Protein AF-0000000084698357 (afdb_homodimer)

Sequence (416 aa):
MSISRFILVRHGETAGNKDGLFYGSTDLPLTEHGHRQAASVAAYLQDIQIDTILISELQRAKQTAEYIRAPETHHYHCDPRLNEMHFGEWEMQHYSEIAARYPADWETWMNDWLHAAPTGGEPFPQFAARVQAVADELRREASETPATRLIVAHKGVLGLIITRWFGLPAEAMWQFPCEQDSYSVAECRDGFMTLAVFNGRSCFTPVVMSISRFILVRHGETAGNKDGLFYGSTDLPLTEHGHRQAASVAAYLQDIQIDTILISELQRAKQTAEYIRAPETHHYHCDPRLNEMHFGEWEMQHYSEIAARYPADWETWMNDWLHAAPTGGEPFPQFAARVQAVADELRREASETPATRLIVAHKGVLGLIITRWFGLPAEAMWQFPCEQDSYSVAECRDGFMTLAVFNGRSCFTPVV

Radius of gyration: 22.43 Å; Cα contacts (8 Å, |Δi|>4): 932; chains: 2; bounding box: 47×62×53 Å

Solvent-accessible surface area (backbone atoms only — not comparable to full-atom values): 20551 Å² total; per-residue (Å²): 135,71,66,9,34,37,37,41,29,33,29,29,43,26,64,48,62,78,68,56,32,39,62,31,63,71,72,51,54,54,33,73,68,10,49,51,25,18,44,52,37,18,59,24,45,65,79,50,81,70,75,41,37,38,27,18,69,40,50,23,17,48,59,24,42,42,52,56,49,47,65,90,84,39,72,73,45,69,36,70,54,40,40,43,60,36,31,40,75,39,45,74,30,37,64,70,54,40,42,69,76,36,47,69,56,41,52,47,31,76,74,36,48,71,75,30,43,43,59,86,28,49,35,39,56,60,49,50,49,45,31,36,50,51,39,51,51,51,48,54,46,32,53,75,48,59,42,32,34,36,37,26,29,32,47,72,42,53,13,33,29,51,21,50,67,70,72,45,62,71,80,51,20,71,29,39,64,55,39,58,54,19,35,24,30,38,33,32,51,88,68,44,55,29,47,62,26,30,48,25,69,37,73,50,69,87,82,126,136,70,64,9,36,38,38,41,29,32,30,28,42,26,64,47,60,76,68,57,31,40,64,30,62,71,72,52,53,54,34,74,67,9,49,52,24,19,44,51,37,19,59,22,44,65,80,50,79,71,74,41,36,39,27,17,68,40,49,24,18,46,58,24,43,42,52,55,50,46,65,91,82,40,72,72,45,69,37,70,54,39,40,44,58,37,32,38,74,38,45,75,30,38,65,70,53,40,41,69,78,36,45,69,55,40,51,47,30,75,73,36,47,72,75,28,43,43,57,85,29,50,35,38,57,59,49,50,49,44,30,37,51,50,38,52,51,51,49,53,45,33,54,75,48,60,43,31,33,36,38,26,27,32,45,71,41,52,13,33,31,51,22,50,65,70,73,43,59,69,80,52,19,72,29,38,63,53,39,59,56,19,36,25,31,38,32,31,51,89,66,44,53,30,47,62,27,31,46,26,69,38,72,48,68,86,84,129

Organism: NCBI:txid1124991

Structure (mmCIF, N/CA/C/O backbone):
data_AF-0000000084698357-model_v1
#
loop_
_entity.id
_entity.type
_entity.pdbx_description
1 polymer 'Alpha-ribazole phosphatase'
#
loop_
_atom_site.group_PDB
_atom_site.id
_atom_site.type_symbol
_atom_site.label_atom_id
_atom_site.label_alt_id
_atom_site.label_comp_id
_atom_site.label_asym_id
_atom_site.label_entity_id
_atom_site.label_seq_id
_atom_site.pdbx_PDB_ins_code
_atom_site.Cartn_x
_atom_site.Cartn_y
_atom_site.Cartn_z
_atom_site.occupancy
_atom_site.B_iso_or_equiv
_atom_site.auth_seq_id
_atom_site.auth_comp_id
_atom_site.auth_asym_id
_atom_site.auth_atom_id
_atom_site.pdbx_PDB_model_num
ATOM 1 N N . MET A 1 1 ? -22.359 -7.953 -2.998 1 57.12 1 MET A N 1
ATOM 2 C CA . MET A 1 1 ? -22.406 -6.809 -2.094 1 57.12 1 MET A CA 1
ATOM 3 C C . MET A 1 1 ? -21.391 -5.75 -2.506 1 57.12 1 MET A C 1
ATOM 5 O O . MET A 1 1 ? -20.312 -6.078 -3.012 1 57.12 1 MET A O 1
ATOM 9 N N . SER A 1 2 ? -21.781 -4.406 -2.604 1 80.44 2 SER A N 1
ATOM 10 C CA . SER A 1 2 ? -21.109 -3.326 -3.318 1 80.44 2 SER A CA 1
ATOM 11 C C . SER A 1 2 ? -19.875 -2.855 -2.566 1 80.44 2 SER A C 1
ATOM 13 O O . SER A 1 2 ? -19.797 -2.982 -1.343 1 80.44 2 SER A O 1
ATOM 15 N N . ILE A 1 3 ? -18.781 -2.676 -3.133 1 90.69 3 ILE A N 1
ATOM 16 C CA . ILE A 1 3 ? -17.469 -2.293 -2.625 1 90.69 3 ILE A CA 1
ATOM 17 C C . ILE A 1 3 ? -17.469 -0.807 -2.275 1 90.69 3 ILE A C 1
ATOM 19 O O . ILE A 1 3 ? -18.016 0.015 -3.02 1 90.69 3 ILE A O 1
ATOM 23 N N . SER A 1 4 ? -17.188 -0.539 -0.958 1 96.06 4 SER A N 1
ATOM 24 C CA . SER A 1 4 ? -16.891 0.845 -0.598 1 96.06 4 SER A CA 1
ATOM 25 C C . SER A 1 4 ? -15.414 1.177 -0.829 1 96.06 4 SER A C 1
ATOM 27 O O . SER A 1 4 ? -14.547 0.316 -0.673 1 96.06 4 SER A O 1
ATOM 29 N N . ARG A 1 5 ? -15.164 2.436 -1.18 1 97.19 5 ARG A N 1
ATOM 30 C CA . ARG A 1 5 ? -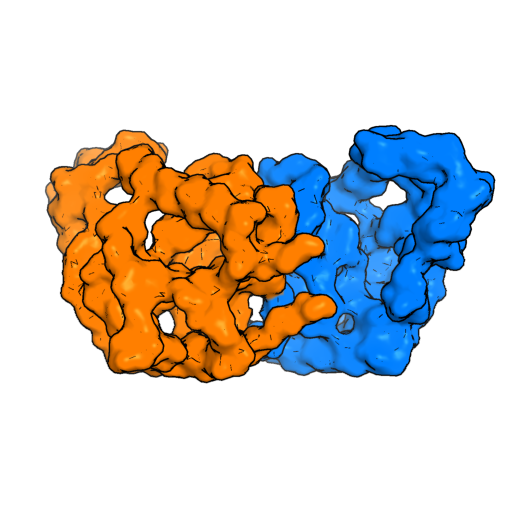13.797 2.867 -1.436 1 97.19 5 ARG A CA 1
ATOM 31 C C . ARG A 1 5 ? -13.453 4.121 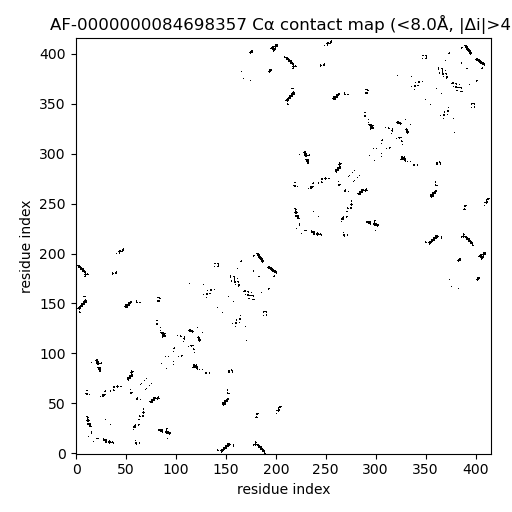-0.635 1 97.19 5 ARG A C 1
ATOM 33 O O . ARG A 1 5 ? -14.281 5.031 -0.519 1 97.19 5 ARG A O 1
ATOM 40 N N . PHE A 1 6 ? -12.289 4.121 -0.157 1 98.44 6 PHE A N 1
ATOM 41 C CA . PHE A 1 6 ? -11.711 5.312 0.449 1 98.44 6 PHE A CA 1
ATOM 42 C C . PHE A 1 6 ? -10.492 5.785 -0.339 1 98.44 6 PHE A C 1
ATOM 44 O O . PHE A 1 6 ? -9.5 5.062 -0.449 1 98.44 6 PHE A O 1
ATOM 51 N N . ILE A 1 7 ? -10.594 6.93 -0.906 1 98.75 7 ILE A N 1
ATOM 52 C CA . ILE A 1 7 ? -9.453 7.57 -1.553 1 98.75 7 ILE A CA 1
ATOM 53 C C . ILE A 1 7 ? -8.766 8.508 -0.568 1 98.75 7 ILE A C 1
ATOM 55 O O . ILE A 1 7 ? -9.391 9.414 -0.019 1 98.75 7 ILE A O 1
ATOM 59 N N . LEU A 1 8 ? -7.523 8.273 -0.321 1 98.94 8 LEU A N 1
ATOM 60 C CA . LEU A 1 8 ? -6.734 9.008 0.66 1 98.94 8 LEU A CA 1
ATOM 61 C C . LEU A 1 8 ? -5.715 9.906 -0.03 1 98.94 8 LEU A C 1
ATOM 63 O O . LEU A 1 8 ? -4.891 9.43 -0.813 1 98.94 8 LEU A O 1
ATOM 67 N N . VAL A 1 9 ? -5.754 11.172 0.277 1 98.94 9 VAL A N 1
ATOM 68 C CA . VAL A 1 9 ? -4.863 12.141 -0.362 1 98.94 9 VAL A CA 1
ATOM 69 C C . VAL A 1 9 ? -4.238 13.047 0.696 1 98.94 9 VAL A C 1
ATOM 71 O O . VAL A 1 9 ? -4.949 13.672 1.485 1 98.94 9 VAL A O 1
ATOM 74 N N . ARG A 1 10 ? -2.973 13.07 0.738 1 98.88 10 ARG A N 1
ATOM 75 C CA . ARG A 1 10 ? -2.27 14.07 1.535 1 98.88 10 ARG A CA 1
ATOM 76 C C . ARG A 1 10 ? -2.338 15.445 0.875 1 98.88 10 ARG A C 1
ATOM 78 O O . ARG A 1 10 ? -2.211 15.562 -0.347 1 98.88 10 ARG A O 1
ATOM 85 N N . HIS A 1 11 ? -2.445 16.422 1.629 1 98.88 11 HIS A N 1
ATOM 86 C CA . HIS A 1 11 ? -2.432 17.766 1.069 1 98.88 11 HIS A CA 1
ATOM 87 C C . HIS A 1 11 ? -1.135 18.047 0.316 1 98.88 11 HIS A C 1
ATOM 89 O O . HIS A 1 11 ? -0.118 17.391 0.567 1 98.88 11 HIS A O 1
ATOM 95 N N . GLY A 1 12 ? -1.174 19.031 -0.567 1 98.81 12 GLY A N 1
ATOM 96 C CA . GLY A 1 12 ? 0.02 19.453 -1.288 1 98.81 12 GLY A CA 1
ATOM 97 C C . GLY A 1 12 ? 1.046 20.125 -0.404 1 98.81 12 GLY A C 1
ATOM 98 O O . GLY A 1 12 ? 0.78 20.406 0.769 1 98.81 12 GLY A O 1
ATOM 99 N N . GLU A 1 13 ? 2.096 20.453 -0.99 1 98.69 13 GLU A N 1
ATOM 100 C CA . GLU A 1 13 ? 3.238 21.031 -0.288 1 98.69 13 GLU A CA 1
ATOM 101 C C . GLU A 1 13 ? 2.896 22.406 0.288 1 98.69 13 GLU A C 1
ATOM 103 O O . GLU A 1 13 ? 2.236 23.203 -0.369 1 98.69 13 GLU A O 1
ATOM 108 N N . THR A 1 14 ? 3.326 22.641 1.451 1 98.38 14 THR A N 1
ATOM 109 C CA . THR A 1 14 ? 3.289 23.953 2.098 1 98.38 14 THR A CA 1
ATOM 110 C C . THR A 1 14 ? 4.703 24.484 2.328 1 98.38 14 THR A C 1
ATOM 112 O O . THR A 1 14 ? 5.68 23.75 2.152 1 98.38 14 THR A O 1
ATOM 115 N N . ALA A 1 15 ? 4.766 25.734 2.709 1 97.25 15 ALA A N 1
ATOM 116 C CA . ALA A 1 15 ? 6.074 26.297 3.035 1 97.25 15 ALA A CA 1
ATOM 117 C C . ALA A 1 15 ? 6.719 25.547 4.199 1 97.25 15 ALA A C 1
ATOM 119 O O . ALA A 1 15 ? 7.941 25.391 4.246 1 97.25 15 ALA A O 1
ATOM 120 N N . GLY A 1 16 ? 5.922 25.109 5.129 1 96 16 GLY A N 1
ATOM 121 C CA . GLY A 1 16 ? 6.426 24.328 6.242 1 96 16 GLY A CA 1
ATOM 122 C C . GLY A 1 16 ? 7.043 23.016 5.812 1 96 16 GLY A C 1
ATOM 123 O O . GLY A 1 16 ? 8.078 22.609 6.348 1 96 16 GLY A O 1
ATOM 124 N N . ASN A 1 17 ? 6.363 22.297 4.922 1 94.44 17 ASN A N 1
ATOM 125 C CA . ASN A 1 17 ? 6.949 21.094 4.355 1 94.44 17 ASN A CA 1
ATOM 126 C C . ASN A 1 17 ? 8.312 21.359 3.73 1 94.44 17 ASN A C 1
ATOM 128 O O . ASN A 1 17 ? 9.281 20.656 4.008 1 94.44 17 ASN A O 1
ATOM 132 N N . LYS A 1 18 ? 8.352 22.312 2.871 1 93.44 18 LYS A N 1
ATOM 133 C CA . LYS A 1 18 ? 9.539 22.688 2.1 1 93.44 18 LYS A CA 1
ATOM 134 C C . LYS A 1 18 ? 10.719 22.984 3.016 1 93.44 18 LYS A C 1
ATOM 136 O O . LYS A 1 18 ? 11.852 22.609 2.729 1 93.44 18 LYS A O 1
ATOM 141 N N . ASP A 1 19 ? 10.406 23.594 4.086 1 94.06 19 ASP A N 1
ATOM 142 C CA . ASP A 1 19 ? 11.461 24.094 4.969 1 94.06 19 ASP A CA 1
ATOM 143 C C . ASP A 1 19 ? 11.758 23.094 6.082 1 94.06 19 ASP A C 1
ATOM 145 O O . ASP A 1 19 ? 12.625 23.328 6.926 1 94.06 19 ASP A O 1
ATOM 149 N N . GLY A 1 20 ? 11.047 22 6.105 1 93.94 20 GLY A N 1
ATOM 150 C CA . GLY A 1 20 ? 11.289 20.938 7.078 1 93.94 20 GLY A CA 1
ATOM 151 C C . GLY A 1 20 ? 10.914 21.344 8.492 1 93.94 20 GLY A C 1
ATOM 152 O O . GLY A 1 20 ? 11.625 21.031 9.445 1 93.94 20 GLY A O 1
ATOM 153 N N . LEU A 1 21 ? 9.875 22.109 8.617 1 95.5 21 LEU A N 1
ATOM 154 C CA . LEU A 1 21 ? 9.453 22.609 9.922 1 95.5 21 LEU A CA 1
ATOM 155 C C . LEU A 1 21 ? 8.422 21.672 10.547 1 95.5 21 LEU A C 1
ATOM 157 O O . LEU A 1 21 ? 7.68 21 9.836 1 95.5 21 LEU A O 1
ATOM 161 N N . PHE A 1 22 ? 8.406 21.672 11.828 1 94.06 22 PHE A N 1
ATOM 162 C CA . PHE A 1 22 ? 7.328 21.016 12.562 1 94.06 22 PHE A CA 1
ATOM 163 C C . PHE A 1 22 ? 6.074 21.891 12.562 1 94.06 22 PHE A C 1
ATOM 165 O O . PHE A 1 22 ? 6.121 23.047 12.953 1 94.06 22 PHE A O 1
ATOM 172 N N . TYR A 1 23 ? 5.031 21.297 12.102 1 93.5 23 TYR A N 1
ATOM 173 C CA . TYR A 1 23 ? 3.766 22.016 12.211 1 93.5 23 TYR A CA 1
ATOM 174 C C . TYR A 1 23 ? 2.586 21.078 11.961 1 93.5 23 TYR A C 1
ATOM 176 O O . TYR A 1 23 ? 2.701 20.109 11.203 1 93.5 23 TYR A O 1
ATOM 184 N N . GLY A 1 24 ? 1.533 21.297 12.617 1 94.44 24 GLY A N 1
ATOM 185 C CA . GLY A 1 24 ? 0.282 20.578 12.453 1 94.44 24 GLY A CA 1
ATOM 186 C C . GLY A 1 24 ? -0.935 21.484 12.461 1 94.44 24 GLY A C 1
ATOM 187 O O . GLY A 1 24 ? -1.739 21.469 11.531 1 94.44 24 GLY A O 1
ATOM 188 N N . SER A 1 25 ? -0.913 22.391 13.383 1 94.06 25 SER A N 1
ATOM 189 C CA . SER A 1 25 ? -2.082 23.234 13.578 1 94.06 25 SER A CA 1
ATOM 190 C C . SER A 1 25 ? -1.929 24.562 12.844 1 94.06 25 SER A C 1
ATOM 192 O O . SER A 1 25 ? -2.918 25.25 12.562 1 94.06 25 SER A O 1
ATOM 194 N N . THR A 1 26 ? -0.688 24.984 12.633 1 96.62 26 THR A N 1
ATOM 195 C CA . THR A 1 26 ? -0.503 26.203 11.859 1 96.62 26 THR A CA 1
ATOM 196 C C . THR A 1 26 ? -1.145 26.062 10.477 1 96.62 26 THR A C 1
ATOM 198 O O . THR A 1 26 ? -0.871 25.109 9.75 1 96.62 26 THR A O 1
ATOM 201 N N . ASP A 1 27 ? -1.945 26.984 10.133 1 97.69 27 ASP A N 1
ATOM 202 C CA . ASP A 1 27 ? -2.795 26.875 8.953 1 97.69 27 ASP A CA 1
ATOM 203 C C . ASP A 1 27 ? -2.127 27.5 7.73 1 97.69 27 ASP A C 1
ATOM 205 O O . ASP A 1 27 ? -2.533 28.578 7.277 1 97.69 27 ASP A O 1
ATOM 209 N N . LEU A 1 28 ? -1.225 26.859 7.145 1 97.81 28 LEU A N 1
ATOM 210 C CA . LEU A 1 28 ? -0.463 27.328 5.992 1 97.81 28 LEU A CA 1
ATOM 211 C C . LEU A 1 28 ? -1.188 27 4.691 1 97.81 28 LEU A C 1
ATOM 213 O O . LEU A 1 28 ? -1.791 25.938 4.562 1 97.81 28 LEU A O 1
ATOM 217 N N . PRO A 1 29 ? -1.065 27.859 3.725 1 98.25 29 PRO A N 1
ATOM 218 C CA . PRO A 1 29 ? -1.56 27.547 2.385 1 98.25 29 PRO A CA 1
ATOM 219 C C . PRO A 1 29 ? -0.591 26.656 1.592 1 98.25 29 PRO A C 1
ATOM 221 O O . PRO A 1 29 ? 0.54 26.438 2.029 1 98.25 29 PRO A O 1
ATOM 224 N N . LEU A 1 30 ? -1.027 26.172 0.484 1 98.69 30 LEU A N 1
ATOM 225 C CA . LEU A 1 30 ? -0.162 25.453 -0.438 1 98.69 30 LEU A CA 1
ATOM 226 C C . LEU A 1 30 ? 0.844 26.391 -1.094 1 98.69 30 LEU A C 1
ATOM 228 O O . LEU A 1 30 ? 0.535 27.547 -1.353 1 98.69 30 LEU A O 1
ATOM 232 N N . THR A 1 31 ? 2.033 25.906 -1.354 1 98.62 31 THR A N 1
ATOM 233 C CA . THR A 1 31 ? 2.963 26.578 -2.25 1 98.62 31 THR A CA 1
ATOM 234 C C . THR A 1 31 ? 2.533 26.406 -3.703 1 98.62 31 THR A C 1
ATOM 236 O O . THR A 1 31 ? 1.567 25.703 -3.994 1 98.62 31 THR A O 1
ATOM 239 N N . GLU A 1 32 ? 3.238 27.078 -4.551 1 98.56 32 GLU A N 1
ATOM 240 C CA . GLU A 1 32 ? 2.98 26.875 -5.973 1 98.56 32 GLU A CA 1
ATOM 241 C C . GLU A 1 32 ? 3.166 25.406 -6.359 1 98.56 32 GLU A C 1
ATOM 243 O O . GLU A 1 32 ? 2.354 24.844 -7.094 1 98.56 32 GLU A O 1
ATOM 248 N N . HIS A 1 33 ? 4.207 24.859 -5.848 1 98.5 33 HIS A N 1
ATOM 249 C CA . HIS A 1 33 ? 4.441 23.438 -6.082 1 98.5 33 HIS A CA 1
ATOM 250 C C . HIS A 1 33 ? 3.305 22.594 -5.52 1 98.5 33 HIS A C 1
ATOM 252 O O . HIS A 1 33 ? 2.896 21.594 -6.133 1 98.5 33 HIS A O 1
ATOM 258 N N . GLY A 1 34 ? 2.82 22.938 -4.367 1 98.75 34 GLY A N 1
ATOM 259 C CA . GLY A 1 34 ? 1.693 22.25 -3.754 1 98.75 34 GLY A CA 1
ATOM 260 C C . GLY A 1 34 ? 0.437 22.297 -4.605 1 98.75 34 GLY A C 1
ATOM 261 O O . GLY A 1 34 ? -0.299 21.312 -4.684 1 98.75 34 GLY A O 1
ATOM 262 N N . HIS A 1 35 ? 0.259 23.453 -5.18 1 98.75 35 HIS A N 1
ATOM 263 C CA . HIS A 1 35 ? -0.879 23.578 -6.086 1 98.75 35 HIS A CA 1
ATOM 264 C C . HIS A 1 35 ? -0.729 22.641 -7.289 1 98.75 35 HIS A C 1
ATOM 266 O O . HIS A 1 35 ? -1.699 22.016 -7.719 1 98.75 35 HIS A O 1
ATOM 272 N N . ARG A 1 36 ? 0.438 22.547 -7.812 1 98.75 36 ARG A N 1
ATOM 273 C CA . ARG A 1 36 ? 0.691 21.656 -8.938 1 98.75 36 ARG A CA 1
ATOM 274 C C . ARG A 1 36 ? 0.49 20.203 -8.547 1 98.75 36 ARG A C 1
ATOM 276 O O . ARG A 1 36 ? -0.054 19.406 -9.32 1 98.75 36 ARG A O 1
ATOM 283 N N . GLN A 1 37 ? 0.904 19.859 -7.391 1 98.69 37 GLN A N 1
ATOM 284 C CA . GLN A 1 37 ? 0.701 18.516 -6.875 1 98.69 37 GLN A CA 1
ATOM 285 C C . GLN A 1 37 ? -0.786 18.188 -6.773 1 98.69 37 GLN A C 1
ATOM 287 O O . GLN A 1 37 ? -1.213 17.094 -7.184 1 98.69 37 GLN A O 1
ATOM 292 N N . ALA A 1 38 ? -1.536 19.141 -6.219 1 98.75 38 ALA A N 1
ATOM 293 C CA . ALA A 1 38 ? -2.977 18.938 -6.078 1 98.75 38 ALA A CA 1
ATOM 294 C C . ALA A 1 38 ? -3.641 18.766 -7.441 1 98.75 38 ALA A C 1
ATOM 296 O O . ALA A 1 38 ? -4.527 17.922 -7.602 1 98.75 38 ALA A O 1
ATOM 297 N N . ALA A 1 39 ? -3.182 19.547 -8.383 1 98.75 39 ALA A N 1
ATOM 298 C CA . ALA A 1 39 ? -3.711 19.453 -9.742 1 98.75 39 ALA A CA 1
ATOM 299 C C . ALA A 1 39 ? -3.395 18.094 -10.352 1 98.75 39 ALA A C 1
ATOM 301 O O . ALA A 1 39 ? -4.223 17.516 -11.062 1 98.75 39 ALA A O 1
ATOM 302 N N . SER A 1 40 ? -2.191 17.594 -10.164 1 98.56 40 SER A N 1
ATOM 303 C CA . SER A 1 40 ? -1.818 16.266 -10.648 1 98.56 40 SER A CA 1
ATOM 304 C C . SER A 1 40 ? -2.74 15.188 -10.078 1 98.56 40 SER A C 1
ATOM 306 O O . SER A 1 40 ? -3.207 14.312 -10.805 1 98.56 40 SER A O 1
ATOM 308 N N . VAL A 1 41 ? -3.008 15.266 -8.797 1 98.69 41 VAL A N 1
ATOM 309 C CA . VAL A 1 41 ? -3.865 14.281 -8.148 1 98.69 41 VAL A CA 1
ATOM 310 C C . VAL A 1 41 ? -5.277 14.359 -8.719 1 98.69 41 VAL A C 1
ATOM 312 O O . VAL A 1 41 ? -5.926 13.328 -8.93 1 98.69 41 VAL A O 1
ATOM 315 N N . ALA A 1 42 ? -5.738 15.586 -8.914 1 98.69 42 ALA A N 1
ATOM 316 C CA . ALA A 1 42 ? -7.039 15.773 -9.555 1 98.69 42 ALA A CA 1
ATOM 317 C C . ALA A 1 42 ? -7.105 15.031 -10.883 1 98.69 42 ALA A C 1
ATOM 319 O O . ALA A 1 42 ? -8.109 14.383 -11.195 1 98.69 42 ALA A O 1
ATOM 320 N N . ALA A 1 43 ? -6.07 15.172 -11.617 1 98.5 43 ALA A N 1
ATOM 321 C CA . ALA A 1 43 ? -6.004 14.508 -12.922 1 98.5 43 ALA A CA 1
ATOM 322 C C . ALA A 1 43 ? -6.035 12.992 -12.766 1 98.5 43 ALA A C 1
ATOM 324 O O . ALA A 1 43 ? -6.691 12.297 -13.539 1 98.5 43 ALA A O 1
ATOM 325 N N . TYR A 1 44 ? -5.285 12.43 -11.766 1 98.31 44 TYR A N 1
ATOM 326 C CA . TYR A 1 44 ? -5.273 10.992 -11.523 1 98.31 44 TYR A CA 1
ATOM 327 C C . TYR A 1 44 ? -6.676 10.477 -11.195 1 98.31 44 TYR A C 1
ATOM 329 O O . TYR A 1 44 ? -7.008 9.328 -11.5 1 98.31 44 TYR A O 1
ATOM 337 N N . LEU A 1 45 ? -7.508 11.32 -10.57 1 98.12 45 LEU A N 1
ATOM 338 C CA . LEU A 1 45 ? -8.789 10.883 -10.031 1 98.12 45 LEU A CA 1
ATOM 339 C C . LEU A 1 45 ? -9.945 11.391 -10.891 1 98.12 45 LEU A C 1
ATOM 341 O O . LEU A 1 45 ? -11.094 11.383 -10.453 1 98.12 45 LEU A O 1
ATOM 345 N N . GLN A 1 46 ? -9.695 11.844 -12.055 1 96.44 46 GLN A N 1
ATOM 346 C CA . GLN A 1 46 ? -10.656 12.539 -12.898 1 96.44 46 GLN A CA 1
ATOM 347 C C . GLN A 1 46 ? -11.805 11.617 -13.297 1 96.44 46 GLN A C 1
ATOM 349 O O . GLN A 1 46 ? -12.938 12.07 -13.492 1 96.44 46 GLN A O 1
ATOM 354 N N . ASP A 1 47 ? -11.633 10.328 -13.359 1 94.25 47 ASP A N 1
ATOM 355 C CA . ASP A 1 47 ? -12.617 9.406 -13.922 1 94.25 47 ASP A CA 1
ATOM 356 C C . ASP A 1 47 ? -13.391 8.688 -12.812 1 94.25 47 ASP A C 1
ATOM 358 O O . ASP A 1 47 ? -14.242 7.844 -13.086 1 94.25 47 ASP A O 1
ATOM 362 N N . ILE A 1 48 ? -13.086 8.969 -11.602 1 95.06 48 ILE A N 1
ATOM 363 C CA . ILE A 1 48 ? -13.75 8.266 -10.508 1 95.06 48 ILE A CA 1
ATOM 364 C C . ILE A 1 48 ? -14.844 9.148 -9.914 1 95.06 48 ILE A C 1
ATOM 366 O O . ILE A 1 48 ? -14.656 10.359 -9.742 1 95.06 48 ILE A O 1
ATOM 370 N N . GLN A 1 49 ? -15.984 8.578 -9.766 1 94.25 49 GLN A N 1
ATOM 371 C CA . GLN A 1 49 ? -17.062 9.273 -9.078 1 94.25 49 GLN A CA 1
ATOM 372 C C . GLN A 1 49 ? -16.844 9.273 -7.57 1 94.25 49 GLN A C 1
ATOM 374 O O . GLN A 1 49 ? -16.562 8.234 -6.977 1 94.25 49 GLN A O 1
ATOM 379 N N . ILE A 1 50 ? -16.922 10.422 -6.957 1 96.5 50 ILE A N 1
ATOM 380 C CA . ILE A 1 50 ? -16.75 10.586 -5.516 1 96.5 50 ILE A CA 1
ATOM 381 C C . ILE A 1 50 ? -18.078 11.008 -4.883 1 96.5 50 ILE A C 1
ATOM 383 O O . ILE A 1 50 ? -18.672 12.008 -5.289 1 96.5 50 ILE A O 1
ATOM 387 N N . ASP A 1 51 ? -18.484 10.258 -3.893 1 96.19 51 ASP A N 1
ATOM 388 C CA . ASP A 1 51 ? -19.797 10.477 -3.271 1 96.19 51 ASP A CA 1
ATOM 389 C C . ASP A 1 51 ? -19.672 11.445 -2.092 1 96.19 51 ASP A C 1
ATOM 391 O O . ASP A 1 51 ? -20.594 12.227 -1.837 1 96.19 51 ASP A O 1
ATOM 395 N N . THR A 1 52 ? -18.641 11.336 -1.326 1 95.94 52 THR A N 1
ATOM 396 C CA . THR A 1 52 ? -18.422 12.125 -0.119 1 95.94 52 THR A CA 1
ATOM 397 C C . THR A 1 52 ? -16.969 12.594 -0.039 1 95.94 52 THR A C 1
ATOM 399 O O . THR A 1 52 ? -16.062 11.859 -0.395 1 95.94 52 THR A O 1
ATOM 402 N N . ILE A 1 53 ? -16.828 13.805 0.367 1 98.38 53 ILE A N 1
ATOM 403 C CA . ILE A 1 53 ? -15.508 14.375 0.55 1 98.38 53 ILE A CA 1
ATOM 404 C C . ILE A 1 53 ? -15.32 14.797 2.006 1 98.38 53 ILE A C 1
ATOM 406 O O . ILE A 1 53 ? -16.109 15.594 2.533 1 98.38 53 ILE A O 1
ATOM 410 N N . LEU A 1 54 ? -14.398 14.188 2.654 1 98.62 54 LEU A N 1
ATOM 411 C CA . LEU A 1 54 ? -14.016 14.531 4.02 1 98.62 54 LEU A CA 1
ATOM 412 C C . LEU A 1 54 ? -12.633 15.18 4.047 1 98.62 54 LEU A C 1
ATOM 414 O O . LEU A 1 54 ? -11.688 14.664 3.451 1 98.62 54 LEU A O 1
ATOM 418 N N . ILE A 1 55 ? -12.508 16.328 4.688 1 98.62 55 ILE A N 1
ATOM 419 C CA . ILE A 1 55 ? -11.219 17.016 4.719 1 98.62 55 ILE A CA 1
ATOM 420 C C . ILE A 1 55 ? -10.922 17.484 6.141 1 98.62 55 ILE A C 1
ATOM 422 O O . ILE A 1 55 ? -11.828 17.609 6.965 1 98.62 55 ILE A O 1
ATOM 426 N N . SER A 1 56 ? -9.664 17.609 6.492 1 98.56 56 SER A N 1
ATOM 427 C CA . SER A 1 56 ? -9.32 18.328 7.711 1 98.56 56 SER A CA 1
ATOM 428 C C . SER A 1 56 ? -9.797 19.781 7.648 1 98.56 56 SER A C 1
ATOM 430 O O . SER A 1 56 ? -10.203 20.266 6.586 1 98.56 56 SER A O 1
ATOM 432 N N . GLU A 1 57 ? -9.711 20.469 8.742 1 98.06 57 GLU A N 1
ATOM 433 C CA . GLU A 1 57 ? -10.188 21.859 8.781 1 98.06 57 GLU A CA 1
ATOM 434 C C . GLU A 1 57 ? -9.133 22.812 8.25 1 98.06 57 GLU A C 1
ATOM 436 O O . GLU A 1 57 ? -9.398 24.016 8.102 1 98.06 57 GLU A O 1
ATOM 441 N N . LEU A 1 58 ? -8.031 22.359 7.898 1 98.12 58 LEU A N 1
ATOM 442 C CA . LEU A 1 58 ? -6.914 23.234 7.578 1 98.12 58 LEU A CA 1
ATOM 443 C C . LEU A 1 58 ? -6.934 23.625 6.102 1 98.12 58 LEU A C 1
ATOM 445 O O . LEU A 1 58 ? -7.309 22.828 5.25 1 98.12 58 LEU A O 1
ATOM 449 N N . GLN A 1 59 ? -6.434 24.781 5.793 1 97.62 59 GLN A N 1
ATOM 450 C CA . GLN A 1 59 ? -6.527 25.391 4.469 1 97.62 59 GLN A CA 1
ATOM 451 C C . GLN A 1 59 ? -5.812 24.531 3.422 1 97.62 59 GLN A C 1
ATOM 453 O O . GLN A 1 59 ? -6.27 24.438 2.281 1 97.62 59 GLN A O 1
ATOM 458 N N . ARG A 1 60 ? -4.688 24 3.766 1 98.56 60 ARG A N 1
ATOM 459 C CA . ARG A 1 60 ? -3.908 23.219 2.814 1 98.56 60 ARG A CA 1
ATOM 460 C C . ARG A 1 60 ? -4.703 22.016 2.318 1 98.56 60 ARG A C 1
ATOM 462 O O . ARG A 1 60 ? -4.613 21.641 1.146 1 98.56 60 ARG A O 1
ATOM 469 N N . ALA A 1 61 ? -5.492 21.359 3.182 1 98.62 61 ALA A N 1
ATOM 470 C CA . ALA A 1 61 ? -6.348 20.25 2.787 1 98.62 61 ALA A CA 1
ATOM 471 C C . ALA A 1 61 ? -7.504 20.734 1.917 1 98.62 61 ALA A C 1
ATOM 473 O O . ALA A 1 61 ? -7.828 20.094 0.904 1 98.62 61 ALA A O 1
ATOM 474 N N . LYS A 1 62 ? -8.102 21.828 2.318 1 98.25 62 LYS A N 1
ATOM 475 C CA . LYS A 1 62 ? -9.211 22.406 1.551 1 98.25 62 LYS A CA 1
ATOM 476 C C . LYS A 1 62 ? -8.766 22.781 0.14 1 98.25 62 LYS A C 1
ATOM 478 O O . LYS A 1 62 ? -9.43 22.422 -0.839 1 98.25 62 LYS A O 1
ATOM 483 N N . GLN A 1 63 ? -7.668 23.484 0.05 1 98.69 63 GLN A N 1
ATOM 484 C CA . GLN A 1 63 ? -7.137 23.891 -1.244 1 98.69 63 GLN A CA 1
ATOM 485 C C . GLN A 1 63 ? -6.855 22.688 -2.131 1 98.69 63 GLN A C 1
ATOM 487 O O . GLN A 1 63 ? -7.113 22.719 -3.336 1 98.69 63 GLN A O 1
ATOM 492 N N . THR A 1 64 ? -6.332 21.625 -1.536 1 98.88 64 THR A N 1
ATOM 493 C CA . THR A 1 64 ? -6.066 20.406 -2.285 1 98.88 64 THR A CA 1
ATOM 494 C C . THR A 1 64 ? -7.367 19.797 -2.789 1 98.88 64 THR A C 1
ATOM 496 O O . THR A 1 64 ? -7.469 19.406 -3.957 1 98.88 64 THR A O 1
ATOM 499 N N . ALA A 1 65 ? -8.344 19.734 -1.935 1 98.75 65 ALA A N 1
ATOM 500 C CA . ALA A 1 65 ? -9.633 19.141 -2.281 1 98.75 65 ALA A CA 1
ATOM 501 C C . ALA A 1 65 ? -10.312 19.906 -3.408 1 98.75 65 ALA A C 1
ATOM 503 O O . ALA A 1 65 ? -10.984 19.328 -4.258 1 98.75 65 ALA A O 1
ATOM 504 N N . GLU A 1 66 ? -10.141 21.203 -3.42 1 98.38 66 GLU A N 1
ATOM 505 C CA . GLU A 1 66 ? -10.773 22.062 -4.414 1 98.38 66 GLU A CA 1
ATOM 506 C C . GLU A 1 66 ? -10.297 21.719 -5.824 1 98.38 66 GLU A C 1
ATOM 508 O O . GLU A 1 66 ? -11.047 21.875 -6.789 1 98.38 66 GLU A O 1
ATOM 513 N N . TYR A 1 67 ? -9.055 21.297 -5.996 1 98.31 67 TYR A N 1
ATOM 514 C CA . TYR A 1 67 ? -8.555 20.859 -7.293 1 98.31 67 TYR A CA 1
ATOM 515 C C . TYR A 1 67 ? -9.219 19.547 -7.715 1 98.31 67 TYR A C 1
ATOM 517 O O . TYR A 1 67 ? -9.492 19.344 -8.898 1 98.31 67 TYR A O 1
ATOM 525 N N . ILE A 1 68 ? -9.484 18.703 -6.73 1 98.25 68 ILE A N 1
ATOM 526 C CA . ILE A 1 68 ? -9.977 17.359 -7.027 1 98.25 68 ILE A CA 1
ATOM 527 C C . ILE A 1 68 ? -11.461 17.422 -7.398 1 98.25 68 ILE A C 1
ATOM 529 O O . ILE A 1 68 ? -11.875 16.875 -8.422 1 98.25 68 ILE A O 1
ATOM 533 N N . ARG A 1 69 ? -12.18 18.094 -6.547 1 97.69 69 ARG A N 1
ATOM 534 C CA . ARG A 1 69 ? -13.586 18.359 -6.816 1 97.69 69 ARG A CA 1
ATOM 535 C C . ARG A 1 69 ? -13.977 19.766 -6.355 1 97.69 69 ARG A C 1
ATOM 537 O O . ARG A 1 69 ? -13.797 20.109 -5.188 1 97.69 69 ARG A O 1
ATOM 544 N N . ALA A 1 70 ? -14.656 20.438 -7.168 1 95.75 70 ALA A N 1
ATOM 545 C CA . ALA A 1 70 ? -14.992 21.844 -6.898 1 95.75 70 ALA A CA 1
ATOM 546 C C . ALA A 1 70 ? -16.047 21.938 -5.793 1 95.75 70 ALA A C 1
ATOM 548 O O . ALA A 1 70 ? -17.016 21.203 -5.785 1 95.75 70 ALA A O 1
ATOM 549 N N . PRO A 1 71 ? -15.773 22.891 -4.922 1 91.38 71 PRO A N 1
ATOM 550 C CA . PRO A 1 71 ? -16.703 23.047 -3.805 1 91.38 71 PRO A CA 1
ATOM 551 C C . PRO A 1 71 ? -18.078 23.531 -4.25 1 91.38 71 PRO A C 1
ATOM 553 O O . PRO A 1 71 ? -19.062 23.422 -3.502 1 91.38 71 PRO A O 1
ATOM 556 N N . GLU A 1 72 ? -18.188 24.125 -5.379 1 92.12 72 GLU A N 1
ATOM 557 C CA . GLU A 1 72 ? -19.469 24.594 -5.906 1 92.12 72 GLU A CA 1
ATOM 558 C C . GLU A 1 72 ? -20.406 23.438 -6.227 1 92.12 72 GLU A C 1
ATOM 560 O O . GLU A 1 72 ? -21.625 23.594 -6.172 1 92.12 72 GLU A O 1
ATOM 565 N N . THR A 1 73 ? -19.828 22.312 -6.535 1 92.44 73 THR A N 1
ATOM 566 C CA . THR A 1 73 ? -20.641 21.188 -7 1 92.44 73 THR A CA 1
ATOM 567 C C . THR A 1 73 ? -20.594 20.031 -6.004 1 92.44 73 THR A C 1
ATOM 569 O O . THR A 1 73 ? -21.344 19.062 -6.121 1 92.44 73 THR A O 1
ATOM 572 N N . HIS A 1 74 ? -19.625 20.141 -5.09 1 92.81 74 HIS A N 1
ATOM 573 C CA . HIS A 1 74 ? -19.484 19.078 -4.102 1 92.81 74 HIS A CA 1
ATOM 574 C C . HIS A 1 74 ? -19.438 19.656 -2.688 1 92.81 74 HIS A C 1
ATOM 576 O O . HIS A 1 74 ? -18.828 20.703 -2.455 1 92.81 74 HIS A O 1
ATOM 582 N N . HIS A 1 75 ? -20.078 18.969 -1.803 1 93.75 75 HIS A N 1
ATOM 583 C CA . HIS A 1 75 ? -20.047 19.375 -0.399 1 93.75 75 HIS A CA 1
ATOM 584 C C . HIS A 1 75 ? -18.859 18.75 0.322 1 93.75 75 HIS A C 1
ATOM 586 O O . HIS A 1 75 ? -18.594 17.547 0.177 1 93.75 75 HIS A O 1
ATOM 592 N N . TYR A 1 76 ? -18.172 19.578 1.032 1 96.12 76 TYR A N 1
ATOM 593 C CA . TYR A 1 76 ? -17.062 19.125 1.861 1 96.12 76 TYR A CA 1
ATOM 594 C C . TYR A 1 76 ? -17.5 18.922 3.305 1 96.12 76 TYR A C 1
ATOM 596 O O . TYR A 1 76 ? -18.141 19.781 3.893 1 96.12 76 TYR A O 1
ATOM 604 N N . HIS A 1 77 ? -17.281 17.812 3.865 1 97.31 77 HIS A N 1
ATOM 605 C CA . HIS A 1 77 ? -17.406 17.594 5.301 1 97.31 77 HIS A CA 1
ATOM 606 C C . HIS A 1 77 ? -16.094 17.859 6.016 1 97.31 77 HIS A C 1
ATOM 608 O O . HIS A 1 77 ? -15.164 17.047 5.938 1 97.31 77 HIS A O 1
ATOM 614 N N . CYS A 1 78 ? -16.031 18.953 6.691 1 97.69 78 CYS A N 1
ATOM 615 C CA . CYS A 1 78 ? -14.836 19.281 7.469 1 97.69 78 CYS A CA 1
ATOM 616 C C . CYS A 1 78 ? -14.898 18.641 8.852 1 97.69 78 CYS A C 1
ATOM 618 O O . CYS A 1 78 ? -15.859 18.844 9.594 1 97.69 78 CYS A O 1
ATOM 620 N N . ASP A 1 79 ? -13.914 17.859 9.195 1 98.31 79 ASP A N 1
ATOM 621 C CA . ASP A 1 79 ? -13.859 17.141 10.469 1 98.31 79 ASP A CA 1
ATOM 622 C C . ASP A 1 79 ? -12.594 17.5 11.242 1 98.31 79 ASP A C 1
ATOM 624 O O . ASP A 1 79 ? -11.492 17.109 10.852 1 98.31 79 ASP A O 1
ATOM 628 N N . PRO A 1 80 ? -12.703 18.203 12.336 1 97.81 80 PRO A N 1
ATOM 629 C CA . PRO A 1 80 ? -11.516 18.594 13.086 1 97.81 80 PRO A CA 1
ATOM 630 C C . PRO A 1 80 ? -10.703 17.406 13.586 1 97.81 80 PRO A C 1
ATOM 632 O O . PRO A 1 80 ? -9.516 17.547 13.906 1 97.81 80 PRO A O 1
ATOM 635 N N . ARG A 1 81 ? -11.289 16.297 13.703 1 98.44 81 ARG A N 1
ATOM 636 C CA . ARG A 1 81 ? -10.57 15.102 14.141 1 98.44 81 ARG A CA 1
ATOM 637 C C . ARG A 1 81 ? -9.531 14.672 13.102 1 98.44 81 ARG A C 1
ATOM 639 O O . ARG A 1 81 ? -8.641 13.883 13.398 1 98.44 81 ARG A O 1
ATOM 646 N N . LEU A 1 82 ? -9.586 15.211 11.852 1 98.75 82 LEU A N 1
ATOM 647 C CA . LEU A 1 82 ? -8.648 14.891 10.781 1 98.75 82 LEU A CA 1
ATOM 648 C C . LEU A 1 82 ? -7.512 15.898 10.727 1 98.75 82 LEU A C 1
ATOM 650 O O . LEU A 1 82 ? -6.621 15.797 9.891 1 98.75 82 LEU A O 1
ATOM 654 N N . ASN A 1 83 ? -7.523 16.859 11.625 1 98.5 83 ASN A N 1
ATOM 655 C CA . ASN A 1 83 ? -6.418 17.812 11.672 1 98.5 83 ASN A CA 1
ATOM 656 C C . ASN A 1 83 ? -5.109 17.141 12.07 1 98.5 83 ASN A C 1
ATOM 658 O O . ASN A 1 83 ? -5.121 16.141 12.805 1 98.5 83 ASN A O 1
ATOM 662 N N . GLU A 1 84 ? -4.055 17.688 11.562 1 97.69 84 GLU A N 1
ATOM 663 C CA . GLU A 1 84 ? -2.742 17.203 11.969 1 97.69 84 GLU A CA 1
ATOM 664 C C . GLU A 1 84 ? -2.48 17.484 13.445 1 97.69 84 GLU A C 1
ATOM 666 O O . GLU A 1 84 ? -3.143 18.328 14.047 1 97.69 84 GLU A O 1
ATOM 671 N N . MET A 1 85 ? -1.517 16.781 13.977 1 96.94 85 MET A N 1
ATOM 672 C CA . MET A 1 85 ? -1.146 16.891 15.383 1 96.94 85 MET A CA 1
ATOM 673 C C . MET A 1 85 ? -0.717 18.328 15.719 1 96.94 85 MET A C 1
ATOM 675 O O . MET A 1 85 ? -0.014 18.969 14.93 1 96.94 85 MET A O 1
ATOM 679 N N . HIS A 1 86 ? -1.097 18.75 16.844 1 96.62 86 HIS A N 1
ATOM 680 C CA . HIS A 1 86 ? -0.679 20.062 17.344 1 96.62 86 HIS A CA 1
ATOM 681 C C . HIS A 1 86 ? 0.687 19.984 18.016 1 96.62 86 HIS A C 1
ATOM 683 O O . HIS A 1 86 ? 0.837 19.328 19.047 1 96.62 86 HIS A O 1
ATOM 689 N N . PHE A 1 87 ? 1.66 20.734 17.547 1 96.81 87 PHE A N 1
ATOM 690 C CA . PHE A 1 87 ? 3.025 20.578 18.031 1 96.81 87 PHE A CA 1
ATOM 691 C C . PHE A 1 87 ? 3.336 21.641 19.094 1 96.81 87 PHE A C 1
ATOM 693 O O . PHE A 1 87 ? 4.473 21.75 19.562 1 96.81 87 PHE A O 1
ATOM 700 N N . GLY A 1 88 ? 2.268 22.453 19.422 1 97.06 88 GLY A N 1
ATOM 701 C CA . GLY A 1 88 ? 2.426 23.422 20.484 1 97.06 88 GLY A CA 1
ATOM 702 C C . GLY A 1 88 ? 3.486 24.469 20.188 1 97.06 88 GLY A C 1
ATOM 703 O O . GLY A 1 88 ? 3.471 25.094 19.125 1 97.06 88 GLY A O 1
ATOM 704 N N . GLU A 1 89 ? 4.43 24.594 21.094 1 97.5 89 GLU A N 1
ATOM 705 C CA . GLU A 1 89 ? 5.48 25.594 20.984 1 97.5 89 GLU A CA 1
ATOM 706 C C . GLU A 1 89 ? 6.477 25.234 19.875 1 97.5 89 GLU A C 1
ATOM 708 O O . GLU A 1 89 ? 7.301 26.062 19.484 1 97.5 89 GLU A O 1
ATOM 713 N N . TRP A 1 90 ? 6.41 24.031 19.391 1 97.44 90 TRP A N 1
ATOM 714 C CA . TRP A 1 90 ? 7.348 23.562 18.375 1 97.44 90 TRP A CA 1
ATOM 715 C C . TRP A 1 90 ? 6.895 23.984 16.984 1 97.44 90 TRP A C 1
ATOM 717 O O . TRP A 1 90 ? 7.66 23.906 16.016 1 97.44 90 TRP A O 1
ATOM 727 N N . GLU A 1 91 ? 5.648 24.484 16.875 1 97.38 91 GLU A N 1
ATOM 728 C CA . GLU A 1 91 ? 5.113 24.859 15.57 1 97.38 91 GLU A CA 1
ATOM 729 C C . GLU A 1 91 ? 6.055 25.828 14.844 1 97.38 91 GLU A C 1
ATOM 731 O O . GLU A 1 91 ? 6.527 26.797 15.438 1 97.38 91 GLU A O 1
ATOM 736 N N . MET A 1 92 ? 6.285 25.438 13.609 1 97.38 92 MET A N 1
ATOM 737 C CA . MET A 1 92 ? 7.031 26.266 12.656 1 97.38 92 MET A CA 1
ATOM 738 C C . MET A 1 92 ? 8.492 26.375 13.062 1 97.38 92 MET A C 1
ATOM 740 O O . MET A 1 92 ? 9.172 27.344 12.719 1 97.38 92 MET A O 1
ATOM 744 N N . GLN A 1 93 ? 8.984 25.438 13.812 1 97.06 93 GLN A N 1
ATOM 745 C CA . GLN A 1 93 ? 10.391 25.391 14.188 1 97.06 93 GLN A CA 1
ATOM 746 C C . GLN A 1 93 ? 11.086 24.188 13.57 1 97.06 93 GLN A C 1
ATOM 748 O O . GLN A 1 93 ? 10.477 23.125 13.414 1 97.06 93 GLN A O 1
ATOM 753 N N . HIS A 1 94 ? 12.297 24.406 13.258 1 96.5 94 HIS A N 1
ATOM 754 C CA . HIS A 1 94 ? 13.156 23.297 12.844 1 96.5 94 HIS A CA 1
ATOM 755 C C . HIS A 1 94 ? 13.602 22.469 14.039 1 96.5 94 HIS A C 1
ATOM 757 O O . HIS A 1 94 ? 13.703 22.984 15.156 1 96.5 94 HIS A O 1
ATOM 763 N N . TYR A 1 95 ? 13.859 21.25 13.711 1 94.12 95 TYR A N 1
ATOM 764 C CA . TYR A 1 95 ? 14.242 20.359 14.797 1 94.12 95 TYR A CA 1
ATOM 765 C C . TYR A 1 95 ? 15.422 20.922 15.578 1 94.12 95 TYR A C 1
ATOM 767 O O . TYR A 1 95 ? 15.492 20.781 16.797 1 94.12 95 TYR A O 1
ATOM 775 N N . SER A 1 96 ? 16.359 21.484 14.906 1 95.81 96 SER A N 1
ATOM 776 C CA . SER A 1 96 ? 17.547 22.016 15.562 1 95.81 96 SER A CA 1
ATOM 777 C C . SER A 1 96 ? 17.188 23.141 16.531 1 95.81 96 SER A C 1
ATOM 779 O O . SER A 1 96 ? 17.781 23.266 17.609 1 95.81 96 SER A O 1
ATOM 781 N N . GLU A 1 97 ? 16.25 23.953 16.125 1 97.19 97 GLU A N 1
ATOM 782 C CA . GLU A 1 97 ? 15.781 25.031 17 1 97.19 97 GLU A CA 1
ATOM 783 C C . GLU A 1 97 ? 15.047 24.469 18.203 1 97.19 97 GLU A C 1
ATOM 785 O O . GLU A 1 97 ? 15.227 24.953 19.328 1 97.19 97 GLU A O 1
ATOM 790 N N . ILE A 1 98 ? 14.234 23.484 18 1 96.62 98 ILE A N 1
ATOM 791 C CA . ILE A 1 98 ? 13.477 22.844 19.062 1 96.62 98 ILE A CA 1
ATOM 792 C C . ILE A 1 98 ? 14.438 22.219 20.078 1 96.62 98 ILE A C 1
ATOM 794 O O . ILE A 1 98 ? 14.297 22.438 21.281 1 96.62 98 ILE A O 1
ATOM 798 N N . ALA A 1 99 ? 15.422 21.5 19.547 1 96.38 99 ALA A N 1
ATOM 799 C CA . ALA A 1 99 ? 16.406 20.844 20.406 1 96.38 99 ALA A CA 1
ATOM 800 C C . ALA A 1 99 ? 17.156 21.859 21.266 1 96.38 99 ALA A C 1
ATOM 802 O O . ALA A 1 99 ? 17.469 21.578 22.422 1 96.38 99 ALA A O 1
ATOM 803 N N . ALA A 1 100 ? 17.453 23 20.734 1 97.38 100 ALA A N 1
ATOM 804 C CA . ALA A 1 100 ? 18.188 24.047 21.438 1 97.38 100 ALA A CA 1
ATOM 805 C C . ALA A 1 100 ? 17.312 24.75 22.484 1 97.38 100 ALA A C 1
ATOM 807 O O . ALA A 1 100 ? 17.75 25.016 23.594 1 97.38 100 ALA A O 1
ATOM 808 N N . ARG A 1 101 ? 16.109 25.062 22.172 1 97.31 101 ARG A N 1
ATOM 809 C CA . ARG A 1 101 ? 15.227 25.875 23 1 97.31 101 ARG A CA 1
ATOM 810 C C . ARG A 1 101 ? 14.562 25.016 24.078 1 97.31 101 ARG A C 1
ATOM 812 O O . ARG A 1 101 ? 14.281 25.516 25.172 1 97.31 101 ARG A O 1
ATOM 819 N N . TYR A 1 102 ? 14.273 23.766 23.75 1 96.75 102 TYR A N 1
ATOM 820 C CA . TYR A 1 102 ? 13.57 22.859 24.656 1 96.75 102 TYR A CA 1
ATOM 821 C C . TYR A 1 102 ? 14.32 21.547 24.781 1 96.75 102 TYR A C 1
ATOM 823 O O . TYR A 1 102 ? 13.758 20.484 24.531 1 96.75 102 TYR A O 1
ATOM 831 N N . PRO A 1 103 ? 15.547 21.531 25.219 1 95.94 103 PRO A N 1
ATOM 832 C CA . PRO A 1 103 ? 16.406 20.344 25.188 1 95.94 103 PRO A CA 1
ATOM 833 C C . PRO A 1 103 ? 15.805 19.156 25.953 1 95.94 103 PRO A C 1
ATOM 835 O O . PRO A 1 103 ? 15.852 18.031 25.469 1 95.94 103 PRO A O 1
ATOM 838 N N . ALA A 1 104 ? 15.211 19.438 27.125 1 95.38 104 ALA A N 1
ATOM 839 C CA . ALA A 1 104 ? 14.664 18.359 27.922 1 95.38 104 ALA A CA 1
ATOM 840 C C . ALA A 1 104 ? 13.438 17.734 27.266 1 95.38 104 ALA A C 1
ATOM 842 O O . ALA A 1 104 ? 13.32 16.516 27.172 1 95.38 104 ALA A O 1
ATOM 843 N N . ASP A 1 105 ? 12.516 18.578 26.797 1 94.62 105 ASP A N 1
ATOM 844 C CA . ASP A 1 105 ? 11.312 18.109 26.125 1 94.62 105 ASP A CA 1
ATOM 845 C C . ASP A 1 105 ? 11.672 17.359 24.844 1 94.62 105 ASP A C 1
ATOM 847 O O . ASP A 1 105 ? 11.078 16.312 24.531 1 94.62 105 ASP A O 1
ATOM 851 N N . TRP A 1 106 ? 12.586 17.875 24.109 1 94.69 106 TRP A N 1
ATOM 852 C CA . TRP A 1 106 ? 13.031 17.281 22.859 1 94.69 106 TRP A CA 1
ATOM 853 C C . TRP A 1 106 ? 13.609 15.891 23.094 1 94.69 106 TRP A C 1
ATOM 855 O O . TRP A 1 106 ? 13.266 14.93 22.391 1 94.69 106 TRP A O 1
ATOM 865 N N . GLU A 1 107 ? 14.453 15.773 24.031 1 94 107 GLU A N 1
ATOM 866 C CA . GLU A 1 107 ? 15.062 14.484 24.375 1 94 107 GLU A CA 1
ATOM 867 C C . GLU A 1 107 ? 14 13.469 24.781 1 94 107 GLU A C 1
ATOM 869 O O . GLU A 1 107 ? 14.062 12.305 24.375 1 94 107 GLU A O 1
ATOM 874 N N . THR A 1 108 ? 13.078 13.938 25.562 1 93.31 108 THR A N 1
ATOM 875 C CA . THR A 1 108 ? 11.992 13.07 26 1 93.31 108 THR A CA 1
ATOM 876 C C . THR A 1 108 ? 11.18 12.57 24.797 1 93.31 108 THR A C 1
ATOM 878 O O . THR A 1 108 ? 10.859 11.383 24.719 1 93.31 108 THR A O 1
ATOM 881 N N . TRP A 1 109 ? 10.906 13.453 23.922 1 92.44 109 TRP A N 1
ATOM 882 C CA . TRP A 1 109 ? 10.141 13.117 22.719 1 92.44 109 TRP A CA 1
ATOM 883 C C . TRP A 1 109 ? 10.914 12.156 21.828 1 92.44 109 TRP A C 1
ATOM 885 O O . TRP A 1 109 ? 10.359 11.172 21.328 1 92.44 109 TRP A O 1
ATOM 895 N N . MET A 1 110 ? 12.125 12.43 21.609 1 91.19 110 MET A N 1
ATOM 896 C CA . MET A 1 110 ? 12.961 11.586 20.766 1 91.19 110 MET A CA 1
ATOM 897 C C . MET A 1 110 ? 13.062 10.172 21.328 1 91.19 110 MET A C 1
ATOM 899 O O . MET A 1 110 ? 13.125 9.203 20.562 1 91.19 110 MET A O 1
ATOM 903 N N . ASN A 1 111 ? 13 10.086 22.609 1 90.81 111 ASN A N 1
ATOM 904 C CA . ASN A 1 111 ? 13.141 8.797 23.281 1 90.81 111 ASN A CA 1
ATOM 905 C C . ASN A 1 111 ? 11.82 8.023 23.297 1 90.81 111 ASN A C 1
ATOM 907 O O . ASN A 1 111 ? 11.82 6.793 23.297 1 90.81 111 ASN A O 1
ATOM 911 N N . ASP A 1 112 ? 10.719 8.812 23.391 1 92.56 112 ASP A N 1
ATOM 912 C CA . ASP A 1 112 ? 9.422 8.156 23.5 1 92.56 112 ASP A CA 1
ATOM 913 C C . ASP A 1 112 ? 8.305 9.047 22.969 1 92.56 112 ASP A C 1
ATOM 915 O O . ASP A 1 112 ? 7.438 9.484 23.719 1 92.56 112 ASP A O 1
ATOM 919 N N . TRP A 1 113 ? 8.305 9.172 21.719 1 90 113 TRP A N 1
ATOM 920 C CA . TRP A 1 113 ? 7.309 10.023 21.078 1 90 113 TRP A CA 1
ATOM 921 C C . TRP A 1 113 ? 5.91 9.438 21.234 1 90 113 TRP A C 1
ATOM 923 O O . TRP A 1 113 ? 4.914 10.156 21.156 1 90 113 TRP A O 1
ATOM 933 N N . LEU A 1 114 ? 5.754 8.195 21.531 1 91.44 114 LEU A N 1
ATOM 934 C CA . LEU A 1 114 ? 4.477 7.504 21.656 1 91.44 114 LEU A CA 1
ATOM 935 C C . LEU A 1 114 ? 3.738 7.945 22.922 1 91.44 114 LEU A C 1
ATOM 937 O O . LEU A 1 114 ? 2.521 7.781 23.016 1 91.44 114 LEU A O 1
ATOM 941 N N . HIS A 1 115 ? 4.527 8.484 23.797 1 89.44 115 HIS A N 1
ATOM 942 C CA . HIS A 1 115 ? 3.893 8.836 25.062 1 89.44 115 HIS A CA 1
ATOM 943 C C . HIS A 1 115 ? 4.207 10.273 25.453 1 89.44 115 HIS A C 1
ATOM 945 O O . HIS A 1 115 ? 3.598 10.812 26.375 1 89.44 115 HIS A O 1
ATOM 951 N N . ALA A 1 116 ? 5.117 10.891 24.812 1 86.5 116 ALA A N 1
ATOM 952 C CA . ALA A 1 116 ? 5.477 12.273 25.094 1 86.5 116 ALA A CA 1
ATOM 953 C C . ALA A 1 116 ? 4.668 13.242 24.234 1 86.5 116 ALA A C 1
ATOM 955 O O . ALA A 1 116 ? 4.074 12.844 23.234 1 86.5 116 ALA A O 1
ATOM 956 N N . ALA A 1 117 ? 4.641 14.484 24.75 1 93.19 117 ALA A N 1
ATOM 957 C CA . ALA A 1 117 ? 3.982 15.555 24.016 1 93.19 117 ALA A CA 1
ATOM 958 C C . ALA A 1 117 ? 4.969 16.672 23.656 1 93.19 117 ALA A C 1
ATOM 960 O O . ALA A 1 117 ? 5.852 17 24.453 1 93.19 117 ALA A O 1
ATOM 961 N N . PRO A 1 118 ? 4.805 17.172 22.453 1 95 118 PRO A N 1
ATOM 962 C CA . PRO A 1 118 ? 5.527 18.422 22.25 1 95 118 PRO A CA 1
ATOM 963 C C . PRO A 1 118 ? 5.219 19.469 23.328 1 95 118 PRO A C 1
ATOM 965 O O . PRO A 1 118 ? 4.168 19.391 23.969 1 95 118 PRO A O 1
ATOM 968 N N . THR A 1 119 ? 6.152 20.422 23.531 1 95.88 119 THR A N 1
ATOM 969 C CA . THR A 1 119 ? 5.922 21.469 24.516 1 95.88 119 THR A CA 1
ATOM 970 C C . THR A 1 119 ? 4.621 22.203 24.234 1 95.88 119 THR A C 1
ATOM 972 O O . THR A 1 119 ? 4.5 22.891 23.203 1 95.88 119 THR A O 1
ATOM 975 N N . GLY A 1 120 ? 3.637 22.031 25.156 1 95.69 120 GLY A N 1
ATOM 976 C CA . GLY A 1 120 ? 2.363 22.719 24.984 1 95.69 120 GLY A CA 1
ATOM 977 C C . GLY A 1 120 ? 1.527 22.141 23.859 1 95.69 120 GLY A C 1
ATOM 978 O O . GLY A 1 120 ? 0.555 22.766 23.422 1 95.69 120 GLY A O 1
ATOM 979 N N . GLY A 1 121 ? 1.966 21.016 23.328 1 96.25 121 GLY A N 1
ATOM 980 C CA . GLY A 1 121 ? 1.264 20.422 22.203 1 96.25 121 GLY A CA 1
ATOM 981 C C . GLY A 1 121 ? 0.414 19.219 22.594 1 96.25 121 GLY A C 1
ATOM 982 O O . GLY A 1 121 ? 0.117 19.016 23.766 1 96.25 121 GLY A O 1
ATOM 983 N N . GLU A 1 122 ? -0.089 18.594 21.656 1 95.56 122 GLU A N 1
ATOM 984 C CA . GLU A 1 122 ? -0.948 17.422 21.797 1 95.56 122 GLU A CA 1
ATOM 985 C C . GLU A 1 122 ? -0.123 16.141 21.969 1 95.56 122 GLU A C 1
ATOM 987 O O . GLU A 1 122 ? 0.806 15.891 21.188 1 95.56 122 GLU A O 1
ATOM 992 N N . PRO A 1 123 ? -0.432 15.352 23.047 1 95.44 123 PRO A N 1
ATOM 993 C CA . PRO A 1 123 ? 0.223 14.047 23.125 1 95.44 123 PRO A CA 1
ATOM 994 C C . PRO A 1 123 ? -0.182 13.117 21.984 1 95.44 123 PRO A C 1
ATOM 996 O O . PRO A 1 123 ? -1.338 13.133 21.547 1 95.44 123 PRO A O 1
ATOM 999 N N . PHE A 1 124 ? 0.715 12.281 21.578 1 96.19 124 PHE A N 1
ATOM 1000 C CA . PHE A 1 124 ? 0.473 11.383 20.453 1 96.19 124 PHE A CA 1
ATOM 1001 C C . PHE A 1 124 ? -0.719 10.477 20.734 1 96.19 124 PHE A C 1
ATOM 1003 O O . PHE A 1 124 ? -1.564 10.266 19.859 1 96.19 124 PHE A O 1
ATOM 1010 N N . PRO A 1 125 ? -0.89 9.898 21.938 1 96.38 125 PRO A N 1
ATOM 1011 C CA . PRO A 1 125 ? -2.041 9.016 22.156 1 96.38 125 PRO A CA 1
ATOM 1012 C C . PRO A 1 125 ? -3.375 9.727 21.938 1 96.38 125 PRO A C 1
ATOM 1014 O O . PRO A 1 125 ? -4.332 9.109 21.469 1 96.38 125 PRO A O 1
ATOM 1017 N N . GLN A 1 126 ? -3.439 10.953 22.281 1 97 126 GLN A N 1
ATOM 1018 C CA . GLN A 1 126 ? -4.66 11.719 22.062 1 97 126 GLN A CA 1
ATOM 1019 C C . GLN A 1 126 ? -4.895 11.961 20.578 1 97 126 GLN A C 1
ATOM 1021 O O . GLN A 1 126 ? -6.016 11.812 20.078 1 97 126 GLN A O 1
ATOM 1026 N N . PHE A 1 127 ? -3.807 12.367 19.922 1 97.38 127 PHE A N 1
ATOM 1027 C CA . PHE A 1 127 ? -3.848 12.531 18.469 1 97.38 127 PHE A CA 1
ATOM 1028 C C . PHE A 1 127 ? -4.305 11.25 17.797 1 97.38 127 PHE A C 1
ATOM 1030 O O . PHE A 1 127 ? -5.234 11.266 16.984 1 97.38 127 PHE A O 1
ATOM 1037 N N . ALA A 1 128 ? -3.691 10.133 18.125 1 97.69 128 ALA A N 1
ATOM 1038 C CA . ALA A 1 128 ? -4.012 8.836 17.547 1 97.69 128 ALA A CA 1
ATOM 1039 C C . ALA A 1 128 ? -5.457 8.445 17.828 1 97.69 128 ALA A C 1
ATOM 1041 O O . ALA A 1 128 ? -6.164 7.969 16.938 1 97.69 128 ALA A O 1
ATOM 1042 N N . ALA A 1 129 ? -5.891 8.703 19 1 97.5 129 ALA A N 1
ATOM 1043 C CA . ALA A 1 129 ? -7.223 8.281 19.422 1 97.5 129 ALA A CA 1
ATOM 1044 C C . ALA A 1 129 ? -8.305 8.992 18.609 1 97.5 129 ALA A C 1
ATOM 1046 O O . ALA A 1 129 ? -9.273 8.367 18.172 1 97.5 129 ALA A O 1
ATOM 1047 N N . ARG A 1 130 ? -8.133 10.266 18.406 1 97.69 130 ARG A N 1
ATOM 1048 C CA . ARG A 1 130 ? -9.188 10.984 17.672 1 97.69 130 ARG A CA 1
ATOM 1049 C C . ARG A 1 130 ? -9.195 10.594 16.203 1 97.69 130 ARG A C 1
ATOM 1051 O O . ARG A 1 130 ? -10.266 10.469 15.602 1 97.69 130 ARG A O 1
ATOM 1058 N N . VAL A 1 131 ? -8.047 10.414 15.609 1 98.44 131 VAL A N 1
ATOM 1059 C CA . VAL A 1 131 ? -7.969 10 14.211 1 98.44 131 VAL A CA 1
ATOM 1060 C C . VAL A 1 131 ? -8.531 8.586 14.062 1 98.44 131 VAL A C 1
ATOM 1062 O O . VAL A 1 131 ? -9.281 8.312 13.117 1 98.44 131 VAL A O 1
ATOM 1065 N N . GLN A 1 132 ? -8.18 7.672 14.969 1 98.19 132 GLN A N 1
ATOM 1066 C CA . GLN A 1 132 ? -8.633 6.285 14.906 1 98.19 132 GLN A CA 1
ATOM 1067 C C . GLN A 1 132 ? -10.141 6.184 15.102 1 98.19 132 GLN A C 1
ATOM 1069 O O . GLN A 1 132 ? -10.789 5.309 14.523 1 98.19 132 GLN A O 1
ATOM 1074 N N . ALA A 1 133 ? -10.695 7.113 15.891 1 98.5 133 ALA A N 1
ATOM 1075 C CA . ALA A 1 133 ? -12.148 7.164 16.047 1 98.5 133 ALA A CA 1
ATOM 1076 C C . ALA A 1 133 ? -12.828 7.441 14.711 1 98.5 133 ALA A C 1
ATOM 1078 O O . ALA A 1 133 ? -13.859 6.844 14.398 1 98.5 133 ALA A O 1
ATOM 1079 N N . VAL A 1 134 ? -12.266 8.312 13.945 1 98.5 134 VAL A N 1
ATOM 1080 C CA . VAL A 1 134 ? -12.789 8.617 12.617 1 98.5 134 VAL A CA 1
ATOM 1081 C C . VAL A 1 134 ? -12.672 7.383 11.719 1 98.5 134 VAL A C 1
ATOM 1083 O O . VAL A 1 134 ? -13.609 7.027 11.008 1 98.5 134 VAL A O 1
ATOM 1086 N N . ALA A 1 135 ? -11.531 6.746 11.719 1 98.31 135 ALA A N 1
ATOM 1087 C CA . ALA A 1 135 ? -11.305 5.547 10.922 1 98.31 135 ALA A CA 1
ATOM 1088 C C . ALA A 1 135 ? -12.344 4.477 11.219 1 98.31 135 ALA A C 1
ATOM 1090 O O . ALA A 1 135 ? -12.875 3.846 10.305 1 98.31 135 ALA A O 1
ATOM 1091 N N . ASP A 1 136 ? -12.625 4.297 12.516 1 97.81 136 ASP A N 1
ATOM 1092 C CA . ASP A 1 136 ? -13.609 3.307 12.938 1 97.81 136 ASP A CA 1
ATOM 1093 C C . ASP A 1 136 ? -15 3.666 12.422 1 97.81 136 ASP A C 1
ATOM 1095 O O . ASP A 1 136 ? -15.734 2.799 11.945 1 97.81 136 ASP A O 1
ATOM 1099 N N . GLU A 1 137 ? -15.328 4.914 12.578 1 97.81 137 GLU A N 1
ATOM 1100 C CA . GLU A 1 137 ? -16.625 5.395 12.117 1 97.81 137 GLU A CA 1
ATOM 1101 C C . GLU A 1 137 ? -16.781 5.195 10.617 1 97.81 137 GLU A C 1
ATOM 1103 O O . GLU A 1 137 ? -17.812 4.703 10.156 1 97.81 137 GLU A O 1
ATOM 1108 N N . LEU A 1 138 ? -15.797 5.539 9.859 1 97.31 138 LEU A N 1
ATOM 1109 C CA . LEU A 1 138 ? -15.828 5.43 8.406 1 97.31 138 LEU A CA 1
ATOM 1110 C C . LEU A 1 138 ? -15.93 3.971 7.977 1 97.31 138 LEU A C 1
ATOM 1112 O O . LEU A 1 138 ? -16.656 3.65 7.027 1 97.31 138 LEU A O 1
ATOM 1116 N N . ARG A 1 139 ? -15.172 3.123 8.609 1 96.19 139 ARG A N 1
ATOM 1117 C CA . ARG A 1 139 ? -15.25 1.698 8.305 1 96.19 139 ARG A CA 1
ATOM 1118 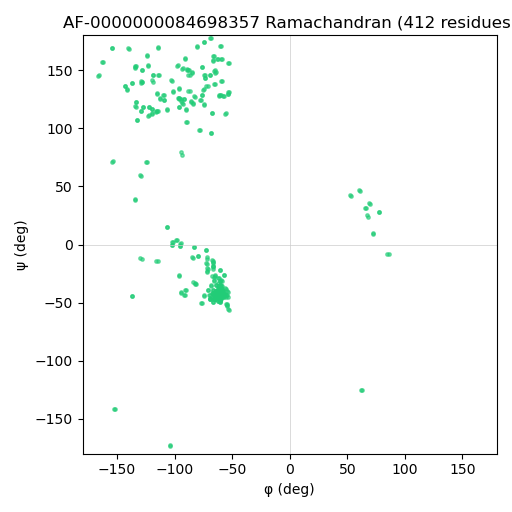C C . ARG A 1 139 ? -16.656 1.161 8.523 1 96.19 139 ARG A C 1
ATOM 1120 O O . ARG A 1 139 ? -17.172 0.388 7.715 1 96.19 139 ARG A O 1
ATOM 1127 N N . ARG A 1 140 ? -17.266 1.548 9.633 1 95.69 140 ARG A N 1
ATOM 1128 C CA . ARG A 1 140 ? -18.625 1.131 9.938 1 95.69 140 ARG A CA 1
ATOM 1129 C C . ARG A 1 140 ? -19.594 1.607 8.859 1 95.69 140 ARG A C 1
ATOM 1131 O O . ARG A 1 140 ? -20.406 0.828 8.367 1 95.69 140 ARG A O 1
ATOM 1138 N N . GLU A 1 141 ? -19.469 2.836 8.5 1 95 141 GLU A N 1
ATOM 1139 C CA . GLU A 1 141 ? -20.344 3.408 7.48 1 95 141 GLU A CA 1
ATOM 1140 C C . GLU A 1 141 ? -20.172 2.693 6.145 1 95 141 GLU A C 1
ATOM 1142 O O . GLU A 1 141 ? -21.156 2.463 5.426 1 95 141 GLU A O 1
ATOM 1147 N N . ALA A 1 142 ? -18.984 2.385 5.852 1 94.19 142 ALA A N 1
ATOM 1148 C CA . ALA A 1 142 ? -18.672 1.732 4.582 1 94.19 142 ALA A CA 1
ATOM 1149 C C . ALA A 1 142 ? -19.312 0.351 4.5 1 94.19 142 ALA A C 1
ATOM 1151 O O . ALA A 1 142 ? -19.688 -0.103 3.42 1 94.19 142 ALA A O 1
ATOM 1152 N N . SER A 1 143 ? -19.391 -0.316 5.59 1 91.06 143 SER A N 1
ATOM 1153 C CA . SER A 1 143 ? -19.984 -1.643 5.641 1 91.06 143 SER A CA 1
ATOM 1154 C C . SER A 1 143 ? -21.5 -1.565 5.48 1 91.06 143 SER A C 1
ATOM 1156 O O . SER A 1 143 ? -22.125 -2.518 5.012 1 91.06 143 SER A O 1
ATOM 1158 N N . GLU A 1 144 ? -22.078 -0.414 5.793 1 91.81 144 GLU A N 1
ATOM 1159 C CA . GLU A 1 144 ? -23.531 -0.234 5.773 1 91.81 144 GLU A CA 1
ATOM 1160 C C . GLU A 1 144 ? -23.984 0.348 4.438 1 91.81 144 GLU A C 1
ATOM 1162 O O . GLU A 1 144 ? -25.016 -0.068 3.896 1 91.81 144 GLU A O 1
ATOM 1167 N N . THR A 1 145 ? -23.234 1.32 3.91 1 93 145 THR A N 1
ATOM 1168 C CA . THR A 1 145 ? -23.594 2.035 2.691 1 93 145 THR A CA 1
ATOM 1169 C C . THR A 1 145 ? -22.406 2.127 1.743 1 93 145 THR A C 1
ATOM 1171 O O . THR A 1 145 ? -21.484 2.924 1.963 1 93 145 THR A O 1
ATOM 1174 N N . PRO A 1 146 ? -22.469 1.362 0.691 1 93.19 146 PRO A N 1
ATOM 1175 C CA . PRO A 1 146 ? -21.375 1.448 -0.285 1 93.19 146 PRO A CA 1
ATOM 1176 C C . PRO A 1 146 ? -21.25 2.836 -0.906 1 93.19 146 PRO A C 1
ATOM 1178 O O . PRO A 1 146 ? -22.266 3.438 -1.298 1 93.19 146 PRO A O 1
ATOM 1181 N N . ALA A 1 147 ? -20.078 3.4 -0.879 1 96 147 ALA A N 1
ATOM 1182 C CA . ALA A 1 147 ? -19.797 4.723 -1.436 1 96 147 ALA A CA 1
ATOM 1183 C C . ALA A 1 147 ? -18.297 4.922 -1.646 1 96 147 ALA A C 1
ATOM 1185 O O . ALA A 1 147 ? -17.484 4.176 -1.095 1 96 147 ALA A O 1
ATOM 1186 N N . THR A 1 148 ? -17.984 5.785 -2.5 1 96.88 148 THR A N 1
ATOM 1187 C CA . THR A 1 148 ? -16.625 6.254 -2.645 1 96.88 148 THR A CA 1
ATOM 1188 C C . THR A 1 148 ? -16.406 7.555 -1.87 1 96.88 148 THR A C 1
ATOM 1190 O O . THR A 1 148 ? -17.094 8.547 -2.123 1 96.88 148 THR A O 1
ATOM 1193 N N . ARG A 1 149 ? -15.523 7.52 -0.92 1 97.94 149 ARG A N 1
ATOM 1194 C CA . ARG A 1 149 ? -15.242 8.672 -0.07 1 97.94 149 ARG A CA 1
ATOM 1195 C C . ARG A 1 149 ? -13.812 9.164 -0.28 1 97.94 149 ARG A C 1
ATOM 1197 O O . ARG A 1 149 ? -12.875 8.367 -0.321 1 97.94 149 ARG A O 1
ATOM 1204 N N . LEU A 1 150 ? -13.688 10.414 -0.498 1 98.69 150 LEU A N 1
ATOM 1205 C CA . LEU A 1 150 ? -12.383 11.062 -0.571 1 98.69 150 LEU A CA 1
ATOM 1206 C C . LEU A 1 150 ? -12.008 11.68 0.773 1 98.69 150 LEU A C 1
ATOM 1208 O O . LEU A 1 150 ? -12.805 12.406 1.373 1 98.69 150 LEU A O 1
ATOM 1212 N N . ILE A 1 151 ? -10.859 11.328 1.264 1 98.94 151 ILE A N 1
ATOM 1213 C CA . ILE A 1 151 ? -10.328 11.922 2.484 1 98.94 151 ILE A CA 1
ATOM 1214 C C . ILE A 1 151 ? -9.055 12.695 2.164 1 98.94 151 ILE A C 1
ATOM 1216 O O . ILE A 1 151 ? -8.07 12.125 1.692 1 98.94 151 ILE A O 1
ATOM 1220 N N . VAL A 1 152 ? -9.047 13.992 2.326 1 98.94 152 VAL A N 1
ATOM 1221 C CA . VAL A 1 152 ? -7.871 14.844 2.16 1 98.94 152 VAL A CA 1
ATOM 1222 C C . VAL A 1 152 ? -7.371 15.305 3.525 1 98.94 152 VAL A C 1
ATOM 1224 O O . VAL A 1 152 ? -8.078 16.016 4.242 1 98.94 152 VAL A O 1
ATOM 1227 N N . ALA A 1 153 ? -6.246 14.914 3.838 1 98.88 153 ALA A N 1
ATOM 1228 C CA . ALA A 1 153 ? -5.73 15.18 5.18 1 98.88 153 ALA A CA 1
ATOM 1229 C C . ALA A 1 153 ? -4.207 15.242 5.176 1 98.88 153 ALA A C 1
ATOM 1231 O O . ALA A 1 153 ? -3.605 15.883 4.309 1 98.88 153 ALA A O 1
ATOM 1232 N N . HIS A 1 154 ? -3.598 14.727 6.199 1 98.75 154 HIS A N 1
ATOM 1233 C CA . HIS A 1 154 ? -2.174 14.906 6.453 1 98.75 154 HIS A CA 1
ATOM 1234 C C . HIS A 1 154 ? -1.46 13.562 6.578 1 98.75 154 HIS A C 1
ATOM 1236 O O . HIS A 1 154 ? -2.105 12.523 6.742 1 98.75 154 HIS A O 1
ATOM 1242 N N . LYS A 1 155 ? -0.15 13.625 6.445 1 98 155 LYS A N 1
ATOM 1243 C CA . LYS A 1 155 ? 0.661 12.406 6.422 1 98 155 LYS A CA 1
ATOM 1244 C C . LYS A 1 155 ? 0.374 11.531 7.641 1 98 155 LYS A C 1
ATOM 1246 O O . LYS A 1 155 ? 0.001 10.367 7.496 1 98 155 LYS A O 1
ATOM 1251 N N . GLY A 1 156 ? 0.529 12.109 8.836 1 97.31 156 GLY A N 1
ATOM 1252 C CA . GLY A 1 156 ? 0.304 11.352 10.055 1 97.31 156 GLY A CA 1
ATOM 1253 C C . GLY A 1 156 ? -1.119 10.852 10.195 1 97.31 156 GLY A C 1
ATOM 1254 O O . GLY A 1 156 ? -1.344 9.719 10.641 1 97.31 156 GLY A O 1
ATOM 1255 N N . VAL A 1 157 ? -2.094 11.617 9.789 1 98.62 157 VAL A N 1
ATOM 1256 C CA . VAL A 1 157 ? -3.514 11.297 9.891 1 98.62 157 VAL A CA 1
ATOM 1257 C C . VAL A 1 157 ? -3.842 10.117 8.977 1 98.62 157 VAL A C 1
ATOM 1259 O O . VAL A 1 157 ? -4.434 9.125 9.414 1 98.62 157 VAL A O 1
ATOM 1262 N N . LEU A 1 158 ? -3.414 10.195 7.77 1 98.81 158 LEU A N 1
ATOM 1263 C CA . LEU A 1 158 ? -3.717 9.156 6.793 1 98.81 158 LEU A CA 1
ATOM 1264 C C . LEU A 1 158 ? -3.027 7.844 7.164 1 98.81 158 LEU A C 1
ATOM 1266 O O . LEU A 1 158 ? -3.619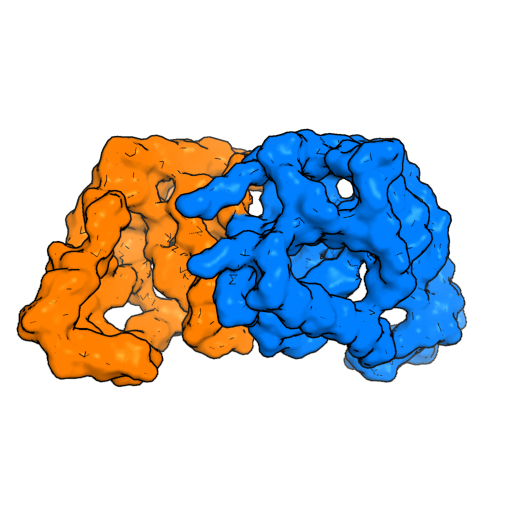 6.77 7.039 1 98.81 158 LEU A O 1
ATOM 1270 N N . GLY A 1 159 ? -1.783 7.957 7.59 1 98.38 159 GLY A N 1
ATOM 1271 C CA . GLY A 1 159 ? -1.093 6.773 8.078 1 98.38 159 GLY A CA 1
ATOM 1272 C C . GLY A 1 159 ? -1.822 6.082 9.211 1 98.38 159 GLY A C 1
ATOM 1273 O O . GLY A 1 159 ? -1.936 4.852 9.227 1 98.38 159 GLY A O 1
ATOM 1274 N N . LEU A 1 160 ? -2.344 6.848 10.156 1 98.25 160 LEU A N 1
ATOM 1275 C CA . LEU A 1 160 ? -3.064 6.309 11.305 1 98.25 160 LEU A CA 1
ATOM 1276 C C . LEU A 1 160 ? -4.367 5.648 10.867 1 98.25 160 LEU A C 1
ATOM 1278 O O . LEU A 1 160 ? -4.754 4.609 11.406 1 98.25 160 LEU A O 1
ATOM 1282 N N . ILE A 1 161 ? -5.043 6.258 9.906 1 98.75 161 ILE A N 1
ATOM 1283 C CA . ILE A 1 161 ? -6.285 5.695 9.383 1 98.75 161 ILE A CA 1
ATOM 1284 C C . ILE A 1 161 ? -6.016 4.324 8.773 1 98.75 161 ILE A C 1
ATOM 1286 O O . ILE A 1 161 ? -6.707 3.35 9.078 1 98.75 161 ILE A O 1
ATOM 1290 N N . ILE A 1 162 ? -4.988 4.207 7.969 1 98.19 162 ILE A N 1
ATOM 1291 C CA . ILE A 1 162 ? -4.633 2.955 7.312 1 98.19 162 ILE A CA 1
ATOM 1292 C C . ILE A 1 162 ? -4.293 1.899 8.367 1 98.19 162 ILE A C 1
ATOM 1294 O O . ILE A 1 162 ? -4.809 0.781 8.32 1 98.19 162 ILE A O 1
ATOM 1298 N N . THR A 1 163 ? -3.445 2.283 9.312 1 97 163 THR A N 1
ATOM 1299 C CA . THR A 1 163 ? -3.02 1.326 10.328 1 97 163 THR A CA 1
ATOM 1300 C C . THR A 1 163 ? -4.215 0.823 11.133 1 97 163 THR A C 1
ATOM 1302 O O . THR A 1 163 ? -4.293 -0.361 11.469 1 97 163 THR A O 1
ATOM 1305 N N . ARG A 1 164 ? -5.133 1.722 11.422 1 97.38 164 ARG A N 1
ATOM 1306 C CA . ARG A 1 164 ? -6.324 1.335 12.172 1 97.38 164 ARG A CA 1
ATOM 1307 C C . ARG A 1 164 ? -7.176 0.354 11.375 1 97.38 164 ARG A C 1
ATOM 1309 O O . ARG A 1 164 ? -7.609 -0.673 11.898 1 97.38 164 ARG A O 1
ATOM 1316 N N . TRP A 1 165 ? -7.398 0.656 10.148 1 97.25 165 TRP A N 1
ATOM 1317 C CA . TRP A 1 165 ? -8.219 -0.186 9.281 1 97.25 165 TRP A CA 1
ATOM 1318 C C . TRP A 1 165 ? -7.602 -1.572 9.125 1 97.25 165 TRP A C 1
ATOM 1320 O O . TRP A 1 165 ? -8.312 -2.562 8.961 1 97.25 165 TRP A O 1
ATOM 1330 N N . PHE A 1 166 ? -6.312 -1.652 9.219 1 95.38 166 PHE A N 1
ATOM 1331 C CA . PHE A 1 166 ? -5.633 -2.914 8.953 1 95.38 166 PHE A CA 1
ATOM 1332 C C . PHE A 1 166 ? -5.246 -3.607 10.258 1 95.38 166 PHE A C 1
ATOM 1334 O O . PHE A 1 166 ? -4.602 -4.66 10.242 1 95.38 166 PHE A O 1
ATOM 1341 N N . GLY A 1 167 ? -5.59 -3.037 11.383 1 94.06 167 GLY A N 1
ATOM 1342 C CA . GLY A 1 167 ? -5.414 -3.664 12.68 1 94.06 167 GLY A CA 1
ATOM 1343 C C . GLY A 1 167 ? -3.982 -3.605 13.18 1 94.06 167 GLY A C 1
ATOM 1344 O O . GLY A 1 167 ? -3.521 -4.52 13.867 1 94.06 167 GLY A O 1
ATOM 1345 N N . LEU A 1 168 ? -3.24 -2.645 12.797 1 94.75 168 LEU A N 1
ATOM 1346 C CA . LEU A 1 168 ? -1.853 -2.447 13.203 1 94.75 168 LEU A CA 1
ATOM 1347 C C . LEU A 1 168 ? -1.759 -1.446 14.352 1 94.75 168 LEU A C 1
ATOM 1349 O O . LEU A 1 168 ? -2.672 -0.644 14.555 1 94.75 168 LEU A O 1
ATOM 1353 N N . PRO A 1 169 ? -0.682 -1.583 15.141 1 94.69 169 PRO A N 1
ATOM 1354 C CA . PRO A 1 169 ? -0.482 -0.556 16.172 1 94.69 169 PRO A CA 1
ATOM 1355 C C . PRO A 1 169 ? -0.257 0.833 15.57 1 94.69 169 PRO A C 1
ATOM 1357 O O . PRO A 1 169 ? 0.168 0.956 14.422 1 94.69 169 PRO A O 1
ATOM 1360 N N . ALA A 1 170 ? -0.476 1.841 16.359 1 94.88 170 ALA A N 1
ATOM 1361 C CA . ALA A 1 170 ? -0.431 3.221 15.883 1 94.88 170 ALA A CA 1
ATOM 1362 C C . ALA A 1 170 ? 0.952 3.57 15.344 1 94.88 170 ALA A C 1
ATOM 1364 O O . ALA A 1 170 ? 1.074 4.309 14.367 1 94.88 170 ALA A O 1
ATOM 1365 N N . GLU A 1 171 ? 1.967 3.062 15.945 1 93.69 171 GLU A N 1
ATOM 1366 C CA . GLU A 1 171 ? 3.33 3.404 15.555 1 93.69 171 GLU A CA 1
ATOM 1367 C C . GLU A 1 171 ? 3.652 2.885 14.156 1 93.69 171 GLU A C 1
ATOM 1369 O O . GLU A 1 171 ? 4.609 3.34 13.523 1 93.69 171 GLU A O 1
ATOM 1374 N N . ALA A 1 172 ? 2.857 1.968 13.609 1 95.06 172 ALA A N 1
ATOM 1375 C CA . ALA A 1 172 ? 3.057 1.42 12.266 1 95.06 172 ALA A CA 1
ATOM 1376 C C . ALA A 1 172 ? 2.691 2.443 11.195 1 95.06 172 ALA A C 1
ATOM 1378 O O . ALA A 1 172 ? 2.924 2.215 10.008 1 95.06 172 ALA A O 1
ATOM 1379 N N . MET A 1 173 ? 2.164 3.592 11.641 1 95.25 173 MET A N 1
ATOM 1380 C CA . MET A 1 173 ? 1.824 4.637 10.68 1 95.25 173 MET A CA 1
ATOM 1381 C C . MET A 1 173 ? 3.045 5.043 9.859 1 95.25 173 MET A C 1
ATOM 1383 O O . MET A 1 173 ? 2.914 5.441 8.703 1 95.25 173 MET A O 1
ATOM 1387 N N . TRP A 1 174 ? 4.211 4.863 10.414 1 95.12 174 TRP A N 1
ATOM 1388 C CA . TRP A 1 174 ? 5.449 5.238 9.742 1 95.12 174 TRP A CA 1
ATOM 1389 C C . TRP A 1 174 ? 5.762 4.273 8.602 1 95.12 174 TRP A C 1
ATOM 1391 O O . TRP A 1 174 ? 6.598 4.566 7.742 1 95.12 174 TRP A O 1
ATOM 1401 N N . GLN A 1 175 ? 5.152 3.119 8.547 1 96.69 175 GLN A N 1
ATOM 1402 C CA . GLN A 1 175 ? 5.363 2.137 7.488 1 96.69 175 GLN A CA 1
ATOM 1403 C C . GLN A 1 175 ? 4.578 2.504 6.23 1 96.69 175 GLN A C 1
ATOM 1405 O O . GLN A 1 175 ? 4.805 1.934 5.164 1 96.69 175 GLN A O 1
ATOM 1410 N N . PHE A 1 176 ? 3.709 3.482 6.367 1 97.44 176 PHE A N 1
ATOM 1411 C CA . PHE A 1 176 ? 2.863 3.924 5.266 1 97.44 176 PHE A CA 1
ATOM 1412 C C . PHE A 1 176 ? 3.043 5.414 5.012 1 97.44 176 PHE A C 1
ATOM 1414 O O . PHE A 1 176 ? 2.127 6.207 5.246 1 97.44 176 PHE A O 1
ATOM 1421 N N . PRO A 1 177 ? 4.152 5.781 4.504 1 96.75 177 PRO A N 1
ATOM 1422 C CA . PRO A 1 177 ? 4.359 7.199 4.199 1 96.75 177 PRO A CA 1
ATOM 1423 C C . PRO A 1 177 ? 3.486 7.691 3.049 1 96.75 177 PRO A C 1
ATOM 1425 O O . PRO A 1 177 ? 3.857 7.543 1.881 1 96.75 177 PRO A O 1
ATOM 1428 N N . CYS A 1 178 ? 2.371 8.281 3.348 1 98.12 178 CYS A N 1
ATOM 1429 C CA . CYS A 1 178 ? 1.501 8.867 2.334 1 98.12 178 CYS A CA 1
ATOM 1430 C C . CYS A 1 178 ? 2.158 10.078 1.686 1 98.12 178 CYS A C 1
ATOM 1432 O O . CYS A 1 178 ? 2.281 11.133 2.312 1 98.12 178 CYS A O 1
ATOM 1434 N N . GLU A 1 179 ? 2.459 9.961 0.49 1 97.88 179 GLU A N 1
ATOM 1435 C CA . GLU A 1 179 ? 3.242 10.984 -0.197 1 97.88 179 GLU A CA 1
ATOM 1436 C C . GLU A 1 179 ? 2.34 12.047 -0.809 1 97.88 179 GLU A C 1
ATOM 1438 O O . GLU A 1 179 ? 1.186 11.773 -1.146 1 97.88 179 GLU A O 1
ATOM 1443 N N . GLN A 1 180 ? 2.898 13.234 -0.885 1 98.31 180 GLN A N 1
ATOM 1444 C CA . GLN A 1 180 ? 2.24 14.25 -1.689 1 98.31 180 GLN A CA 1
ATOM 1445 C C . GLN A 1 180 ? 2.27 13.891 -3.172 1 98.31 180 GLN A C 1
ATOM 1447 O O . GLN A 1 180 ? 3.033 13.016 -3.588 1 98.31 180 GLN A O 1
ATOM 1452 N N . ASP A 1 181 ? 1.363 14.469 -3.943 1 98.06 181 ASP A N 1
ATOM 1453 C CA . ASP A 1 181 ? 1.335 14.258 -5.387 1 98.06 181 ASP A CA 1
ATOM 1454 C C . ASP A 1 181 ? 1.004 12.805 -5.719 1 98.06 181 ASP A C 1
ATOM 1456 O O . ASP A 1 181 ? 1.553 12.234 -6.668 1 98.06 181 ASP A O 1
ATOM 1460 N N . SER A 1 182 ? 0.263 12.172 -4.938 1 98.38 182 SER A N 1
ATOM 1461 C CA . SER A 1 182 ? -0.177 10.789 -5.113 1 98.38 182 SER A CA 1
ATOM 1462 C C . SER A 1 182 ? -1.498 10.539 -4.398 1 98.38 182 SER A C 1
ATOM 1464 O O . SER A 1 182 ? -2.004 11.414 -3.689 1 98.38 182 SER A O 1
ATOM 1466 N N . TYR A 1 183 ? -2.111 9.438 -4.637 1 98.69 183 TYR A N 1
ATOM 1467 C CA . TYR A 1 183 ? -3.322 9.016 -3.941 1 98.69 183 TYR A CA 1
ATOM 1468 C C . TYR A 1 183 ? -3.225 7.555 -3.512 1 98.69 183 TYR A C 1
ATOM 1470 O O . TYR A 1 183 ? -2.455 6.781 -4.086 1 98.69 183 TYR A O 1
ATOM 1478 N N . SER A 1 184 ? -3.898 7.211 -2.514 1 98.75 184 SER A N 1
ATOM 1479 C CA . SER A 1 184 ? -4.047 5.828 -2.078 1 98.75 184 SER A CA 1
ATOM 1480 C C . SER A 1 184 ? -5.516 5.422 -2.016 1 98.75 184 SER A C 1
ATOM 1482 O O . SER A 1 184 ? -6.395 6.273 -1.859 1 98.75 184 SER A O 1
ATOM 1484 N N . VAL A 1 185 ? -5.773 4.145 -2.156 1 98.56 185 VAL A N 1
ATOM 1485 C CA . VAL A 1 185 ? -7.148 3.656 -2.162 1 98.56 185 VAL A CA 1
ATOM 1486 C C . VAL A 1 185 ? -7.262 2.426 -1.267 1 98.56 185 VAL A C 1
ATOM 1488 O O . VAL A 1 185 ? -6.555 1.437 -1.466 1 98.56 185 VAL A O 1
ATOM 1491 N N . ALA A 1 186 ? -8.055 2.508 -0.282 1 98.19 186 ALA A N 1
ATOM 1492 C CA . ALA A 1 186 ? -8.492 1.357 0.502 1 98.19 186 ALA A CA 1
ATOM 1493 C C . ALA A 1 186 ? -9.914 0.944 0.124 1 98.19 186 ALA A C 1
ATOM 1495 O O . ALA A 1 186 ? -10.773 1.797 -0.115 1 98.19 186 ALA A O 1
ATOM 1496 N N . GLU A 1 187 ? -10.141 -0.276 0.091 1 97.44 187 GLU A N 1
ATOM 1497 C CA . GLU A 1 187 ? -11.461 -0.802 -0.227 1 97.44 187 GLU A CA 1
ATOM 1498 C C . GLU A 1 187 ? -12.023 -1.619 0.933 1 97.44 187 GLU A C 1
ATOM 1500 O O . GLU A 1 187 ? -11.281 -2.285 1.65 1 97.44 187 GLU A O 1
ATOM 1505 N N . CYS A 1 188 ? -13.25 -1.523 1.052 1 96.44 188 CYS A N 1
ATOM 1506 C CA . CYS A 1 188 ? -13.969 -2.254 2.094 1 96.44 188 CYS A CA 1
ATOM 1507 C C . CYS A 1 188 ? -15.039 -3.15 1.493 1 96.44 188 CYS A C 1
ATOM 1509 O O . CYS A 1 188 ? -15.938 -2.672 0.795 1 96.44 188 CYS A O 1
ATOM 1511 N N . ARG A 1 189 ? -14.945 -4.391 1.67 1 92.62 189 ARG A N 1
ATOM 1512 C CA . ARG A 1 189 ? -15.945 -5.371 1.286 1 92.62 189 ARG A CA 1
ATOM 1513 C C . ARG A 1 189 ? -16.453 -6.148 2.502 1 92.62 189 ARG A C 1
ATOM 1515 O O . ARG A 1 189 ? -15.711 -6.953 3.074 1 92.62 189 ARG A O 1
ATOM 1522 N N . ASP A 1 190 ? -17.656 -6.023 2.928 1 87.5 190 ASP A N 1
ATOM 1523 C CA . ASP A 1 190 ? -18.266 -6.707 4.066 1 87.5 190 ASP A CA 1
ATOM 1524 C C . ASP A 1 190 ? -17.422 -6.523 5.328 1 87.5 190 ASP A C 1
ATOM 1526 O O . ASP A 1 190 ? -17.094 -7.5 6.008 1 87.5 190 ASP A O 1
ATOM 1530 N N . GLY A 1 191 ? -16.938 -5.297 5.5 1 87.62 191 GLY A N 1
ATOM 1531 C CA . GLY A 1 191 ? -16.188 -4.949 6.695 1 87.62 191 GLY A CA 1
ATOM 1532 C C . GLY A 1 191 ? -14.703 -5.281 6.586 1 87.62 191 GLY A C 1
ATOM 1533 O O . GLY A 1 191 ? -13.914 -4.891 7.445 1 87.62 191 GLY A O 1
ATOM 1534 N N . PHE A 1 192 ? -14.305 -5.969 5.555 1 92.81 192 PHE A N 1
ATOM 1535 C CA . PHE A 1 192 ? -12.914 -6.336 5.352 1 92.81 192 PHE A CA 1
ATOM 1536 C C . PHE A 1 192 ? -12.195 -5.289 4.504 1 92.81 192 PHE A C 1
ATOM 1538 O O . PHE A 1 192 ? -12.648 -4.961 3.404 1 92.81 192 PHE A O 1
ATOM 1545 N N . MET A 1 193 ? -11.102 -4.793 5.062 1 96.56 193 MET A N 1
ATOM 1546 C CA . MET A 1 193 ? -10.375 -3.717 4.398 1 96.56 193 MET A CA 1
ATOM 1547 C C . MET A 1 193 ? -9.211 -4.273 3.578 1 96.56 193 MET A C 1
ATOM 1549 O O . MET A 1 193 ? -8.469 -5.133 4.051 1 96.56 193 MET A O 1
ATOM 1553 N N . THR A 1 194 ? -9.062 -3.803 2.361 1 97.12 194 THR A N 1
ATOM 1554 C CA . THR A 1 194 ? -7.914 -4.125 1.521 1 97.12 194 THR A CA 1
ATOM 1555 C C . THR A 1 194 ? -7.27 -2.855 0.971 1 97.12 194 THR A C 1
ATOM 1557 O O . THR A 1 194 ? -7.926 -1.815 0.872 1 97.12 194 THR A O 1
ATOM 1560 N N . LEU A 1 195 ? -5.988 -2.906 0.747 1 98.06 195 LEU A N 1
ATOM 1561 C CA . LEU A 1 195 ? -5.277 -1.819 0.08 1 98.06 195 LEU A CA 1
ATOM 1562 C C . LEU A 1 195 ? -5.258 -2.031 -1.43 1 98.06 195 LEU A C 1
ATOM 1564 O O . LEU A 1 195 ? -4.664 -2.996 -1.917 1 98.06 195 LEU A O 1
ATOM 1568 N N . ALA A 1 196 ? -5.852 -1.178 -2.166 1 97.69 196 ALA A N 1
ATOM 1569 C CA . ALA A 1 196 ? -5.91 -1.328 -3.617 1 97.69 196 ALA A CA 1
ATOM 1570 C C . ALA A 1 196 ? -4.738 -0.616 -4.289 1 97.69 196 ALA A C 1
ATOM 1572 O O . ALA A 1 196 ? -4.176 -1.119 -5.266 1 97.69 196 ALA A O 1
ATOM 1573 N N . VAL A 1 197 ? -4.473 0.538 -3.83 1 98.44 197 VAL A N 1
ATOM 1574 C CA . VAL A 1 197 ? -3.391 1.374 -4.336 1 98.44 197 VAL A CA 1
ATOM 1575 C C . VAL A 1 197 ? -2.742 2.137 -3.184 1 98.44 197 VAL A C 1
ATOM 1577 O O . VAL A 1 197 ? -3.434 2.621 -2.285 1 98.44 197 VAL A O 1
ATOM 1580 N N . PHE A 1 198 ? -1.487 2.207 -3.148 1 98.62 198 PHE A N 1
ATOM 1581 C CA . PHE A 1 198 ? -0.786 3.088 -2.223 1 98.62 198 PHE A CA 1
ATOM 1582 C C . PHE A 1 198 ? 0.206 3.975 -2.965 1 98.62 198 PHE A C 1
ATOM 1584 O O . PHE A 1 198 ? 1.087 3.477 -3.668 1 98.62 198 PHE A O 1
ATOM 1591 N N . ASN A 1 199 ? 0.013 5.297 -2.9 1 98.44 199 ASN A N 1
ATOM 1592 C CA . ASN A 1 199 ? 0.855 6.305 -3.533 1 98.44 199 ASN A CA 1
ATOM 1593 C C . ASN A 1 199 ? 0.889 6.141 -5.051 1 98.44 199 ASN A C 1
ATOM 1595 O O . ASN A 1 199 ? 1.961 6.16 -5.656 1 98.44 199 ASN A O 1
ATOM 1599 N N . GLY A 1 200 ? -0.324 5.953 -5.598 1 98.06 200 GLY A N 1
ATOM 1600 C CA . GLY A 1 200 ? -0.469 5.863 -7.043 1 98.06 200 GLY A CA 1
ATOM 1601 C C . GLY A 1 200 ? -0.322 7.203 -7.738 1 98.06 200 GLY A C 1
ATOM 1602 O O . GLY A 1 200 ? -0.732 8.234 -7.207 1 98.06 200 GLY A O 1
ATOM 1603 N N . ARG A 1 201 ? 0.234 7.223 -8.945 1 97.69 201 ARG A N 1
ATOM 1604 C CA . ARG A 1 201 ? 0.445 8.43 -9.727 1 97.69 201 ARG A CA 1
ATOM 1605 C C . ARG A 1 201 ? 0.017 8.227 -11.18 1 97.69 201 ARG A C 1
ATOM 1607 O O . ARG A 1 201 ? 0.724 8.625 -12.102 1 97.69 201 ARG A O 1
ATOM 1614 N N . SER A 1 202 ? -1.048 7.516 -11.328 1 97.5 202 SER A N 1
ATOM 1615 C CA . SER A 1 202 ? -1.717 7.281 -12.602 1 97.5 202 SER A CA 1
ATOM 1616 C C . SER A 1 202 ? -3.232 7.328 -12.445 1 97.5 202 SER A C 1
ATOM 1618 O O . SER A 1 202 ? -3.75 7.312 -11.328 1 97.5 202 SER A O 1
ATOM 1620 N N . CYS A 1 203 ? -3.885 7.371 -13.594 1 97.12 203 CYS A N 1
ATOM 1621 C CA . CYS A 1 203 ? -5.34 7.418 -13.531 1 97.12 203 CYS A CA 1
ATOM 1622 C C . CYS A 1 203 ? -5.895 6.191 -12.812 1 97.12 203 CYS A C 1
ATOM 1624 O O . CYS A 1 203 ? -5.504 5.062 -13.109 1 97.12 203 CYS A O 1
ATOM 1626 N N . PHE A 1 204 ? -6.695 6.516 -11.898 1 94.75 204 PHE A N 1
ATOM 1627 C CA . PHE A 1 204 ? -7.301 5.43 -11.141 1 94.75 204 PHE A CA 1
ATOM 1628 C C . PHE A 1 204 ? -8.656 5.055 -11.727 1 94.75 204 PHE A C 1
ATOM 1630 O O . PHE A 1 204 ? -9.531 5.914 -11.883 1 94.75 204 PHE A O 1
ATOM 1637 N N . THR A 1 205 ? -8.781 3.787 -12.047 1 87.19 205 THR A N 1
ATOM 1638 C CA . THR A 1 205 ? -10.047 3.195 -12.469 1 87.19 205 THR A CA 1
ATOM 1639 C C . THR A 1 205 ? -10.344 1.928 -11.672 1 87.19 205 THR A C 1
ATOM 1641 O O . THR A 1 205 ? -9.586 0.956 -11.742 1 87.19 205 THR A O 1
ATOM 1644 N N . PRO A 1 206 ? -11.453 2.01 -10.859 1 82.38 206 PRO A N 1
ATOM 1645 C CA . PRO A 1 206 ? -11.773 0.813 -10.078 1 82.38 206 PRO A CA 1
ATOM 1646 C C . PRO A 1 206 ? -11.883 -0.442 -10.945 1 82.38 206 PRO A C 1
ATOM 1648 O O . PRO A 1 206 ? -12.367 -0.373 -12.078 1 82.38 206 PRO A O 1
ATOM 1651 N N . VAL A 1 207 ? -11.141 -1.469 -10.477 1 61.78 207 VAL A N 1
ATOM 1652 C CA . VAL A 1 207 ? -11.25 -2.748 -11.172 1 61.78 207 VAL A CA 1
ATOM 1653 C C . VAL A 1 207 ? -12.523 -3.465 -10.742 1 61.78 207 VAL A C 1
ATOM 1655 O O . VAL A 1 207 ? -12.789 -3.621 -9.547 1 61.78 207 VAL A O 1
ATOM 1658 N N . VAL A 1 208 ? -13.68 -3.428 -11.5 1 52.72 208 VAL A N 1
ATOM 1659 C CA . VAL A 1 208 ? -14.945 -4.105 -11.234 1 52.72 208 VAL A CA 1
ATOM 1660 C C . VAL A 1 208 ? -14.711 -5.605 -11.086 1 52.72 208 VAL A C 1
ATOM 1662 O O . VAL A 1 208 ? -13.883 -6.188 -11.797 1 52.72 208 VAL A O 1
ATOM 1665 N N . MET B 1 1 ? 22.656 6.305 5.691 1 57.12 1 MET B N 1
ATOM 1666 C CA . MET B 1 1 ? 22.672 4.883 5.355 1 57.12 1 MET B CA 1
ATOM 1667 C C . MET B 1 1 ? 21.703 4.582 4.211 1 57.12 1 MET B C 1
ATOM 1669 O O . MET B 1 1 ? 20.656 5.223 4.09 1 57.12 1 MET B O 1
ATOM 1673 N N . SER B 1 2 ? 22.156 3.803 3.137 1 80.62 2 SER B N 1
ATOM 1674 C CA . SER B 1 2 ? 21.562 3.709 1.809 1 80.62 2 SER B CA 1
ATOM 1675 C C . SER B 1 2 ? 20.281 2.873 1.836 1 80.62 2 SER B C 1
ATOM 1677 O O . SER B 1 2 ? 20.125 2.008 2.699 1 80.62 2 SER B O 1
ATOM 1679 N N . ILE B 1 3 ? 19.25 3.227 1.272 1 90.69 3 ILE B N 1
ATOM 1680 C CA . ILE B 1 3 ? 17.906 2.637 1.207 1 90.69 3 ILE B CA 1
ATOM 1681 C C . ILE B 1 3 ? 17.938 1.42 0.286 1 90.69 3 ILE B C 1
ATOM 1683 O O . ILE B 1 3 ? 18.547 1.447 -0.777 1 90.69 3 ILE B O 1
ATOM 1687 N N . SER B 1 4 ? 17.562 0.253 0.9 1 96.06 4 SER B N 1
ATOM 1688 C CA . SER B 1 4 ? 17.281 -0.897 0.044 1 96.06 4 SER B CA 1
ATOM 1689 C C . SER B 1 4 ? 15.852 -0.882 -0.461 1 96.06 4 SER B C 1
ATOM 1691 O O . SER B 1 4 ? 14.945 -0.428 0.241 1 96.06 4 SER B O 1
ATOM 1693 N N . ARG B 1 5 ? 15.664 -1.414 -1.672 1 97.25 5 ARG B N 1
ATOM 1694 C CA . ARG B 1 5 ? 14.328 -1.447 -2.262 1 97.25 5 ARG B CA 1
ATOM 1695 C C . ARG B 1 5 ? 13.977 -2.852 -2.742 1 97.25 5 ARG B C 1
ATOM 1697 O O . ARG B 1 5 ? 14.82 -3.547 -3.312 1 97.25 5 ARG B O 1
ATOM 1704 N N . PHE B 1 6 ? 12.781 -3.176 -2.514 1 98.44 6 PHE B N 1
ATOM 1705 C CA . PHE B 1 6 ? 12.195 -4.383 -3.088 1 98.44 6 PHE B CA 1
ATOM 1706 C C . PHE B 1 6 ? 11.055 -4.035 -4.035 1 98.44 6 PHE B C 1
ATOM 1708 O O . PHE B 1 6 ? 10.047 -3.467 -3.619 1 98.44 6 PHE B O 1
ATOM 1715 N N . ILE B 1 7 ? 11.25 -4.324 -5.281 1 98.75 7 ILE B N 1
ATOM 1716 C CA . ILE B 1 7 ? 10.18 -4.195 -6.262 1 98.75 7 ILE B CA 1
ATOM 1717 C C . ILE B 1 7 ? 9.453 -5.531 -6.414 1 98.75 7 ILE B C 1
ATOM 1719 O O . ILE B 1 7 ? 10.07 -6.547 -6.727 1 98.75 7 ILE B O 1
ATOM 1723 N N . LEU B 1 8 ? 8.188 -5.531 -6.16 1 98.94 8 LEU B N 1
ATOM 1724 C CA . LEU B 1 8 ? 7.359 -6.73 -6.164 1 98.94 8 LEU B CA 1
ATOM 1725 C C . LEU B 1 8 ? 6.418 -6.738 -7.363 1 98.94 8 LEU B C 1
ATOM 1727 O O . LEU B 1 8 ? 5.641 -5.801 -7.551 1 98.94 8 LEU B O 1
ATOM 1731 N N . VAL B 1 9 ? 6.477 -7.785 -8.141 1 98.94 9 VAL B N 1
ATOM 1732 C CA . VAL B 1 9 ? 5.668 -7.879 -9.352 1 98.94 9 VAL B CA 1
ATOM 1733 C C . VAL B 1 9 ? 4.996 -9.25 -9.422 1 98.94 9 VAL B C 1
ATOM 1735 O O . VAL B 1 9 ? 5.672 -10.281 -9.344 1 98.94 9 VAL B O 1
ATOM 1738 N N . ARG B 1 10 ? 3.734 -9.258 -9.508 1 98.94 10 ARG B N 1
ATOM 1739 C CA . ARG B 1 10 ? 3.012 -10.484 -9.82 1 98.94 10 ARG B CA 1
ATOM 1740 C C . ARG B 1 10 ? 3.17 -10.852 -11.297 1 98.94 10 ARG B C 1
ATOM 1742 O O . ARG B 1 10 ? 3.131 -9.984 -12.164 1 98.94 10 ARG B O 1
ATOM 1749 N N . HIS B 1 11 ? 3.26 -12.062 -11.562 1 98.88 11 HIS B N 1
ATOM 1750 C CA . HIS B 1 11 ? 3.332 -12.492 -12.953 1 98.88 11 HIS B CA 1
ATOM 1751 C C . HIS B 1 11 ? 2.102 -12.039 -13.734 1 98.88 11 HIS B C 1
ATOM 1753 O O . HIS B 1 11 ? 1.047 -11.789 -13.141 1 98.88 11 HIS B O 1
ATOM 1759 N N . GLY B 1 12 ? 2.244 -11.992 -15.062 1 98.81 12 GLY B N 1
ATOM 1760 C CA . GLY B 1 12 ? 1.117 -11.664 -15.914 1 98.81 12 GLY B CA 1
ATOM 1761 C C . GLY B 1 12 ? 0.057 -12.75 -15.953 1 98.81 12 GLY B C 1
ATOM 1762 O O . GLY B 1 12 ? 0.25 -13.836 -15.406 1 98.81 12 GLY B O 1
ATOM 1763 N N . GLU B 1 13 ? -0.947 -12.461 -16.641 1 98.69 13 GLU B N 1
ATOM 1764 C CA . GLU B 1 13 ? -2.115 -13.336 -16.719 1 98.69 13 GLU B CA 1
ATOM 1765 C C . GLU B 1 13 ? -1.772 -14.664 -17.391 1 98.69 13 GLU B C 1
ATOM 1767 O O . GLU B 1 13 ? -1.043 -14.688 -18.391 1 98.69 13 GLU B O 1
ATOM 1772 N N . THR B 1 14 ? -2.271 -15.695 -16.875 1 98.38 14 THR B N 1
ATOM 1773 C CA . THR B 1 14 ? -2.238 -17.031 -17.469 1 98.38 14 THR B CA 1
ATOM 1774 C C . THR B 1 14 ? -3.646 -17.5 -17.828 1 98.38 14 THR B C 1
ATOM 1776 O O . THR B 1 14 ? -4.633 -16.859 -17.453 1 98.38 14 THR B O 1
ATOM 1779 N N . ALA B 1 15 ? -3.701 -18.578 -18.562 1 97.25 15 ALA B N 1
ATOM 1780 C CA . ALA B 1 15 ? -5.008 -19.156 -18.875 1 97.25 15 ALA B CA 1
ATOM 1781 C C . ALA B 1 15 ? -5.758 -19.547 -17.609 1 97.25 15 ALA B C 1
ATOM 1783 O O . ALA B 1 15 ? -6.988 -19.438 -17.547 1 97.25 15 ALA B O 1
ATOM 1784 N N . GLY B 1 16 ? -5.047 -20.016 -16.641 1 96.06 16 GLY B N 1
ATOM 1785 C CA . GLY B 1 16 ? -5.652 -20.359 -15.359 1 96.06 16 GLY B CA 1
ATOM 1786 C C . GLY B 1 16 ? -6.281 -19.172 -14.664 1 96.06 16 GLY B C 1
ATOM 1787 O O . GLY B 1 16 ? -7.363 -19.281 -14.086 1 96.06 16 GLY B O 1
ATOM 1788 N N . ASN B 1 17 ? -5.559 -18.047 -14.625 1 94.56 17 ASN B N 1
ATOM 1789 C CA . ASN B 1 17 ? -6.145 -16.828 -14.094 1 94.56 17 ASN B CA 1
ATOM 1790 C C . ASN B 1 17 ? -7.449 -16.469 -14.797 1 94.56 17 ASN B C 1
ATOM 1792 O O . ASN B 1 17 ? -8.461 -16.203 -14.148 1 94.56 17 ASN B O 1
ATOM 1796 N N . LYS B 1 18 ? -7.391 -16.422 -16.078 1 93.62 18 LYS B N 1
ATOM 1797 C CA . LYS B 1 18 ? -8.508 -16.016 -16.938 1 93.62 18 LYS B CA 1
ATOM 1798 C C . LYS B 1 18 ? -9.734 -16.875 -16.672 1 93.62 18 LYS B C 1
ATOM 1800 O O . LYS B 1 18 ? -10.859 -16.375 -16.641 1 93.62 18 LYS B O 1
ATOM 1805 N N . ASP B 1 19 ? -9.492 -18.094 -16.438 1 94.31 19 ASP B N 1
ATOM 1806 C CA . ASP B 1 19 ? -10.586 -19.062 -16.344 1 94.31 19 ASP B CA 1
ATOM 1807 C C . ASP B 1 19 ? -10.992 -19.266 -14.883 1 94.31 19 ASP B C 1
ATOM 1809 O O . ASP B 1 19 ? -11.914 -20.031 -14.594 1 94.31 19 ASP B O 1
ATOM 1813 N N . GLY B 1 20 ? -10.32 -18.609 -13.977 1 94.12 20 GLY B N 1
ATOM 1814 C CA . GLY B 1 20 ? -10.672 -18.688 -12.57 1 94.12 20 GLY B CA 1
ATOM 1815 C C . GLY B 1 20 ? -10.375 -20.031 -11.953 1 94.12 20 GLY B C 1
ATOM 1816 O O . GLY B 1 20 ? -11.164 -20.547 -11.156 1 94.12 20 GLY B O 1
ATOM 1817 N N . LEU B 1 21 ? -9.32 -20.656 -12.383 1 95.62 21 LEU B N 1
ATOM 1818 C CA . LEU B 1 21 ? -8.977 -22 -11.914 1 95.62 21 LEU B CA 1
ATOM 1819 C C . LEU B 1 21 ? -8.016 -21.922 -10.727 1 95.62 21 LEU B C 1
ATOM 1821 O O . LEU B 1 21 ? -7.25 -20.953 -10.602 1 95.62 21 LEU B O 1
ATOM 1825 N N . PHE B 1 22 ? -8.094 -22.891 -9.906 1 94.19 22 PHE B N 1
ATOM 1826 C CA . PHE B 1 22 ? -7.094 -23.078 -8.867 1 94.19 22 PHE B CA 1
ATOM 1827 C C . PHE B 1 22 ? -5.812 -23.672 -9.445 1 94.19 22 PHE B C 1
ATOM 1829 O O . PHE B 1 22 ? -5.848 -24.719 -10.094 1 94.19 22 PHE B O 1
ATOM 1836 N N . TYR B 1 23 ? -4.762 -22.984 -9.203 1 93.62 23 TYR B N 1
ATOM 1837 C CA . TYR B 1 23 ? -3.486 -23.562 -9.602 1 93.62 23 TYR B CA 1
ATOM 1838 C C . TYR B 1 23 ? -2.32 -22.812 -8.961 1 93.62 23 TYR B C 1
ATOM 1840 O O . TYR B 1 23 ? -2.412 -21.609 -8.703 1 93.62 23 TYR B O 1
ATOM 1848 N N . GLY B 1 24 ? -1.312 -23.516 -8.641 1 94.44 24 GLY B N 1
ATOM 1849 C CA . GLY B 1 24 ? -0.074 -22.969 -8.109 1 94.44 24 GLY B CA 1
ATOM 1850 C C . GLY B 1 24 ? 1.167 -23.594 -8.719 1 94.44 24 GLY B C 1
ATOM 1851 O O . GLY B 1 24 ? 2.025 -22.875 -9.25 1 94.44 24 GLY B O 1
ATOM 1852 N N . SER B 1 25 ? 1.114 -24.875 -8.828 1 94 25 SER B N 1
ATOM 1853 C CA . SER B 1 25 ? 2.293 -25.594 -9.281 1 94 25 SER B CA 1
ATOM 1854 C C . SER B 1 25 ? 2.232 -25.859 -10.781 1 94 25 SER B C 1
ATOM 1856 O O . SER B 1 25 ? 3.26 -26.109 -11.422 1 94 25 SER B O 1
ATOM 1858 N N . THR B 1 26 ? 1.023 -25.938 -11.312 1 96.56 26 THR B N 1
ATOM 1859 C CA . THR B 1 26 ? 0.931 -26.109 -12.758 1 96.56 26 THR B CA 1
ATOM 1860 C C . THR B 1 26 ? 1.663 -24.969 -13.484 1 96.56 26 THR B C 1
ATOM 1862 O O . THR B 1 26 ? 1.409 -23.797 -13.227 1 96.56 26 THR B O 1
ATOM 1865 N N . ASP B 1 27 ? 2.506 -25.344 -14.352 1 97.69 27 ASP B N 1
ATOM 1866 C CA . ASP B 1 27 ? 3.432 -24.375 -14.953 1 97.69 27 ASP B CA 1
ATOM 1867 C C . ASP B 1 27 ? 2.873 -23.828 -16.266 1 97.69 27 ASP B C 1
ATOM 1869 O O . ASP B 1 27 ? 3.342 -24.172 -17.344 1 97.69 27 ASP B O 1
ATOM 1873 N N . LEU B 1 28 ? 2.002 -22.922 -16.203 1 97.81 28 LEU B N 1
ATOM 1874 C CA . LEU B 1 28 ? 1.34 -22.312 -17.359 1 97.81 28 LEU B CA 1
ATOM 1875 C C . LEU B 1 28 ? 2.143 -21.125 -17.875 1 97.81 28 LEU B C 1
ATOM 1877 O O . LEU B 1 28 ? 2.715 -20.359 -17.094 1 97.81 28 LEU B O 1
ATOM 1881 N N . PRO B 1 29 ? 2.121 -20.922 -19.156 1 98.31 29 PRO B N 1
ATOM 1882 C CA . PRO B 1 29 ? 2.697 -19.703 -19.719 1 98.31 29 PRO B CA 1
ATOM 1883 C C . PRO B 1 29 ? 1.757 -18.5 -19.609 1 98.31 29 PRO B C 1
ATOM 1885 O O . PRO B 1 29 ? 0.59 -18.656 -19.25 1 98.31 29 PRO B O 1
ATOM 1888 N N . LEU B 1 30 ? 2.254 -17.344 -19.906 1 98.69 30 LEU B N 1
ATOM 1889 C CA . LEU B 1 30 ? 1.431 -16.141 -19.984 1 98.69 30 LEU B CA 1
ATOM 1890 C C . LEU B 1 30 ? 0.505 -16.203 -21.188 1 98.69 30 LEU B C 1
ATOM 1892 O O . LEU B 1 30 ? 0.869 -16.766 -22.234 1 98.69 30 LEU B O 1
ATOM 1896 N N . THR B 1 31 ? -0.677 -15.656 -21.062 1 98.62 31 THR B N 1
ATOM 1897 C CA . THR B 1 31 ? -1.52 -15.367 -22.219 1 98.62 31 THR B CA 1
ATOM 1898 C C . THR B 1 31 ? -0.998 -14.148 -22.984 1 98.62 31 THR B C 1
ATOM 1900 O O . THR B 1 31 ? -0.036 -13.508 -22.547 1 98.62 31 THR B O 1
ATOM 1903 N N . GLU B 1 32 ? -1.617 -13.898 -24.078 1 98.56 32 GLU B N 1
ATOM 1904 C CA . GLU B 1 32 ? -1.27 -12.68 -24.797 1 98.56 32 GLU B CA 1
ATOM 1905 C C . GLU B 1 32 ? -1.477 -11.445 -23.922 1 98.56 32 GLU B C 1
ATOM 1907 O O . GLU B 1 32 ? -0.634 -10.547 -23.906 1 98.56 32 GLU B O 1
ATOM 1912 N N . HIS B 1 33 ? -2.568 -11.453 -23.25 1 98.56 33 HIS B N 1
ATOM 1913 C CA . HIS B 1 33 ? -2.832 -10.359 -22.328 1 98.56 33 HIS B CA 1
ATOM 1914 C C . HIS B 1 33 ? -1.767 -10.297 -21.234 1 98.56 33 HIS B C 1
ATOM 1916 O O . HIS B 1 33 ? -1.352 -9.211 -20.828 1 98.56 33 HIS B O 1
ATOM 1922 N N . GLY B 1 34 ? -1.361 -11.43 -20.734 1 98.75 34 GLY B N 1
ATOM 1923 C CA . GLY B 1 34 ? -0.302 -11.5 -19.75 1 98.75 34 GLY B CA 1
ATOM 1924 C C . GLY B 1 34 ? 1.012 -10.914 -20.234 1 98.75 34 GLY B C 1
ATOM 1925 O O . GLY B 1 34 ? 1.721 -10.258 -19.469 1 98.75 34 GLY B O 1
ATOM 1926 N N . HIS B 1 35 ? 1.276 -11.211 -21.469 1 98.75 35 HIS B N 1
ATOM 1927 C CA . HIS B 1 35 ? 2.477 -10.625 -22.062 1 98.75 35 HIS B CA 1
ATOM 1928 C C . HIS B 1 35 ? 2.377 -9.109 -22.125 1 98.75 35 HIS B C 1
ATOM 1930 O O . HIS B 1 35 ? 3.352 -8.406 -21.844 1 98.75 35 HIS B O 1
ATOM 1936 N N . ARG B 1 36 ? 1.247 -8.602 -22.453 1 98.75 36 ARG B N 1
ATOM 1937 C CA . ARG B 1 36 ? 1.042 -7.16 -22.5 1 98.75 36 ARG B CA 1
ATOM 1938 C C . ARG B 1 36 ? 1.167 -6.543 -21.109 1 98.75 36 ARG B C 1
ATOM 1940 O O . ARG B 1 36 ? 1.733 -5.457 -20.969 1 98.75 36 ARG B O 1
ATOM 1947 N N . GLN B 1 37 ? 0.659 -7.207 -20.156 1 98.69 37 GLN B N 1
ATOM 1948 C CA . GLN B 1 37 ? 0.781 -6.75 -18.781 1 98.69 37 GLN B CA 1
ATOM 1949 C C . GLN B 1 37 ? 2.246 -6.66 -18.359 1 98.69 37 GLN B C 1
ATOM 1951 O O . GLN B 1 37 ? 2.662 -5.672 -17.75 1 98.69 37 GLN B O 1
ATOM 1956 N N . ALA B 1 38 ? 2.982 -7.719 -18.688 1 98.75 38 ALA B N 1
ATOM 1957 C CA . ALA B 1 38 ? 4.406 -7.746 -18.344 1 98.75 38 ALA B CA 1
ATOM 1958 C C . ALA B 1 38 ? 5.152 -6.602 -19.031 1 98.75 38 ALA B C 1
ATOM 1960 O O . ALA B 1 38 ? 6.023 -5.977 -18.422 1 98.75 38 ALA B O 1
ATOM 1961 N N . ALA B 1 39 ? 4.789 -6.363 -20.266 1 98.75 39 ALA B N 1
ATOM 1962 C CA . ALA B 1 39 ? 5.406 -5.27 -21.016 1 98.75 39 ALA B CA 1
ATOM 1963 C C . ALA B 1 39 ? 5.086 -3.92 -20.375 1 98.75 39 ALA B C 1
ATOM 1965 O O . ALA B 1 39 ? 5.938 -3.033 -20.312 1 98.75 39 ALA B O 1
ATOM 1966 N N . SER B 1 40 ? 3.852 -3.713 -19.953 1 98.56 40 SER B N 1
ATOM 1967 C CA . SER B 1 40 ? 3.467 -2.486 -19.25 1 98.56 40 SER B CA 1
ATOM 1968 C C . SER B 1 40 ? 4.312 -2.271 -18 1 98.56 40 SER B C 1
ATOM 1970 O O . SER B 1 40 ? 4.797 -1.166 -17.766 1 98.56 40 SER B O 1
ATOM 1972 N N . VAL B 1 41 ? 4.5 -3.309 -17.234 1 98.75 41 VAL B N 1
ATOM 1973 C CA . VAL B 1 41 ? 5.273 -3.215 -16 1 98.75 41 VAL B CA 1
ATOM 1974 C C . VAL B 1 41 ? 6.727 -2.865 -16.328 1 98.75 41 VAL B C 1
ATOM 1976 O O . VAL B 1 41 ? 7.352 -2.068 -15.633 1 98.75 41 VAL B O 1
ATOM 1979 N N . ALA B 1 42 ? 7.238 -3.512 -17.359 1 98.69 42 ALA B N 1
ATOM 1980 C CA . ALA B 1 42 ? 8.586 -3.182 -17.812 1 98.69 42 ALA B CA 1
ATOM 1981 C C . ALA B 1 42 ? 8.719 -1.686 -18.094 1 98.69 42 ALA B C 1
ATOM 1983 O O . ALA B 1 42 ? 9.719 -1.068 -17.719 1 98.69 42 ALA B O 1
ATOM 1984 N N . ALA B 1 43 ? 7.742 -1.176 -18.734 1 98.5 43 ALA B N 1
ATOM 1985 C CA . ALA B 1 43 ? 7.75 0.25 -19.047 1 98.5 43 ALA B CA 1
ATOM 1986 C C . ALA B 1 43 ? 7.723 1.095 -17.781 1 98.5 43 ALA B C 1
ATOM 1988 O O . ALA B 1 43 ? 8.406 2.115 -17.688 1 98.5 43 ALA B O 1
ATOM 1989 N N . TYR B 1 44 ? 6.883 0.713 -16.766 1 98.31 44 TYR B N 1
ATOM 1990 C CA . TYR B 1 44 ? 6.809 1.438 -15.5 1 98.31 44 TYR B CA 1
ATOM 1991 C C . TYR B 1 44 ? 8.164 1.466 -14.812 1 98.31 44 TYR B C 1
ATOM 1993 O O . TYR B 1 44 ? 8.484 2.418 -14.094 1 98.31 44 TYR B O 1
ATOM 2001 N N . LEU B 1 45 ? 8.977 0.424 -15 1 98.12 45 LEU B N 1
ATOM 2002 C CA . LEU B 1 45 ? 10.203 0.246 -14.234 1 98.12 45 LEU B CA 1
ATOM 2003 C C . LEU B 1 45 ? 11.43 0.544 -15.094 1 98.12 45 LEU B C 1
ATOM 2005 O O . LEU B 1 45 ? 12.547 0.168 -14.734 1 98.12 45 LEU B O 1
ATOM 2009 N N . GLN B 1 46 ? 11.273 1.162 -16.188 1 96.5 46 GLN B N 1
ATOM 2010 C CA . GLN B 1 46 ? 12.32 1.341 -17.188 1 96.5 46 GLN B CA 1
ATOM 2011 C C . GLN B 1 46 ? 13.461 2.195 -16.656 1 96.5 46 GLN B C 1
ATOM 2013 O O . GLN B 1 46 ? 14.609 2.025 -17.047 1 96.5 46 GLN B O 1
ATOM 2018 N N . ASP B 1 47 ? 13.25 3.074 -15.711 1 94.31 47 ASP B N 1
ATOM 2019 C CA . ASP B 1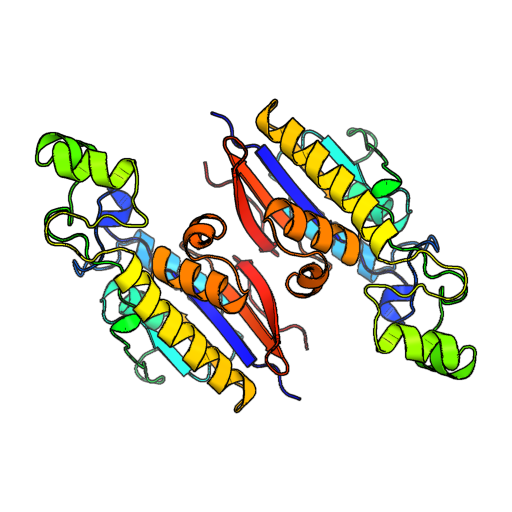 47 ? 14.234 4.059 -15.289 1 94.31 47 ASP B CA 1
ATOM 2020 C C . ASP B 1 47 ? 14.906 3.631 -13.984 1 94.31 47 ASP B C 1
ATOM 2022 O O . ASP B 1 47 ? 15.75 4.352 -13.453 1 94.31 47 ASP B O 1
ATOM 2026 N N . ILE B 1 48 ? 14.531 2.535 -13.453 1 95.19 48 ILE B N 1
ATOM 2027 C CA . ILE B 1 48 ? 15.094 2.121 -12.172 1 95.19 48 ILE B CA 1
ATOM 2028 C C . ILE B 1 48 ? 16.172 1.066 -12.398 1 95.19 48 ILE B C 1
ATOM 2030 O O . ILE B 1 48 ? 16.016 0.178 -13.234 1 95.19 48 ILE B O 1
ATOM 2034 N N . GLN B 1 49 ? 17.266 1.28 -11.773 1 94.31 49 GLN B N 1
ATOM 2035 C CA . GLN B 1 49 ? 18.328 0.271 -11.797 1 94.31 49 GLN B CA 1
ATOM 2036 C C . GLN B 1 49 ? 18 -0.888 -10.859 1 94.31 49 GLN B C 1
ATOM 2038 O O . GLN B 1 49 ? 17.641 -0.673 -9.703 1 94.31 49 GLN B O 1
ATOM 2043 N N . ILE B 1 50 ? 18.078 -2.098 -11.359 1 96.56 50 ILE B N 1
ATOM 2044 C CA . ILE B 1 50 ? 17.812 -3.307 -10.586 1 96.56 50 ILE B CA 1
ATOM 2045 C C . ILE B 1 50 ? 19.094 -4.105 -10.414 1 96.56 50 ILE B C 1
ATOM 2047 O O . ILE B 1 50 ? 19.75 -4.449 -11.398 1 96.56 50 ILE B O 1
ATOM 2051 N N . ASP B 1 51 ? 19.422 -4.402 -9.172 1 96.25 51 ASP B N 1
ATOM 2052 C CA . ASP B 1 51 ? 20.688 -5.066 -8.859 1 96.25 51 ASP B CA 1
ATOM 2053 C C . ASP B 1 51 ? 20.531 -6.582 -8.867 1 96.25 51 ASP B C 1
ATOM 2055 O O . ASP B 1 51 ? 21.453 -7.309 -9.242 1 96.25 51 ASP B O 1
ATOM 2059 N N . THR B 1 52 ? 19.438 -7.066 -8.375 1 96.06 52 THR B N 1
ATOM 2060 C CA . THR B 1 52 ? 19.156 -8.492 -8.234 1 96.06 52 THR B CA 1
ATOM 2061 C C . THR B 1 52 ? 17.734 -8.812 -8.648 1 96.06 52 THR B C 1
ATOM 2063 O O . THR B 1 52 ? 16.812 -8.031 -8.375 1 96.06 52 THR B O 1
ATOM 2066 N N . ILE B 1 53 ? 17.609 -9.883 -9.328 1 98.44 53 ILE B N 1
ATOM 2067 C CA . ILE B 1 53 ? 16.297 -10.344 -9.75 1 98.44 53 ILE B CA 1
ATOM 2068 C C . ILE B 1 53 ? 16.016 -11.734 -9.164 1 98.44 53 ILE B C 1
ATOM 2070 O O . ILE B 1 53 ? 16.781 -12.672 -9.391 1 98.44 53 ILE B O 1
ATOM 2074 N N . LEU B 1 54 ? 15.031 -11.82 -8.352 1 98.69 54 LEU B N 1
ATOM 2075 C CA . LEU B 1 54 ? 14.555 -13.078 -7.777 1 98.69 54 LEU B CA 1
ATOM 2076 C C . LEU B 1 54 ? 13.203 -13.469 -8.367 1 98.69 54 LEU B C 1
ATOM 2078 O O . LEU B 1 54 ? 12.289 -12.648 -8.414 1 98.69 54 LEU B O 1
ATOM 2082 N N . ILE B 1 55 ? 13.078 -14.68 -8.852 1 98.62 55 ILE B N 1
ATOM 2083 C CA . ILE B 1 55 ? 11.812 -15.102 -9.453 1 98.62 55 ILE B CA 1
ATOM 2084 C C . ILE B 1 55 ? 11.43 -16.484 -8.938 1 98.62 55 ILE B C 1
ATOM 2086 O O . ILE B 1 55 ? 12.281 -17.234 -8.461 1 98.62 55 ILE B O 1
ATOM 2090 N N . SER B 1 56 ? 10.156 -16.781 -8.891 1 98.56 56 SER B N 1
ATOM 2091 C CA . SER B 1 56 ? 9.75 -18.172 -8.703 1 98.56 56 SER B CA 1
ATOM 2092 C C . SER B 1 56 ? 10.281 -19.062 -9.828 1 98.56 56 SER B C 1
ATOM 2094 O O . SER B 1 56 ? 10.773 -18.562 -10.844 1 98.56 56 SER B O 1
ATOM 2096 N N . GLU B 1 57 ? 10.141 -20.359 -9.672 1 98 57 GLU B N 1
ATOM 2097 C CA . GLU B 1 57 ? 10.664 -21.281 -10.672 1 98 57 GLU B CA 1
ATOM 2098 C C . GLU B 1 57 ? 9.68 -21.453 -11.828 1 98 57 GLU B C 1
ATOM 2100 O O . GLU B 1 57 ? 9.992 -22.109 -12.828 1 98 57 GLU B O 1
ATOM 2105 N N . LEU B 1 58 ? 8.594 -20.859 -11.773 1 98.12 58 LEU B N 1
ATOM 2106 C CA . LEU B 1 58 ? 7.527 -21.125 -12.734 1 98.12 58 LEU B CA 1
ATOM 2107 C C . LEU B 1 58 ? 7.668 -20.25 -13.969 1 98.12 58 LEU B C 1
ATOM 2109 O O . LEU B 1 58 ? 8.07 -19.078 -13.859 1 98.12 58 LEU B O 1
ATOM 2113 N N . GLN B 1 59 ? 7.238 -20.719 -15.086 1 97.62 59 GLN B N 1
ATOM 2114 C CA . GLN B 1 59 ? 7.457 -20.078 -16.391 1 97.62 59 GLN B CA 1
ATOM 2115 C C . GLN B 1 59 ? 6.781 -18.719 -16.453 1 97.62 59 GLN B C 1
ATOM 2117 O O . GLN B 1 59 ? 7.312 -17.781 -17.062 1 97.62 59 GLN B O 1
ATOM 2122 N N . ARG B 1 60 ? 5.609 -18.609 -15.898 1 98.56 60 ARG B N 1
ATOM 2123 C CA . ARG B 1 60 ? 4.875 -17.344 -15.953 1 98.56 60 ARG B CA 1
ATOM 2124 C C . ARG B 1 60 ? 5.664 -16.219 -15.289 1 98.56 60 ARG B C 1
ATOM 2126 O O . ARG B 1 60 ? 5.641 -15.086 -15.75 1 98.56 60 ARG B O 1
ATOM 2133 N N . ALA B 1 61 ? 6.363 -16.516 -14.18 1 98.69 61 ALA B N 1
ATOM 2134 C CA . ALA B 1 61 ? 7.207 -15.523 -13.508 1 98.69 61 ALA B CA 1
ATOM 2135 C C . ALA B 1 61 ? 8.438 -15.195 -14.352 1 98.69 61 ALA B C 1
ATOM 2137 O O . ALA B 1 61 ? 8.812 -14.023 -14.484 1 98.69 61 ALA B O 1
ATOM 2138 N N . LYS B 1 62 ? 9.047 -16.219 -14.914 1 98.31 62 LYS B N 1
ATOM 2139 C CA . LYS B 1 62 ? 10.219 -16.031 -15.758 1 98.31 62 LYS B CA 1
ATOM 2140 C C . LYS B 1 62 ? 9.883 -15.164 -16.969 1 98.31 62 LYS B C 1
ATOM 2142 O O . LYS B 1 62 ? 10.602 -14.211 -17.266 1 98.31 62 LYS B O 1
ATOM 2147 N N . GLN B 1 63 ? 8.82 -15.516 -17.641 1 98.69 63 GLN B N 1
ATOM 2148 C CA . GLN B 1 63 ? 8.391 -14.766 -18.812 1 98.69 63 GLN B CA 1
ATOM 2149 C C . GLN B 1 63 ? 8.133 -13.297 -18.469 1 98.69 63 GLN B C 1
ATOM 2151 O O . GLN B 1 63 ? 8.469 -12.398 -19.234 1 98.69 63 GLN B O 1
ATOM 2156 N N . THR B 1 64 ? 7.535 -13.07 -17.312 1 98.88 64 THR B N 1
ATOM 2157 C CA . THR B 1 64 ? 7.281 -11.703 -16.859 1 98.88 64 THR B CA 1
ATOM 2158 C C . THR B 1 64 ? 8.594 -10.969 -16.625 1 98.88 64 THR B C 1
ATOM 2160 O O . THR B 1 64 ? 8.758 -9.828 -17.062 1 98.88 64 THR B O 1
ATOM 2163 N N . ALA B 1 65 ? 9.508 -11.617 -15.961 1 98.75 65 ALA B N 1
ATOM 2164 C CA . ALA B 1 65 ? 10.797 -11.016 -15.633 1 98.75 65 ALA B CA 1
ATOM 2165 C C . ALA B 1 65 ? 11.57 -10.656 -16.906 1 98.75 65 ALA B C 1
ATOM 2167 O O . ALA B 1 65 ? 12.289 -9.656 -16.938 1 98.75 65 ALA B O 1
ATOM 2168 N N . GLU B 1 66 ? 11.445 -11.461 -17.906 1 98.44 66 GLU B N 1
ATOM 2169 C CA . GLU B 1 66 ? 12.172 -11.266 -19.172 1 98.44 66 GLU B CA 1
ATOM 2170 C C . GLU B 1 66 ? 11.789 -9.938 -19.812 1 98.44 66 GLU B C 1
ATOM 2172 O O . GLU B 1 66 ? 12.609 -9.312 -20.5 1 98.44 66 GLU B O 1
ATOM 2177 N N . TYR B 1 67 ? 10.547 -9.508 -19.688 1 98.38 67 TYR B N 1
ATOM 2178 C CA . TYR B 1 67 ? 10.125 -8.211 -20.203 1 98.38 67 TYR B CA 1
ATOM 2179 C C . TYR B 1 67 ? 10.773 -7.074 -19.406 1 98.38 67 TYR B C 1
ATOM 2181 O O . TYR B 1 67 ? 11.125 -6.039 -19.984 1 98.38 67 TYR B O 1
ATOM 2189 N N . ILE B 1 68 ? 10.93 -7.297 -18.109 1 98.31 68 ILE B N 1
ATOM 2190 C CA . ILE B 1 68 ? 11.398 -6.23 -17.234 1 98.31 68 ILE B CA 1
ATOM 2191 C C . ILE B 1 68 ? 12.898 -6.027 -17.422 1 98.31 68 ILE B C 1
ATOM 2193 O O . ILE B 1 68 ? 13.359 -4.902 -17.609 1 98.31 68 ILE B O 1
ATOM 2197 N N . ARG B 1 69 ? 13.586 -7.133 -17.344 1 97.75 69 ARG B N 1
ATOM 2198 C CA . ARG B 1 69 ? 15.016 -7.137 -17.609 1 97.75 69 ARG B CA 1
ATOM 2199 C C . ARG B 1 69 ? 15.422 -8.391 -18.375 1 97.75 69 ARG B C 1
ATOM 2201 O O . ARG B 1 69 ? 15.164 -9.508 -17.922 1 97.75 69 ARG B O 1
ATOM 2208 N N . ALA B 1 70 ? 16.172 -8.234 -19.391 1 95.88 70 ALA B N 1
ATOM 2209 C CA . ALA B 1 70 ? 16.531 -9.336 -20.281 1 95.88 70 ALA B CA 1
ATOM 2210 C C . ALA B 1 70 ? 17.5 -10.297 -19.594 1 95.88 70 ALA B C 1
ATOM 2212 O O . ALA B 1 70 ? 18.453 -9.859 -18.938 1 95.88 70 ALA B O 1
ATOM 2213 N N . PRO B 1 71 ? 17.203 -11.555 -19.797 1 91.81 71 PRO B N 1
ATOM 2214 C CA . PRO B 1 71 ? 18.062 -12.547 -19.156 1 91.81 71 PRO B CA 1
ATOM 2215 C C . PRO B 1 71 ? 19.484 -12.555 -19.719 1 91.81 71 PRO B C 1
ATOM 2217 O O . PRO B 1 71 ? 20.406 -13.094 -19.078 1 91.81 71 PRO B O 1
ATOM 2220 N N . GLU B 1 72 ? 19.703 -12.047 -20.859 1 92.56 72 GLU B N 1
ATOM 2221 C CA . GLU B 1 72 ? 21.016 -11.984 -21.484 1 92.56 72 GLU B CA 1
ATOM 2222 C C . GLU B 1 72 ? 21.938 -11.039 -20.719 1 92.56 72 GLU B C 1
ATOM 2224 O O . GLU B 1 72 ? 23.156 -11.219 -20.719 1 92.56 72 GLU B O 1
ATOM 2229 N N . THR B 1 73 ? 21.359 -10.078 -20.062 1 92.81 73 THR B N 1
ATOM 2230 C CA . THR B 1 73 ? 22.156 -9.039 -19.422 1 92.81 73 THR B CA 1
ATOM 2231 C C . THR B 1 73 ? 21.984 -9.086 -17.906 1 92.81 73 THR B C 1
ATOM 2233 O O . THR B 1 73 ? 22.734 -8.422 -17.172 1 92.81 73 THR B O 1
ATOM 2236 N N . HIS B 1 74 ? 20.953 -9.828 -17.5 1 93.19 74 HIS B N 1
ATOM 2237 C CA . HIS B 1 74 ? 20.703 -9.914 -16.062 1 93.19 74 HIS B CA 1
ATOM 2238 C C . HIS B 1 74 ? 20.562 -11.367 -15.625 1 93.19 74 HIS B C 1
ATOM 2240 O O . HIS B 1 74 ? 19.969 -12.188 -16.328 1 93.19 74 HIS B O 1
ATOM 2246 N N . HIS B 1 75 ? 21.141 -11.648 -14.5 1 94.06 75 HIS B N 1
ATOM 2247 C CA . HIS B 1 75 ? 21.016 -12.984 -13.922 1 94.06 75 HIS B CA 1
ATOM 2248 C C . HIS B 1 75 ? 19.766 -13.094 -13.062 1 94.06 75 HIS B C 1
ATOM 2250 O O . HIS B 1 75 ? 19.469 -12.211 -12.25 1 94.06 75 HIS B O 1
ATOM 2256 N N . TYR B 1 76 ? 19.047 -14.141 -13.289 1 96.31 76 TYR B N 1
ATOM 2257 C CA . TYR B 1 76 ? 17.875 -14.445 -12.484 1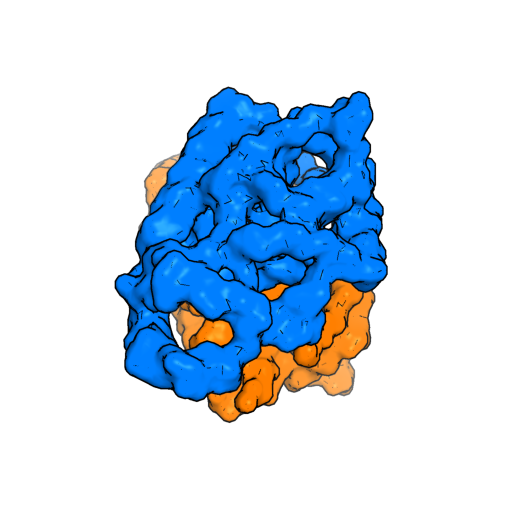 96.31 76 TYR B CA 1
ATOM 2258 C C . TYR B 1 76 ? 18.219 -15.438 -11.375 1 96.31 76 TYR B C 1
ATOM 2260 O O . TYR B 1 76 ? 18.828 -16.469 -11.633 1 96.31 76 TYR B O 1
ATOM 2268 N N . HIS B 1 77 ? 17.938 -15.156 -10.188 1 97.44 77 HIS B N 1
ATOM 2269 C CA . HIS B 1 77 ? 17.953 -16.125 -9.102 1 97.44 77 HIS B CA 1
ATOM 2270 C C . HIS B 1 77 ? 16.594 -16.812 -8.945 1 97.44 77 HIS B C 1
ATOM 2272 O O . HIS B 1 77 ? 15.648 -16.203 -8.43 1 97.44 77 HIS B O 1
ATOM 2278 N N . CYS B 1 78 ? 16.516 -18.016 -9.359 1 97.75 78 CYS B N 1
ATOM 2279 C CA . CYS B 1 78 ? 15.289 -18.781 -9.203 1 97.75 78 CYS B CA 1
ATOM 2280 C C . CYS B 1 78 ? 15.227 -19.453 -7.832 1 97.75 78 CYS B C 1
ATOM 2282 O O . CYS B 1 78 ? 16.141 -20.188 -7.457 1 97.75 78 CYS B O 1
ATOM 2284 N N . ASP B 1 79 ? 14.203 -19.172 -7.082 1 98.31 79 ASP B N 1
ATOM 2285 C CA . ASP B 1 79 ? 14.039 -19.703 -5.73 1 98.31 79 ASP B CA 1
ATOM 2286 C C . ASP B 1 79 ? 12.734 -20.484 -5.605 1 98.31 79 ASP B C 1
ATOM 2288 O O . ASP B 1 79 ? 11.648 -19.906 -5.629 1 98.31 79 ASP B O 1
ATOM 2292 N N . PRO B 1 80 ? 12.789 -21.781 -5.438 1 97.81 80 PRO B N 1
ATOM 2293 C CA . PRO B 1 80 ? 11.562 -22.578 -5.355 1 97.81 80 PRO B CA 1
ATOM 2294 C C . PRO B 1 80 ? 10.68 -22.172 -4.18 1 97.81 80 PRO B C 1
ATOM 2296 O O . PRO B 1 80 ? 9.484 -22.469 -4.172 1 97.81 80 PRO B O 1
ATOM 2299 N N . ARG B 1 81 ? 11.211 -21.562 -3.207 1 98.38 81 ARG B N 1
ATOM 2300 C CA . ARG B 1 81 ? 10.422 -21.125 -2.062 1 98.38 81 ARG B CA 1
ATOM 2301 C C . ARG B 1 81 ? 9.453 -20.016 -2.463 1 98.38 81 ARG B C 1
ATOM 2303 O O . ARG B 1 81 ? 8.508 -19.719 -1.727 1 98.38 81 ARG B O 1
ATOM 2310 N N . LEU B 1 82 ? 9.609 -19.406 -3.66 1 98.75 82 LEU B N 1
ATOM 2311 C CA . LEU B 1 82 ? 8.742 -18.344 -4.16 1 98.75 82 LEU B CA 1
ATOM 2312 C C . LEU B 1 82 ? 7.648 -18.906 -5.055 1 98.75 82 LEU B C 1
ATOM 2314 O O . LEU B 1 82 ? 6.809 -18.156 -5.566 1 98.75 82 LEU B O 1
ATOM 2318 N N . ASN B 1 83 ? 7.641 -20.203 -5.227 1 98.5 83 ASN B N 1
ATOM 2319 C CA . ASN B 1 83 ? 6.566 -20.812 -6.012 1 98.5 83 ASN B CA 1
ATOM 2320 C C . ASN B 1 83 ? 5.211 -20.641 -5.324 1 98.5 83 ASN B C 1
ATOM 2322 O O . ASN B 1 83 ? 5.141 -20.578 -4.094 1 98.5 83 ASN B O 1
ATOM 2326 N N . GLU B 1 84 ? 4.207 -20.578 -6.152 1 97.69 84 GLU B N 1
ATOM 2327 C CA . GLU B 1 84 ? 2.855 -20.531 -5.605 1 97.69 84 GLU B CA 1
ATOM 2328 C C . GLU B 1 84 ? 2.502 -21.828 -4.902 1 97.69 84 GLU B C 1
ATOM 2330 O O . GLU B 1 84 ? 3.145 -22.859 -5.129 1 97.69 84 GLU B O 1
ATOM 2335 N N . MET B 1 85 ? 1.486 -21.766 -4.074 1 97 85 MET B N 1
ATOM 2336 C CA . MET B 1 85 ? 1.02 -22.906 -3.301 1 97 85 MET B CA 1
ATOM 2337 C C . MET B 1 85 ? 0.613 -24.062 -4.219 1 97 85 MET B C 1
ATOM 2339 O O . MET B 1 85 ? -0.014 -23.844 -5.258 1 97 85 MET B O 1
ATOM 2343 N N . HIS B 1 86 ? 0.928 -25.219 -3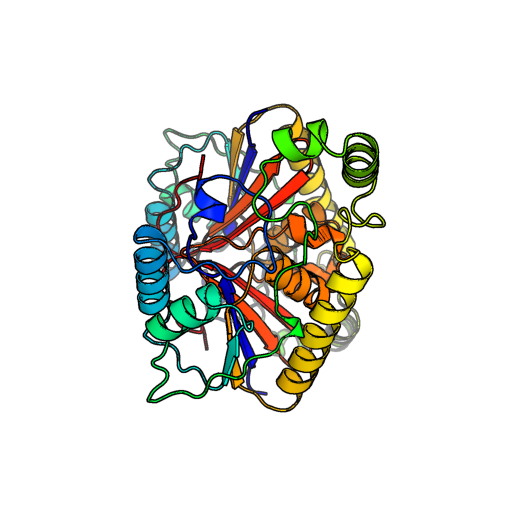.832 1 96.62 86 HIS B N 1
ATOM 2344 C CA . HIS B 1 86 ? 0.519 -26.406 -4.551 1 96.62 86 HIS B CA 1
ATOM 2345 C C . HIS B 1 86 ? -0.893 -26.844 -4.16 1 96.62 86 HIS B C 1
ATOM 2347 O O . HIS B 1 86 ? -1.136 -27.219 -3.012 1 96.62 86 HIS B O 1
ATOM 2353 N N . PHE B 1 87 ? -1.81 -26.922 -5.102 1 96.81 87 PHE B N 1
ATOM 2354 C CA . PHE B 1 87 ? -3.209 -27.156 -4.773 1 96.81 87 PHE B CA 1
ATOM 2355 C C . PHE B 1 87 ? -3.557 -28.641 -4.941 1 96.81 87 PHE B C 1
ATOM 2357 O O . PHE B 1 87 ? -4.715 -29.031 -4.797 1 96.81 87 PHE B O 1
ATOM 2364 N N . GLY B 1 88 ? -2.492 -29.438 -5.277 1 97.06 88 GLY B N 1
ATOM 2365 C CA . GLY B 1 88 ? -2.689 -30.875 -5.363 1 97.06 88 GLY B CA 1
ATOM 2366 C C . GLY B 1 88 ? -3.695 -31.281 -6.426 1 97.06 88 GLY B C 1
ATOM 2367 O O . GLY B 1 88 ? -3.586 -30.859 -7.578 1 97.06 88 GLY B O 1
ATOM 2368 N N . GLU B 1 89 ? -4.699 -32.031 -6.004 1 97.56 89 GLU B N 1
ATOM 2369 C CA . GLU B 1 89 ? -5.707 -32.531 -6.926 1 97.56 89 GLU B CA 1
ATOM 2370 C C . GLU B 1 89 ? -6.633 -31.438 -7.41 1 97.56 89 GLU B C 1
ATOM 2372 O O . GLU B 1 89 ? -7.402 -31.625 -8.352 1 97.56 89 GLU B O 1
ATOM 2377 N N . TRP B 1 90 ? -6.566 -30.297 -6.801 1 97.5 90 TRP B N 1
ATOM 2378 C CA . TRP B 1 90 ? -7.445 -29.188 -7.148 1 97.5 90 TRP B CA 1
ATOM 2379 C C . TRP B 1 90 ? -6.879 -28.391 -8.328 1 97.5 90 TRP B C 1
ATOM 2381 O O . TRP B 1 90 ? -7.578 -27.562 -8.914 1 97.5 90 TRP B O 1
ATOM 2391 N N . GLU B 1 91 ? -5.613 -28.672 -8.688 1 97.38 91 GLU B N 1
ATOM 2392 C CA . GLU B 1 91 ? -4.977 -27.922 -9.766 1 97.38 91 GLU B CA 1
ATOM 2393 C C . GLU B 1 91 ? -5.828 -27.938 -11.031 1 97.38 91 GLU B C 1
ATOM 2395 O O . GLU B 1 91 ? -6.312 -29 -11.445 1 97.38 91 GLU B O 1
ATOM 2400 N N . MET B 1 92 ? -5.98 -26.75 -11.531 1 97.38 92 MET B N 1
ATOM 2401 C CA . MET B 1 92 ? -6.629 -26.5 -12.82 1 97.38 92 MET B CA 1
ATOM 2402 C C . MET B 1 92 ? -8.117 -26.844 -12.75 1 97.38 92 MET B C 1
ATOM 2404 O O . MET B 1 92 ? -8.727 -27.172 -13.766 1 97.38 92 MET B O 1
ATOM 2408 N N . GLN B 1 93 ? -8.68 -26.797 -11.586 1 97.12 93 GLN B N 1
ATOM 2409 C CA . GLN B 1 93 ? -10.117 -27.016 -11.422 1 97.12 93 GLN B CA 1
ATOM 2410 C C . GLN B 1 93 ? -10.805 -25.75 -10.93 1 97.12 93 GLN B C 1
ATOM 2412 O O . GLN B 1 93 ? -10.219 -24.969 -10.18 1 97.12 93 GLN B O 1
ATOM 2417 N N . HIS B 1 94 ? -11.984 -25.594 -11.383 1 96.56 94 HIS B N 1
ATOM 2418 C CA . HIS B 1 94 ? -12.852 -24.547 -10.859 1 96.56 94 HIS B CA 1
ATOM 2419 C C . HIS B 1 94 ? -13.414 -24.922 -9.492 1 96.56 94 HIS B C 1
ATOM 2421 O O . HIS B 1 94 ? -13.57 -26.109 -9.188 1 96.56 94 HIS B O 1
ATOM 2427 N N . TYR B 1 95 ? -13.68 -23.891 -8.781 1 94.31 95 TYR B N 1
ATOM 2428 C CA . TYR B 1 95 ? -14.164 -24.141 -7.43 1 94.31 95 TYR B CA 1
ATOM 2429 C C . TYR B 1 95 ? -15.375 -25.078 -7.457 1 94.31 95 TYR B C 1
ATOM 2431 O O . TYR B 1 95 ? -15.531 -25.922 -6.578 1 94.31 95 TYR B O 1
ATOM 2439 N N . SER B 1 96 ? -16.25 -24.891 -8.383 1 95.94 96 SER B N 1
ATOM 2440 C CA . SER B 1 96 ? -17.469 -25.688 -8.461 1 95.94 96 SER B CA 1
ATOM 2441 C C . SER B 1 96 ? -17.141 -27.156 -8.688 1 95.94 96 SER B C 1
ATOM 2443 O O . SER B 1 96 ? -17.812 -28.047 -8.141 1 95.94 96 SER B O 1
ATOM 2445 N N . GLU B 1 97 ? -16.156 -27.406 -9.516 1 97.25 97 GLU B N 1
ATOM 2446 C CA . GLU B 1 97 ? -15.711 -28.766 -9.758 1 97.25 97 GLU B CA 1
ATOM 2447 C C . GLU B 1 97 ? -15.086 -29.375 -8.5 1 97.25 97 GLU B C 1
ATOM 2449 O O . GLU B 1 97 ? -15.328 -30.531 -8.172 1 97.25 97 GLU B O 1
ATOM 2454 N N . ILE B 1 98 ? -14.281 -28.609 -7.82 1 96.75 98 ILE B N 1
ATOM 2455 C CA . ILE B 1 98 ? -13.633 -29.047 -6.594 1 96.75 98 ILE B CA 1
ATOM 2456 C C . ILE B 1 98 ? -14.68 -29.406 -5.547 1 96.75 98 ILE B C 1
ATOM 2458 O O . ILE B 1 98 ? -14.617 -30.469 -4.93 1 96.75 98 ILE B O 1
ATOM 2462 N N . ALA B 1 99 ? -15.641 -28.5 -5.387 1 96.44 99 ALA B N 1
ATOM 2463 C CA . ALA B 1 99 ? -16.703 -28.719 -4.41 1 96.44 99 ALA B CA 1
ATOM 2464 C C . ALA B 1 99 ? -17.469 -30 -4.699 1 96.44 99 ALA B C 1
ATOM 2466 O O . ALA B 1 99 ? -17.875 -30.703 -3.777 1 96.44 99 ALA B O 1
ATOM 2467 N N . ALA B 1 100 ? -17.703 -30.312 -5.953 1 97.38 100 ALA B N 1
ATOM 2468 C CA . ALA B 1 100 ? -18.453 -31.484 -6.363 1 97.38 100 ALA B CA 1
ATOM 2469 C C . ALA B 1 100 ? -17.625 -32.75 -6.18 1 97.38 100 ALA B C 1
ATOM 2471 O O . ALA B 1 100 ? -18.141 -33.781 -5.707 1 97.38 100 ALA B O 1
ATOM 2472 N N . ARG B 1 101 ? -16.406 -32.781 -6.539 1 97.31 101 ARG B N 1
ATOM 2473 C CA . ARG B 1 101 ? -15.555 -33.969 -6.574 1 97.31 101 ARG B CA 1
ATOM 2474 C C . ARG B 1 101 ? -14.992 -34.281 -5.191 1 97.31 101 ARG B C 1
ATOM 2476 O O . ARG B 1 101 ? -14.781 -35.438 -4.852 1 97.31 101 ARG B O 1
ATOM 2483 N N . TYR B 1 102 ? -14.719 -33.219 -4.41 1 96.81 102 TYR B N 1
ATOM 2484 C CA . TYR B 1 102 ? -14.117 -33.375 -3.09 1 96.81 102 TYR B CA 1
ATOM 2485 C C . TYR B 1 102 ? -14.914 -32.594 -2.041 1 96.81 102 TYR B C 1
ATOM 2487 O O . TYR B 1 102 ? -14.375 -31.75 -1.342 1 96.81 102 TYR B O 1
ATOM 2495 N N . PRO B 1 103 ? -16.172 -32.875 -1.844 1 95.94 103 PRO B N 1
ATOM 2496 C CA . PRO B 1 103 ? -17.062 -32.062 -1.01 1 95.94 103 PRO B CA 1
ATOM 2497 C C . PRO B 1 103 ? -16.562 -31.922 0.424 1 95.94 103 PRO B C 1
ATOM 2499 O O . PRO B 1 103 ? -16.609 -30.828 0.994 1 95.94 103 PRO B O 1
ATOM 2502 N N . ALA B 1 104 ? -16.047 -33.031 1.003 1 95.44 104 ALA B N 1
ATOM 2503 C CA . ALA B 1 104 ? -15.594 -32.969 2.391 1 95.44 104 ALA B CA 1
ATOM 2504 C C . ALA B 1 104 ? -14.344 -32.125 2.527 1 95.44 104 ALA B C 1
ATOM 2506 O O . ALA B 1 104 ? -14.258 -31.266 3.424 1 95.44 104 ALA B O 1
ATOM 2507 N N . ASP B 1 105 ? -13.359 -32.344 1.648 1 94.69 105 ASP B N 1
ATOM 2508 C CA . ASP B 1 105 ? -12.133 -31.547 1.665 1 94.69 105 ASP B CA 1
ATOM 2509 C C . ASP B 1 105 ? -12.422 -30.078 1.413 1 94.69 105 ASP B C 1
ATOM 2511 O O . ASP B 1 105 ? -11.836 -29.203 2.062 1 94.69 105 ASP B O 1
ATOM 2515 N N . TRP B 1 106 ? -13.258 -29.797 0.473 1 94.81 106 TRP B N 1
ATOM 2516 C CA . TRP B 1 106 ? -13.633 -28.438 0.116 1 94.81 106 TRP B CA 1
ATOM 2517 C C . TRP B 1 106 ? -14.273 -27.719 1.298 1 94.81 106 TRP B C 1
ATOM 2519 O O . TRP B 1 106 ? -13.914 -26.594 1.618 1 94.81 106 TRP B O 1
ATOM 2529 N N . GLU B 1 107 ? -15.18 -28.328 1.929 1 94.19 107 GLU B N 1
ATOM 2530 C CA . GLU B 1 107 ? -15.852 -27.75 3.09 1 94.19 107 GLU B CA 1
ATOM 2531 C C . GLU B 1 107 ? -14.859 -27.453 4.207 1 94.19 107 GLU B C 1
ATOM 2533 O O . GLU B 1 107 ? -14.93 -26.406 4.84 1 94.19 107 GLU B O 1
ATOM 2538 N N . THR B 1 108 ? -13.992 -28.391 4.406 1 93.38 108 THR B N 1
ATOM 2539 C CA . THR B 1 108 ? -12.969 -28.219 5.434 1 93.38 108 THR B CA 1
ATOM 2540 C C . THR B 1 108 ? -12.094 -27 5.117 1 93.38 108 THR B C 1
ATOM 2542 O O . THR B 1 108 ? -11.805 -26.203 6 1 93.38 108 THR B O 1
ATOM 2545 N N . TRP B 1 109 ? -11.727 -26.891 3.893 1 92.56 109 TRP B N 1
ATOM 2546 C CA . TRP B 1 109 ? -10.883 -25.797 3.449 1 92.56 109 TRP B CA 1
ATOM 2547 C C . TRP B 1 109 ? -11.617 -24.469 3.564 1 92.56 109 TRP B C 1
ATOM 2549 O O . TRP B 1 109 ? -11.07 -23.469 4.059 1 92.56 109 TRP B O 1
ATOM 2559 N N . MET B 1 110 ? -12.805 -24.422 3.131 1 91.31 110 MET B N 1
ATOM 2560 C CA . MET B 1 110 ? -13.609 -23.203 3.184 1 91.31 110 MET B CA 1
ATOM 2561 C C . MET B 1 110 ? -13.797 -22.734 4.621 1 91.31 110 MET B C 1
ATOM 2563 O O . MET B 1 110 ? -13.828 -21.531 4.891 1 91.31 110 MET B O 1
ATOM 2567 N N . ASN B 1 111 ? -13.828 -23.672 5.516 1 91 111 ASN B N 1
ATOM 2568 C CA . ASN B 1 111 ? -14.07 -23.359 6.922 1 91 111 ASN B CA 1
ATOM 2569 C C . ASN B 1 111 ? -12.781 -22.938 7.625 1 91 111 ASN B C 1
ATOM 2571 O O . ASN B 1 111 ? -12.82 -22.141 8.57 1 91 111 ASN B O 1
ATOM 2575 N N . ASP B 1 112 ? -11.664 -23.547 7.145 1 92.69 112 ASP B N 1
ATOM 2576 C CA . ASP B 1 112 ? -10.406 -23.25 7.824 1 92.69 112 ASP B CA 1
ATOM 2577 C C . ASP B 1 112 ? -9.219 -23.438 6.879 1 92.69 112 ASP B C 1
ATOM 2579 O O . ASP B 1 112 ? -8.391 -24.328 7.086 1 92.69 112 ASP B O 1
ATOM 2583 N N . TRP B 1 113 ? -9.125 -22.578 5.992 1 90.19 113 TRP B N 1
ATOM 2584 C CA . TRP B 1 113 ? -8.055 -22.656 5 1 90.19 113 TRP B CA 1
ATOM 2585 C C . TRP B 1 113 ? -6.691 -22.438 5.648 1 90.19 113 TRP B C 1
ATOM 2587 O O . TRP B 1 113 ? -5.668 -22.875 5.113 1 90.19 113 TRP B O 1
ATOM 2597 N N . LEU B 1 114 ? -6.609 -21.875 6.801 1 91.62 114 LEU B N 1
ATOM 2598 C CA . LEU B 1 114 ? -5.367 -21.578 7.5 1 91.62 114 LEU B CA 1
ATOM 2599 C C . LEU B 1 114 ? -4.699 -22.844 8.008 1 91.62 114 LEU B C 1
ATOM 2601 O O . LEU B 1 114 ? -3.498 -22.859 8.281 1 91.62 114 LEU B O 1
ATOM 2605 N N . HIS B 1 115 ? -5.535 -23.828 8.117 1 89.69 115 HIS B N 1
ATOM 2606 C CA . HIS B 1 115 ? -4.98 -25.047 8.695 1 89.69 115 HIS B CA 1
ATOM 2607 C C . HIS B 1 115 ? -5.262 -26.25 7.812 1 89.69 115 HIS B C 1
ATOM 2609 O O . HIS B 1 115 ? -4.684 -27.328 8.008 1 89.69 115 HIS B O 1
ATOM 2615 N N . ALA B 1 116 ? -6.113 -26.125 6.871 1 87.06 116 ALA B N 1
ATOM 2616 C CA . ALA B 1 116 ? -6.441 -27.219 5.961 1 87.06 116 ALA B CA 1
ATOM 2617 C C . ALA B 1 116 ? -5.543 -27.203 4.73 1 87.06 116 ALA B C 1
ATOM 2619 O O . ALA B 1 116 ? -4.887 -26.188 4.445 1 87.06 116 ALA B O 1
ATOM 2620 N N . ALA B 1 117 ? -5.504 -28.391 4.086 1 93.38 117 ALA B N 1
ATOM 2621 C CA . ALA B 1 117 ? -4.762 -28.516 2.836 1 93.38 117 ALA B CA 1
ATOM 2622 C C . ALA B 1 117 ? -5.684 -28.922 1.688 1 93.38 117 ALA B C 1
ATOM 2624 O O . ALA B 1 117 ? -6.613 -29.703 1.879 1 93.38 117 ALA B O 1
ATOM 2625 N N . PRO B 1 118 ? -5.41 -28.328 0.55 1 95.12 118 PRO B N 1
ATOM 2626 C CA . PRO B 1 118 ? -6.078 -28.938 -0.6 1 95.12 118 PRO B CA 1
ATOM 2627 C C . PRO B 1 118 ? -5.812 -30.438 -0.703 1 95.12 118 PRO B C 1
ATOM 2629 O O . PRO B 1 118 ? -4.809 -30.922 -0.177 1 95.12 118 PRO B O 1
ATOM 2632 N N . THR B 1 119 ? -6.73 -31.156 -1.386 1 96 119 THR B N 1
ATOM 2633 C CA . THR B 1 119 ? -6.539 -32.594 -1.546 1 96 119 THR B CA 1
ATOM 2634 C C . THR B 1 119 ? -5.199 -32.906 -2.209 1 96 119 THR B C 1
ATOM 2636 O O . THR B 1 119 ? -4.984 -32.531 -3.373 1 96 119 THR B O 1
ATOM 2639 N N . GLY B 1 120 ? -4.293 -33.531 -1.416 1 95.75 120 GLY B N 1
ATOM 2640 C CA . GLY B 1 120 ? -2.988 -33.875 -1.959 1 95.75 120 GLY B CA 1
ATOM 2641 C C . GLY B 1 120 ? -2.092 -32.688 -2.178 1 95.75 120 GLY B C 1
ATOM 2642 O O . GLY B 1 120 ? -1.072 -32.781 -2.863 1 95.75 120 GLY B O 1
ATOM 2643 N N . GLY B 1 121 ? -2.531 -31.531 -1.661 1 96.38 121 GLY B N 1
ATOM 2644 C CA . GLY B 1 121 ? -1.769 -30.312 -1.872 1 96.38 121 GLY B CA 1
ATOM 2645 C C . GLY B 1 121 ? -0.989 -29.875 -0.645 1 96.38 121 GLY B C 1
ATOM 2646 O O . GLY B 1 121 ? -0.784 -30.672 0.279 1 96.38 121 GLY B O 1
ATOM 2647 N N . GLU B 1 122 ? -0.429 -28.781 -0.716 1 95.56 122 GLU B N 1
ATOM 2648 C CA . GLU B 1 122 ? 0.38 -28.156 0.33 1 95.56 122 GLU B CA 1
ATOM 2649 C C . GLU B 1 122 ? -0.497 -27.453 1.363 1 95.56 122 GLU B C 1
ATOM 2651 O O . GLU B 1 122 ? -1.382 -26.688 1.006 1 95.56 122 GLU B O 1
ATOM 2656 N N . PRO B 1 123 ? -0.294 -27.797 2.678 1 95.5 123 PRO B N 1
ATOM 2657 C CA . PRO B 1 123 ? -0.994 -27 3.689 1 95.5 123 PRO B CA 1
ATOM 2658 C C . PRO B 1 123 ? -0.542 -25.547 3.709 1 95.5 123 PRO B C 1
ATOM 2660 O O . PRO B 1 123 ? 0.64 -25.25 3.504 1 95.5 123 PRO B O 1
ATOM 2663 N N . PHE B 1 124 ? -1.435 -24.672 4.043 1 96.31 124 PHE B N 1
ATOM 2664 C CA . PHE B 1 124 ? -1.143 -23.25 4.039 1 96.31 124 PHE B CA 1
ATOM 2665 C C . PHE B 1 124 ? -0.001 -22.922 4.996 1 96.31 124 PHE B C 1
ATOM 2667 O O . PHE B 1 124 ? 0.896 -22.156 4.66 1 96.31 124 PHE B O 1
ATOM 2674 N N . PRO B 1 125 ? 0.063 -23.484 6.219 1 96.44 125 PRO B N 1
ATOM 2675 C CA . PRO B 1 125 ? 1.165 -23.141 7.121 1 96.44 125 PRO B CA 1
ATOM 2676 C C . PRO B 1 125 ? 2.535 -23.469 6.527 1 96.44 125 PRO B C 1
ATOM 2678 O O . PRO B 1 125 ? 3.504 -22.75 6.77 1 96.44 125 PRO B O 1
ATOM 2681 N N . GLN B 1 126 ? 2.617 -24.516 5.797 1 97.06 126 GLN B N 1
ATOM 2682 C CA . GLN B 1 126 ? 3.873 -24.875 5.148 1 97.06 126 GLN B CA 1
ATOM 2683 C C . GLN B 1 126 ? 4.219 -23.891 4.035 1 97.06 126 GLN B C 1
ATOM 2685 O O . GLN B 1 126 ? 5.367 -23.453 3.922 1 97.06 126 GLN B O 1
ATOM 2690 N N . PHE B 1 127 ? 3.193 -23.625 3.234 1 97.38 127 PHE B N 1
ATOM 2691 C CA . PHE B 1 127 ? 3.34 -22.609 2.193 1 97.38 127 PHE B CA 1
ATOM 2692 C C . PHE B 1 127 ? 3.803 -21.281 2.783 1 97.38 127 PHE B C 1
ATOM 2694 O O . PHE B 1 127 ? 4.789 -20.703 2.324 1 97.38 127 PHE B O 1
ATOM 2701 N N . ALA B 1 128 ? 3.135 -20.797 3.814 1 97.69 128 ALA B N 1
ATOM 2702 C CA . ALA B 1 128 ? 3.451 -19.531 4.469 1 97.69 128 ALA B CA 1
ATOM 2703 C C . ALA B 1 128 ? 4.863 -19.562 5.051 1 97.69 128 ALA B C 1
ATOM 2705 O O . ALA B 1 128 ? 5.613 -18.594 4.906 1 97.69 128 ALA B O 1
ATOM 2706 N N . ALA B 1 129 ? 5.215 -20.625 5.625 1 97.56 129 ALA B N 1
ATOM 2707 C CA . ALA B 1 129 ? 6.5 -20.734 6.309 1 97.56 129 ALA B CA 1
ATOM 2708 C C . ALA B 1 129 ? 7.66 -20.594 5.324 1 97.56 129 ALA B C 1
ATOM 2710 O O . ALA B 1 129 ? 8.633 -19.906 5.598 1 97.56 129 ALA B O 1
ATOM 2711 N N . ARG B 1 130 ? 7.547 -21.25 4.199 1 97.69 130 ARG B N 1
ATOM 2712 C CA . ARG B 1 130 ? 8.672 -21.188 3.266 1 97.69 130 ARG B CA 1
ATOM 2713 C C . ARG B 1 130 ? 8.773 -19.797 2.633 1 97.69 130 ARG B C 1
ATOM 2715 O O . ARG B 1 130 ? 9.875 -19.281 2.42 1 97.69 130 ARG B O 1
ATOM 2722 N N . VAL B 1 131 ? 7.664 -19.188 2.316 1 98.44 131 VAL B N 1
ATOM 2723 C CA . VAL B 1 131 ? 7.668 -17.844 1.743 1 98.44 131 VAL B CA 1
ATOM 2724 C C . VAL B 1 131 ? 8.195 -16.844 2.771 1 98.44 131 VAL B C 1
ATOM 2726 O O . VAL B 1 131 ? 8.992 -15.969 2.441 1 98.44 131 VAL B O 1
ATOM 2729 N N . GLN B 1 132 ? 7.746 -16.953 4.02 1 98.19 132 GLN B N 1
ATOM 2730 C CA . GLN B 1 132 ? 8.148 -16.031 5.078 1 98.19 132 GLN B CA 1
ATOM 2731 C C . GLN B 1 132 ? 9.633 -16.172 5.391 1 98.19 132 GLN B C 1
ATOM 2733 O O . GLN B 1 132 ? 10.289 -15.188 5.746 1 98.19 132 GLN B O 1
ATOM 2738 N N . ALA B 1 133 ? 10.164 -17.375 5.219 1 98.5 133 ALA B N 1
ATOM 2739 C CA . ALA B 1 133 ? 11.602 -17.578 5.383 1 98.5 133 ALA B CA 1
ATOM 2740 C C . ALA B 1 133 ? 12.391 -16.75 4.371 1 98.5 133 ALA B C 1
ATOM 2742 O O . ALA B 1 133 ? 13.414 -16.156 4.707 1 98.5 133 ALA B O 1
ATOM 2743 N N . VAL B 1 134 ? 11.906 -16.703 3.18 1 98.5 134 VAL B N 1
ATOM 2744 C CA . VAL B 1 134 ? 12.531 -15.891 2.143 1 98.5 134 VAL B CA 1
ATOM 2745 C C . VAL B 1 134 ? 12.43 -14.414 2.516 1 98.5 134 VAL B C 1
ATOM 2747 O O . VAL B 1 134 ? 13.414 -13.672 2.402 1 98.5 134 VAL B O 1
ATOM 2750 N N . ALA B 1 135 ? 11.289 -13.977 2.928 1 98.31 135 ALA B N 1
ATOM 2751 C CA . ALA B 1 135 ? 11.07 -12.594 3.332 1 98.31 135 ALA B CA 1
ATOM 2752 C C . ALA B 1 135 ? 12.062 -12.18 4.418 1 98.31 135 ALA B C 1
ATOM 2754 O O . ALA B 1 135 ? 12.633 -11.086 4.363 1 98.31 135 ALA B O 1
ATOM 2755 N N . ASP B 1 136 ? 12.234 -13.055 5.395 1 97.75 136 ASP B N 1
ATOM 2756 C CA . ASP B 1 136 ? 13.156 -12.781 6.496 1 97.75 136 ASP B CA 1
ATOM 2757 C C . ASP B 1 136 ? 14.594 -12.664 5.992 1 97.75 136 ASP B C 1
ATOM 2759 O O . ASP B 1 136 ? 15.328 -11.766 6.406 1 97.75 136 ASP B O 1
ATOM 2763 N N . GLU B 1 137 ? 14.945 -13.594 5.148 1 97.81 137 GLU B N 1
ATOM 2764 C CA . GLU B 1 137 ? 16.281 -13.586 4.578 1 97.81 137 GLU B CA 1
ATOM 2765 C C . GLU B 1 137 ? 16.547 -12.305 3.789 1 97.81 137 GLU B C 1
ATOM 2767 O O . GLU B 1 137 ? 17.594 -11.664 3.949 1 97.81 137 GLU B O 1
ATOM 2772 N N . LEU B 1 138 ? 15.617 -11.914 2.982 1 97.31 138 LEU B N 1
ATOM 2773 C CA . LEU B 1 138 ? 15.75 -10.719 2.148 1 97.31 138 LEU B CA 1
ATOM 2774 C C . LEU B 1 138 ? 15.836 -9.461 3.006 1 97.31 138 LEU B C 1
ATOM 2776 O O . LEU B 1 138 ? 16.609 -8.547 2.699 1 97.31 138 LEU B O 1
ATOM 2780 N N . ARG B 1 139 ? 15.016 -9.391 4.004 1 96.19 139 ARG B N 1
ATOM 2781 C CA . ARG B 1 139 ? 15.062 -8.25 4.91 1 96.19 139 ARG B CA 1
ATOM 2782 C C . ARG B 1 139 ? 16.438 -8.125 5.562 1 96.19 139 ARG B C 1
ATOM 2784 O O . ARG B 1 139 ? 16.969 -7.023 5.68 1 96.19 139 ARG B O 1
ATOM 2791 N N . ARG B 1 140 ? 16.969 -9.242 6.016 1 95.62 140 ARG B N 1
ATOM 2792 C CA . ARG B 1 140 ? 18.297 -9.258 6.625 1 95.62 140 ARG B CA 1
ATOM 2793 C C . ARG B 1 140 ? 19.359 -8.766 5.645 1 95.62 140 ARG B C 1
ATOM 2795 O O . ARG B 1 140 ? 20.188 -7.91 5.984 1 95.62 140 ARG B O 1
ATOM 2802 N N . GLU B 1 141 ? 19.297 -9.266 4.461 1 95 141 GLU B N 1
ATOM 2803 C CA . GLU B 1 141 ? 20.25 -8.867 3.432 1 95 141 GLU B CA 1
ATOM 2804 C C . GLU B 1 141 ? 20.141 -7.379 3.125 1 95 141 GLU B C 1
ATOM 2806 O O . GLU B 1 141 ? 21.156 -6.715 2.912 1 95 141 GLU B O 1
ATOM 2811 N N . ALA B 1 142 ? 18.969 -6.922 3.098 1 94.12 142 ALA B N 1
ATOM 2812 C CA . ALA B 1 142 ? 18.719 -5.52 2.775 1 94.12 142 ALA B CA 1
ATOM 2813 C C . ALA B 1 142 ? 19.328 -4.602 3.832 1 94.12 142 ALA B C 1
ATOM 2815 O O . ALA B 1 142 ? 19.766 -3.49 3.521 1 94.12 142 ALA B O 1
ATOM 2816 N N . SER B 1 143 ? 19.312 -5.012 5.027 1 91.06 143 SER B N 1
ATOM 2817 C CA . SER B 1 143 ? 19.875 -4.227 6.125 1 91.06 143 SER B CA 1
ATOM 2818 C C . SER B 1 143 ? 21.391 -4.203 6.066 1 91.06 143 SER B C 1
ATOM 2820 O O . SER B 1 143 ? 22.031 -3.252 6.539 1 91.06 143 SER B O 1
ATOM 2822 N N . GLU B 1 144 ? 21.984 -5.195 5.43 1 91.75 144 GLU B N 1
ATOM 2823 C CA . GLU B 1 144 ? 23.438 -5.34 5.379 1 91.75 144 GLU B CA 1
ATOM 2824 C C . GLU B 1 144 ? 24 -4.707 4.117 1 91.75 144 GLU B C 1
ATOM 2826 O O . GLU B 1 144 ? 25.062 -4.059 4.16 1 91.75 144 GLU B O 1
ATOM 2831 N N . THR B 1 145 ? 23.312 -4.898 2.984 1 93 145 THR B N 1
ATOM 2832 C CA . THR B 1 145 ? 23.781 -4.434 1.686 1 93 145 THR B CA 1
ATOM 2833 C C . THR B 1 145 ? 22.656 -3.719 0.929 1 93 145 THR B C 1
ATOM 2835 O O . THR B 1 145 ? 21.766 -4.363 0.381 1 93 145 THR B O 1
ATOM 2838 N N . PRO B 1 146 ? 22.781 -2.428 0.863 1 93.19 146 PRO B N 1
ATOM 2839 C CA . PRO B 1 146 ? 21.766 -1.691 0.106 1 93.19 146 PRO B CA 1
ATOM 2840 C C . PRO B 1 146 ? 21.719 -2.086 -1.368 1 93.19 146 PRO B C 1
ATOM 2842 O O . PRO B 1 146 ? 22.781 -2.193 -2.008 1 93.19 146 PRO B O 1
ATOM 2845 N N . ALA B 1 147 ? 20.562 -2.414 -1.872 1 96 147 ALA B N 1
ATOM 2846 C CA . ALA B 1 147 ? 20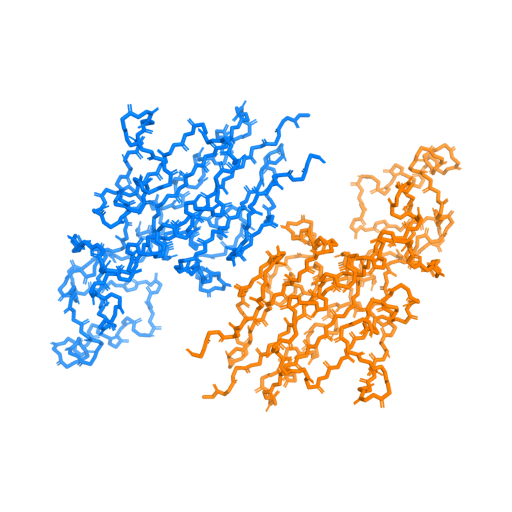.375 -2.809 -3.264 1 96 147 ALA B CA 1
ATOM 2847 C C . ALA B 1 147 ? 18.891 -2.727 -3.656 1 96 147 ALA B C 1
ATOM 2849 O O . ALA B 1 147 ? 18.016 -2.656 -2.791 1 96 147 ALA B O 1
ATOM 2850 N N . THR B 1 148 ? 18.688 -2.607 -4.883 1 96.88 148 THR B N 1
ATOM 2851 C CA . THR B 1 148 ? 17.344 -2.752 -5.434 1 96.88 148 THR B CA 1
ATOM 2852 C C . THR B 1 148 ? 17.125 -4.168 -5.957 1 96.88 148 THR B C 1
ATOM 2854 O O . THR B 1 148 ? 17.844 -4.629 -6.84 1 96.88 148 THR B O 1
ATOM 2857 N N . ARG B 1 149 ? 16.172 -4.848 -5.383 1 98 149 ARG B N 1
ATOM 2858 C CA . ARG B 1 149 ? 15.867 -6.227 -5.754 1 98 149 ARG B CA 1
ATOM 2859 C C . ARG B 1 149 ? 14.477 -6.332 -6.367 1 98 149 ARG B C 1
ATOM 2861 O O . ARG B 1 149 ? 13.516 -5.77 -5.844 1 98 149 ARG B O 1
ATOM 2868 N N . LEU B 1 150 ? 14.406 -6.961 -7.48 1 98.69 150 LEU B N 1
ATOM 2869 C CA . LEU B 1 150 ? 13.133 -7.277 -8.125 1 98.69 150 LEU B CA 1
ATOM 2870 C C . LEU B 1 150 ? 12.688 -8.695 -7.777 1 98.69 150 LEU B C 1
ATOM 2872 O O . LEU B 1 150 ? 13.461 -9.641 -7.902 1 98.69 150 LEU B O 1
ATOM 2876 N N . ILE B 1 151 ? 11.508 -8.805 -7.273 1 98.94 151 ILE B N 1
ATOM 2877 C CA . ILE B 1 151 ? 10.906 -10.102 -6.996 1 98.94 151 ILE B CA 1
ATOM 2878 C C . ILE B 1 151 ? 9.688 -10.312 -7.891 1 98.94 151 ILE B C 1
ATOM 2880 O O . ILE B 1 151 ? 8.719 -9.547 -7.816 1 98.94 151 ILE B O 1
ATOM 2884 N N . VAL B 1 152 ? 9.711 -11.266 -8.781 1 98.94 152 VAL B N 1
ATOM 2885 C CA . VAL B 1 152 ? 8.578 -11.641 -9.625 1 98.94 152 VAL B CA 1
ATOM 2886 C C . VAL B 1 152 ? 7.996 -12.969 -9.156 1 98.94 152 VAL B C 1
ATOM 2888 O O . VAL B 1 152 ? 8.68 -14 -9.195 1 98.94 152 VAL B O 1
ATOM 2891 N N . ALA B 1 153 ? 6.844 -12.914 -8.727 1 98.88 153 ALA B N 1
ATOM 2892 C CA . ALA B 1 153 ? 6.242 -14.102 -8.125 1 98.88 153 ALA B CA 1
ATOM 2893 C C . ALA B 1 153 ? 4.727 -14.094 -8.281 1 98.88 153 ALA B C 1
ATOM 2895 O O . ALA B 1 153 ? 4.207 -13.797 -9.359 1 98.88 153 ALA B O 1
ATOM 2896 N N . HIS B 1 154 ? 4.035 -14.531 -7.273 1 98.75 154 HIS B N 1
ATOM 2897 C CA . HIS B 1 154 ? 2.604 -14.797 -7.352 1 98.75 154 HIS B CA 1
ATOM 2898 C C . HIS B 1 154 ? 1.84 -14.016 -6.285 1 98.75 154 HIS B C 1
ATOM 2900 O O . HIS B 1 154 ? 2.438 -13.508 -5.336 1 98.75 154 HIS B O 1
ATOM 2906 N N . LYS B 1 155 ? 0.539 -13.914 -6.508 1 97.94 155 LYS B N 1
ATOM 2907 C CA . LYS B 1 155 ? -0.31 -13.102 -5.641 1 97.94 155 LYS B CA 1
ATOM 2908 C C . LYS B 1 155 ? -0.139 -13.484 -4.176 1 97.94 155 LYS B C 1
ATOM 2910 O O . LYS B 1 155 ? 0.205 -12.648 -3.342 1 97.94 155 LYS B O 1
ATOM 2915 N N . GLY B 1 156 ? -0.358 -14.773 -3.871 1 97.31 156 GLY B N 1
ATOM 2916 C CA . GLY B 1 156 ? -0.244 -15.242 -2.496 1 97.31 156 GLY B CA 1
ATOM 2917 C C . GLY B 1 156 ? 1.149 -15.07 -1.923 1 97.31 156 GLY B C 1
ATOM 2918 O O . GLY B 1 156 ? 1.307 -14.703 -0.756 1 97.31 156 GLY B O 1
ATOM 2919 N N . VAL B 1 157 ? 2.176 -15.281 -2.701 1 98.62 157 VAL B N 1
ATOM 2920 C CA . VAL B 1 157 ? 3.576 -15.195 -2.293 1 98.62 157 VAL B CA 1
ATOM 2921 C C . VAL B 1 157 ? 3.928 -13.75 -1.941 1 98.62 157 VAL B C 1
ATOM 2923 O O . VAL B 1 157 ? 4.453 -13.484 -0.859 1 98.62 157 VAL B O 1
ATOM 2926 N N . LEU B 1 158 ? 3.588 -12.859 -2.807 1 98.81 158 LEU B N 1
ATOM 2927 C CA . LEU B 1 158 ? 3.92 -11.453 -2.602 1 98.81 158 LEU B CA 1
ATOM 2928 C C . LEU B 1 158 ? 3.164 -10.883 -1.405 1 98.81 158 LEU B C 1
ATOM 2930 O O . LEU B 1 158 ? 3.727 -10.117 -0.615 1 98.81 158 LEU B O 1
ATOM 2934 N N . GLY B 1 159 ? 1.9 -11.242 -1.3 1 98.38 159 GLY B N 1
ATOM 2935 C CA . GLY B 1 159 ? 1.14 -10.844 -0.127 1 98.38 159 GLY B CA 1
ATOM 2936 C C . GLY B 1 159 ? 1.767 -11.305 1.176 1 98.38 159 GLY B C 1
ATOM 2937 O O . GLY B 1 159 ? 1.835 -10.539 2.141 1 98.38 159 GLY B O 1
ATOM 2938 N N . LEU B 1 160 ? 2.25 -12.523 1.217 1 98.25 160 LEU B N 1
ATOM 2939 C CA . LEU B 1 160 ? 2.873 -13.094 2.408 1 98.25 160 LEU B CA 1
ATOM 2940 C C . LEU B 1 160 ? 4.18 -12.375 2.73 1 98.25 160 LEU B C 1
ATOM 2942 O O . LEU B 1 160 ? 4.496 -12.148 3.9 1 98.25 160 LEU B O 1
ATOM 2946 N N . ILE B 1 161 ? 4.934 -12.039 1.692 1 98.75 161 ILE B N 1
ATOM 2947 C CA . ILE B 1 161 ? 6.188 -11.32 1.883 1 98.75 161 ILE B CA 1
ATOM 2948 C C . ILE B 1 161 ? 5.914 -9.969 2.533 1 98.75 161 ILE B C 1
ATOM 2950 O O . ILE B 1 161 ? 6.551 -9.609 3.527 1 98.75 161 ILE B O 1
ATOM 2954 N N . ILE B 1 162 ? 4.938 -9.25 2.045 1 98.19 162 ILE B N 1
ATOM 2955 C CA . ILE B 1 162 ? 4.582 -7.938 2.568 1 98.19 162 ILE B CA 1
ATOM 2956 C C . ILE B 1 162 ? 4.133 -8.062 4.023 1 98.19 162 ILE B C 1
ATOM 2958 O O . ILE B 1 162 ? 4.613 -7.336 4.891 1 98.19 162 ILE B O 1
ATOM 2962 N N . THR B 1 163 ? 3.242 -9.008 4.27 1 97 163 THR B N 1
ATOM 2963 C CA . THR B 1 163 ? 2.711 -9.172 5.621 1 97 163 THR B CA 1
ATOM 2964 C C . THR B 1 163 ? 3.83 -9.508 6.602 1 97 163 THR B C 1
ATOM 2966 O O . THR B 1 163 ? 3.842 -9.008 7.73 1 97 163 THR B O 1
ATOM 2969 N N . ARG B 1 164 ? 4.754 -10.336 6.164 1 97.38 164 ARG B N 1
ATOM 2970 C CA . ARG B 1 164 ? 5.875 -10.703 7.023 1 97.38 164 ARG B CA 1
ATOM 2971 C C . ARG B 1 164 ? 6.746 -9.492 7.332 1 97.38 164 ARG B C 1
ATOM 2973 O O . ARG B 1 164 ? 7.105 -9.25 8.484 1 97.38 164 ARG B O 1
ATOM 2980 N N . TRP B 1 165 ? 7.066 -8.742 6.332 1 97.25 165 TRP B N 1
ATOM 2981 C CA . TRP B 1 165 ? 7.918 -7.566 6.492 1 97.25 165 TRP B CA 1
ATOM 2982 C C . TRP B 1 165 ? 7.266 -6.539 7.414 1 97.25 165 TRP B C 1
ATOM 2984 O O . TRP B 1 165 ? 7.957 -5.797 8.117 1 97.25 165 TRP B O 1
ATOM 2994 N N . PHE B 1 166 ? 5.973 -6.531 7.445 1 95.44 166 PHE B N 1
ATOM 2995 C CA . PHE B 1 166 ? 5.27 -5.5 8.203 1 95.44 166 PHE B CA 1
ATOM 2996 C C . PHE B 1 166 ? 4.77 -6.047 9.531 1 95.44 166 PHE B C 1
ATOM 2998 O O . PHE B 1 166 ? 4.082 -5.348 10.273 1 95.44 166 PHE B O 1
ATOM 3005 N N . GLY B 1 167 ? 5.059 -7.281 9.828 1 94.12 167 GLY B N 1
ATOM 3006 C CA . GLY B 1 167 ? 4.77 -7.875 11.125 1 94.12 167 GLY B CA 1
ATOM 3007 C C . GLY B 1 167 ? 3.311 -8.258 11.297 1 94.12 167 GLY B C 1
ATOM 3008 O O . GLY B 1 167 ? 2.773 -8.195 12.406 1 94.12 167 GLY B O 1
ATOM 3009 N N . LEU B 1 168 ? 2.627 -8.555 10.266 1 94.69 168 LEU B N 1
ATOM 3010 C CA . LEU B 1 168 ? 1.224 -8.945 10.266 1 94.69 168 LEU B CA 1
ATOM 3011 C C . LEU B 1 168 ? 1.084 -10.461 10.219 1 94.69 168 LEU B C 1
ATOM 3013 O O . LEU B 1 168 ? 2.01 -11.164 9.805 1 94.69 168 LEU B O 1
ATOM 3017 N N . PRO B 1 169 ? -0.051 -10.945 10.758 1 94.62 169 PRO B N 1
ATOM 3018 C CA . PRO B 1 169 ? -0.286 -12.383 10.602 1 94.62 169 PRO B CA 1
ATOM 3019 C C . PRO B 1 169 ? -0.424 -12.805 9.141 1 94.62 169 PRO B C 1
ATOM 3021 O O . PRO B 1 169 ? -0.768 -11.984 8.289 1 94.62 169 PRO B O 1
ATOM 3024 N N . ALA B 1 170 ? -0.22 -14.055 8.875 1 94.88 170 ALA B N 1
ATOM 3025 C CA . ALA B 1 170 ? -0.183 -14.562 7.512 1 94.88 170 ALA B CA 1
ATOM 3026 C C . ALA B 1 170 ? -1.513 -14.328 6.801 1 94.88 170 ALA B C 1
ATOM 3028 O O . ALA B 1 170 ? -1.539 -14.039 5.602 1 94.88 170 ALA B O 1
ATOM 3029 N N . GLU B 1 171 ? -2.576 -14.438 7.504 1 93.69 171 GLU B N 1
ATOM 3030 C CA . GLU B 1 171 ? -3.898 -14.312 6.895 1 93.69 171 GLU B CA 1
ATOM 3031 C C . GLU B 1 171 ? -4.141 -12.891 6.387 1 93.69 171 GLU B C 1
ATOM 3033 O O . GLU B 1 171 ? -5.035 -12.664 5.57 1 93.69 171 GLU B O 1
ATOM 3038 N N . ALA B 1 172 ? -3.346 -11.906 6.801 1 95.06 172 ALA B N 1
ATOM 3039 C CA . ALA B 1 172 ? -3.475 -10.523 6.359 1 95.06 172 ALA B CA 1
ATOM 3040 C C . ALA B 1 172 ? -3.004 -10.359 4.918 1 95.06 172 ALA B C 1
ATOM 3042 O O . ALA B 1 172 ? -3.164 -9.289 4.324 1 95.06 172 ALA B O 1
ATOM 3043 N N . MET B 1 173 ? -2.471 -11.445 4.34 1 95.25 173 MET B N 1
ATOM 3044 C CA . MET B 1 173 ? -2.029 -11.383 2.947 1 95.25 173 MET B CA 1
ATOM 3045 C C . MET B 1 173 ? -3.176 -10.969 2.031 1 95.25 173 MET B C 1
ATOM 3047 O O . MET B 1 173 ? -2.953 -10.344 0.996 1 95.25 173 MET B O 1
ATOM 3051 N N . TRP B 1 174 ? -4.375 -11.25 2.445 1 95.12 174 TRP B N 1
ATOM 3052 C CA . TRP B 1 174 ? -5.555 -10.93 1.646 1 95.12 174 TRP B CA 1
ATOM 3053 C C . TRP B 1 174 ? -5.816 -9.43 1.642 1 95.12 174 TRP B C 1
ATOM 3055 O O . TRP B 1 174 ? -6.578 -8.922 0.813 1 95.12 174 TRP B O 1
ATOM 3065 N N . GLN B 1 175 ? -5.238 -8.672 2.545 1 96.69 175 GLN B N 1
ATOM 3066 C CA . GLN B 1 175 ? -5.41 -7.223 2.617 1 96.69 175 GLN B CA 1
ATOM 3067 C C . GLN B 1 175 ? -4.531 -6.512 1.591 1 96.69 175 GLN B C 1
ATOM 3069 O O . GLN B 1 175 ? -4.703 -5.316 1.336 1 96.69 175 GLN B O 1
ATOM 3074 N N . PHE B 1 176 ? -3.648 -7.27 0.978 1 97.44 176 PHE B N 1
ATOM 3075 C CA . PHE B 1 176 ? -2.713 -6.73 -0.002 1 97.44 176 PHE B CA 1
ATOM 3076 C C . PHE B 1 176 ? -2.824 -7.477 -1.326 1 97.44 176 PHE B C 1
ATOM 3078 O O . PHE B 1 176 ? -1.901 -8.188 -1.721 1 97.44 176 PHE B O 1
ATOM 3085 N N . PRO B 1 177 ? -3.879 -7.277 -2 1 96.69 177 PRO B N 1
ATOM 3086 C CA . PRO B 1 177 ? -4.02 -7.941 -3.297 1 96.69 177 PRO B CA 1
ATOM 3087 C C . PRO B 1 177 ? -3.049 -7.398 -4.344 1 96.69 177 PRO B C 1
ATOM 3089 O O . PRO B 1 177 ? -3.344 -6.398 -5.004 1 96.69 177 PRO B O 1
ATOM 3092 N N . CYS B 1 178 ? -1.938 -8.039 -4.523 1 98.12 178 CYS B N 1
ATOM 3093 C CA . CYS B 1 178 ? -0.98 -7.664 -5.559 1 98.12 178 CYS B CA 1
ATOM 3094 C C . CYS B 1 178 ? -1.551 -7.922 -6.949 1 98.12 178 CYS B C 1
ATOM 3096 O O . CYS B 1 178 ? -1.685 -9.078 -7.367 1 98.12 178 CYS B O 1
ATOM 3098 N N . GLU B 1 179 ? -1.767 -6.91 -7.641 1 97.88 179 GLU B N 1
ATOM 3099 C CA . GLU B 1 179 ? -2.467 -7.012 -8.914 1 97.88 179 GLU B CA 1
ATOM 3100 C C . GLU B 1 179 ? -1.488 -7.25 -10.062 1 97.88 179 GLU B C 1
ATOM 3102 O O . GLU B 1 179 ? -0.325 -6.852 -9.992 1 97.88 179 GLU B O 1
ATOM 3107 N N . GLN B 1 180 ? -2.002 -7.926 -11.062 1 98.31 180 GLN B N 1
ATOM 3108 C CA . GLN B 1 180 ? -1.257 -7.973 -12.32 1 98.31 180 GLN B CA 1
ATOM 3109 C C . GLN B 1 180 ? -1.199 -6.602 -12.977 1 98.31 180 GLN B C 1
ATOM 3111 O O . GLN B 1 180 ? -1.968 -5.703 -12.625 1 98.31 180 GLN B O 1
ATOM 3116 N N . ASP B 1 181 ? -0.217 -6.402 -13.844 1 98.06 181 ASP B N 1
ATOM 3117 C CA . ASP B 1 181 ? -0.098 -5.156 -14.594 1 98.06 181 ASP B CA 1
ATOM 3118 C C . ASP B 1 181 ? 0.205 -3.984 -13.664 1 98.06 181 ASP B C 1
ATOM 3120 O O . ASP B 1 181 ? -0.297 -2.877 -13.867 1 98.06 181 ASP B O 1
ATOM 3124 N N . SER B 1 182 ? 0.871 -4.219 -12.633 1 98.38 182 SER B N 1
ATOM 3125 C CA . SER B 1 182 ? 1.274 -3.215 -11.648 1 98.38 182 SER B CA 1
ATOM 3126 C C . SER B 1 182 ? 2.531 -3.648 -10.906 1 98.38 182 SER B C 1
ATOM 3128 O O . SER B 1 182 ? 3.016 -4.766 -11.086 1 98.38 182 SER B O 1
ATOM 3130 N N . TYR B 1 183 ? 3.123 -2.783 -10.172 1 98.75 183 TYR B N 1
ATOM 3131 C CA . TYR B 1 183 ? 4.27 -3.088 -9.32 1 98.75 183 TYR B CA 1
ATOM 3132 C C . TYR B 1 183 ? 4.09 -2.488 -7.93 1 98.75 183 TYR B C 1
ATOM 3134 O O . TYR B 1 183 ? 3.338 -1.527 -7.754 1 98.75 183 TYR B O 1
ATOM 3142 N N . SER B 1 184 ? 4.684 -3.055 -6.98 1 98.75 184 SER B N 1
ATOM 3143 C CA . SER B 1 184 ? 4.754 -2.516 -5.625 1 98.75 184 SER B CA 1
ATOM 3144 C C . SER B 1 184 ? 6.203 -2.355 -5.168 1 98.75 184 SER B C 1
ATOM 3146 O O . SER B 1 184 ? 7.094 -3.051 -5.664 1 98.75 184 SER B O 1
ATOM 3148 N N . VAL B 1 185 ? 6.426 -1.435 -4.258 1 98.56 185 VAL B N 1
ATOM 3149 C CA . VAL B 1 185 ? 7.781 -1.165 -3.789 1 98.56 185 VAL B CA 1
ATOM 3150 C C . VAL B 1 185 ? 7.793 -1.076 -2.264 1 98.56 185 VAL B C 1
ATOM 3152 O O . VAL B 1 185 ? 7.074 -0.265 -1.678 1 98.56 185 VAL B O 1
ATOM 3155 N N . ALA B 1 186 ? 8.508 -1.922 -1.648 1 98.19 186 ALA B N 1
ATOM 3156 C CA . ALA B 1 186 ? 8.859 -1.811 -0.234 1 98.19 186 ALA B CA 1
ATOM 3157 C C . ALA B 1 186 ? 10.289 -1.302 -0.057 1 98.19 186 ALA B C 1
ATOM 3159 O O . ALA B 1 186 ? 11.188 -1.691 -0.804 1 98.19 186 ALA B O 1
ATOM 3160 N N . GLU B 1 187 ? 10.477 -0.5 0.874 1 97.44 187 GLU B N 1
ATOM 3161 C CA . GLU B 1 187 ? 11.797 0.038 1.165 1 97.44 187 GLU B CA 1
ATOM 3162 C C . GLU B 1 187 ? 12.258 -0.348 2.568 1 97.44 187 GLU B C 1
ATOM 3164 O O . GLU B 1 187 ? 11.438 -0.452 3.486 1 97.44 187 GLU B O 1
ATOM 3169 N N . CYS B 1 188 ? 13.469 -0.537 2.658 1 96.44 188 CYS B N 1
ATOM 3170 C CA . CYS B 1 188 ? 14.086 -0.896 3.93 1 96.44 188 CYS B CA 1
ATOM 3171 C C . CYS B 1 188 ? 15.164 0.106 4.309 1 96.44 188 CYS B C 1
ATOM 3173 O O . CYS B 1 188 ? 16.125 0.307 3.559 1 96.44 188 CYS B O 1
ATOM 3175 N N . ARG B 1 189 ? 15.008 0.762 5.363 1 92.56 189 ARG B N 1
ATOM 3176 C CA . ARG B 1 189 ? 16 1.655 5.945 1 92.56 189 ARG B CA 1
ATOM 3177 C C . ARG B 1 189 ? 16.391 1.202 7.352 1 92.56 189 ARG B C 1
ATOM 3179 O O . ARG B 1 189 ? 15.594 1.294 8.281 1 92.56 189 ARG B O 1
ATOM 3186 N N . ASP B 1 190 ? 17.578 0.767 7.609 1 87.5 190 ASP B N 1
ATOM 3187 C CA . ASP B 1 190 ? 18.078 0.308 8.898 1 87.5 190 ASP B CA 1
ATOM 3188 C C . ASP B 1 190 ? 17.172 -0.752 9.5 1 87.5 190 ASP B C 1
ATOM 3190 O O . ASP B 1 190 ? 16.766 -0.648 10.664 1 87.5 190 ASP B O 1
ATOM 3194 N N . GLY B 1 191 ? 16.734 -1.659 8.633 1 87.69 191 GLY B N 1
ATOM 3195 C CA . GLY B 1 191 ? 15.906 -2.777 9.07 1 87.69 191 GLY B CA 1
ATOM 3196 C C . GLY B 1 191 ? 14.43 -2.441 9.156 1 87.69 191 GLY B C 1
ATOM 3197 O O . GLY B 1 191 ? 13.594 -3.328 9.344 1 87.69 191 GLY B O 1
ATOM 3198 N N . PHE B 1 192 ? 14.07 -1.189 9.008 1 92.81 192 PHE B N 1
ATOM 3199 C CA . PHE B 1 192 ? 12.68 -0.757 9.062 1 92.81 192 PHE B CA 1
ATOM 3200 C C . PHE B 1 192 ? 12.055 -0.75 7.668 1 92.81 192 PHE B C 1
ATOM 3202 O O . PHE B 1 192 ? 12.594 -0.134 6.746 1 92.81 192 PHE B O 1
ATOM 3209 N N . MET B 1 193 ? 10.938 -1.465 7.574 1 96.56 193 MET B N 1
ATOM 3210 C CA . MET B 1 193 ? 10.289 -1.619 6.273 1 96.56 193 MET B CA 1
ATOM 3211 C C . MET B 1 193 ? 9.18 -0.594 6.102 1 96.56 193 MET B C 1
ATOM 3213 O O . MET B 1 193 ? 8.375 -0.383 7.008 1 96.56 193 MET B O 1
ATOM 3217 N N . THR B 1 194 ? 9.133 0.05 4.949 1 97.12 194 THR B N 1
ATOM 3218 C CA . THR B 1 194 ? 8.031 0.94 4.582 1 97.12 194 THR B CA 1
ATOM 3219 C C . THR B 1 194 ? 7.477 0.573 3.211 1 97.12 194 THR B C 1
ATOM 3221 O O . THR B 1 194 ? 8.172 -0.035 2.395 1 97.12 194 THR B O 1
ATOM 3224 N N . LEU B 1 195 ? 6.207 0.823 3.018 1 98 195 LEU B N 1
ATOM 3225 C CA . LEU B 1 195 ? 5.582 0.664 1.708 1 98 195 LEU B CA 1
ATOM 3226 C C . LEU B 1 195 ? 5.656 1.961 0.909 1 98 195 LEU B C 1
ATOM 3228 O O . LEU B 1 195 ? 5.062 2.969 1.297 1 98 195 LEU B O 1
ATOM 3232 N N . ALA B 1 196 ? 6.336 1.965 -0.169 1 97.69 196 ALA B N 1
ATOM 3233 C CA . ALA B 1 196 ? 6.488 3.176 -0.971 1 97.69 196 ALA B CA 1
ATOM 3234 C C . ALA B 1 196 ? 5.391 3.277 -2.025 1 97.69 196 ALA B C 1
ATOM 3236 O O . ALA B 1 196 ? 4.875 4.367 -2.295 1 97.69 196 ALA B O 1
ATOM 3237 N N . VAL B 1 197 ? 5.129 2.191 -2.639 1 98.38 197 VAL B N 1
ATOM 3238 C CA . VAL B 1 197 ? 4.113 2.084 -3.682 1 98.38 197 VAL B CA 1
ATOM 3239 C C . VAL B 1 197 ? 3.41 0.732 -3.582 1 98.38 197 VAL B C 1
ATOM 3241 O O . VAL B 1 197 ? 4.051 -0.292 -3.34 1 98.38 197 VAL B O 1
ATOM 3244 N N . PHE B 1 198 ? 2.158 0.706 -3.697 1 98.62 198 PHE B N 1
ATOM 3245 C CA . PHE B 1 198 ? 1.422 -0.544 -3.836 1 98.62 198 PHE B CA 1
ATOM 3246 C C . PHE B 1 198 ? 0.514 -0.504 -5.059 1 98.62 198 PHE B C 1
ATOM 3248 O O . PHE B 1 198 ? -0.333 0.382 -5.184 1 98.62 198 PHE B O 1
ATOM 3255 N N . ASN B 1 199 ? 0.748 -1.406 -6.02 1 98.44 199 ASN B N 1
ATOM 3256 C CA . ASN B 1 199 ? -0.012 -1.536 -7.258 1 98.44 199 ASN B CA 1
ATOM 3257 C C . ASN B 1 199 ? 0.055 -0.26 -8.094 1 98.44 199 ASN B C 1
ATOM 3259 O O . ASN B 1 199 ? -0.971 0.231 -8.562 1 98.44 199 ASN B O 1
ATOM 3263 N N . GLY B 1 200 ? 1.298 0.239 -8.219 1 98.06 200 GLY B N 1
ATOM 3264 C CA . GLY B 1 200 ? 1.541 1.403 -9.055 1 98.06 200 GLY B CA 1
ATOM 3265 C C . GLY B 1 200 ? 1.488 1.094 -10.539 1 98.06 200 GLY B C 1
ATOM 3266 O O . GLY B 1 200 ? 1.881 0.005 -10.961 1 98.06 200 GLY B O 1
ATOM 3267 N N . ARG B 1 201 ? 1.022 2.025 -11.352 1 97.69 201 ARG B N 1
ATOM 3268 C CA . ARG B 1 201 ? 0.91 1.873 -12.805 1 97.69 201 ARG B CA 1
ATOM 3269 C C . ARG B 1 201 ? 1.428 3.111 -13.523 1 97.69 201 ARG B C 1
ATOM 3271 O O . ARG B 1 201 ? 0.8 3.594 -14.469 1 97.69 201 ARG B O 1
ATOM 3278 N N . SER B 1 202 ? 2.477 3.641 -13.008 1 97.5 202 SER B N 1
ATOM 3279 C CA . SER B 1 202 ? 3.223 4.754 -13.586 1 97.5 202 SER B CA 1
ATOM 3280 C C . SER B 1 202 ? 4.727 4.551 -13.422 1 97.5 202 SER B C 1
ATOM 3282 O O . SER B 1 202 ? 5.164 3.68 -12.664 1 97.5 202 SER B O 1
ATOM 3284 N N . CYS B 1 203 ? 5.465 5.387 -14.117 1 97.06 203 CYS B N 1
ATOM 3285 C CA . CYS B 1 203 ? 6.914 5.258 -14.016 1 97.06 203 CYS B CA 1
ATOM 3286 C C . CYS B 1 203 ? 7.379 5.461 -12.578 1 97.06 203 CYS B C 1
ATOM 3288 O O . CYS B 1 203 ? 6.977 6.426 -11.922 1 97.06 203 CYS B O 1
ATOM 3290 N N . PHE B 1 204 ? 8.117 4.523 -12.195 1 94.75 204 PHE B N 1
ATOM 3291 C CA . PHE B 1 204 ? 8.641 4.605 -10.836 1 94.75 204 PHE B CA 1
ATOM 3292 C C . PHE B 1 204 ? 10.023 5.242 -10.82 1 94.75 204 PHE B C 1
ATOM 3294 O O . PHE B 1 204 ? 10.93 4.781 -11.516 1 94.75 204 PHE B O 1
ATOM 3301 N N . THR B 1 205 ? 10.117 6.305 -10.055 1 87 205 THR B N 1
ATOM 3302 C CA . THR B 1 205 ? 11.391 6.961 -9.781 1 87 205 THR B CA 1
ATOM 3303 C C . THR B 1 205 ? 11.578 7.156 -8.273 1 87 205 THR B C 1
ATOM 3305 O O . THR B 1 205 ? 10.805 7.859 -7.633 1 87 205 THR B O 1
ATOM 3308 N N . PRO B 1 206 ? 12.625 6.434 -7.734 1 82.19 206 PRO B N 1
ATOM 3309 C CA . PRO B 1 206 ? 12.836 6.59 -6.293 1 82.19 206 PRO B CA 1
ATOM 3310 C C . PRO B 1 206 ? 12.977 8.055 -5.871 1 82.19 206 PRO B C 1
ATOM 3312 O O . PRO B 1 206 ? 13.539 8.859 -6.609 1 82.19 206 PRO B O 1
ATOM 3315 N N . VAL B 1 207 ? 12.164 8.375 -4.836 1 61.75 207 VAL B N 1
ATOM 3316 C CA . VAL B 1 207 ? 12.266 9.719 -4.293 1 61.75 207 VAL B CA 1
ATOM 3317 C C . VAL B 1 207 ? 13.492 9.82 -3.389 1 61.75 207 VAL B C 1
ATOM 3319 O O . VAL B 1 207 ? 13.68 8.992 -2.488 1 61.75 207 VAL B O 1
ATOM 3322 N N . VAL B 1 208 ? 14.688 10.352 -3.807 1 52.75 208 VAL B N 1
ATOM 3323 C CA . VAL B 1 208 ? 15.906 10.555 -3.035 1 52.75 208 VAL B CA 1
ATOM 3324 C C . VAL B 1 208 ? 15.609 11.414 -1.808 1 52.75 208 VAL B C 1
ATOM 3326 O O . VAL B 1 208 ? 14.836 12.367 -1.885 1 52.75 208 VAL B O 1
#

Foldseek 3Di:
DAKAKEKEAEFFDFPCNVVVADAFPPQTAHDPRRLVLLLLALVQAVPPDADAEEEEPGRRLVSSVCNNPNCVVHPYHYDNLQTGWWQAPRHRHHLVVLCVVPVPLSVVCVVPLQAGGHDRTDRNVVNLVSLLVVLVVVLVVCLVDHGYYYYYGHQLSVLSSVCSLVVHDSVCSVVQGQDGSFMWMWMDDNSRIDTDGHRDRHHDDDDD/DAKAKEKEAEFFDFPCNVVVADAFPPQTAHDPRRLVLLLLALVQAVPPDADAEEEEPGRRLVSSVCNNPNCVVHPYHYDNLQTGWGQAPRHRHHLVVLCVVPVVLSVVCVVPLQAGGHDRTDRNVVNLVSLLVVLVVVLVVCLVDHGYYYYYGHQLSVLSSVCSLVVHDSVCSVVQGQDGSFMWMWMADNSRIDTDGHRDRHHDDDDD

pLDDT: mean 95.77, std 5.5, range [52.72, 98.94]

Nearest PDB structures (foldseek):
  6e4b-assembly2_D  TM=9.612E-01  e=1.893E-22  Escherichia coli K-12
  4ij5-assembly1_B  TM=9.094E-01  e=1.033E-15  Hydrogenobacter thermophilus TK-6
  6s2q-assembly1_A  TM=8.362E-01  e=1.232E-16  Mycobacterium tuberculosis H37Rv
  6s2q-assembly2_C  TM=8.219E-01  e=2.032E-16  Mycobacterium tuberculosis H37Rv
  4qih-assembly1_B  TM=8.248E-01  e=4.935E-15  Mycobacterium tuberculosis H37Rv

InterPro domains:
  IPR001345 Phosphoglycerate/bisphosphoglycerate mutase, active site [PS00175] (8-17)
  IPR013078 Histidine phosphatase superfamily, clade-1 [PF00300] (7-199)
  IPR013078 Histidine phosphatase superfamily, clade-1 [SM00855] (5-161)
  IPR013078 Histidine phosphatase superfamily, clade-1 [cd07067] (5-185)
  IPR017578 Alpha-ribazole phosphatase, CobC [TIGR03162] (7-184)
  IPR029033 Histidine phosphatase superfamily [G3DSA:3.40.50.1240] (2-206)
  IPR029033 Histidine phosphatase superfamily [SSF53254] (1-202)
  IPR050275 Phosphoglycerate Mutase/Phosphatase [PTHR48100] (4-178)

Secondary structure (DSSP, 8-state):
-PPEEEEEEE---BHHHHHT-B-SSS-PPBPHHHHHHHHHHHHHTTTS--SEEEE-SSHHHHHHHHHHS-TTTS-EEE-GGGSPPP-GGGTTB-HHHHHHHSHHHHHHHHHHTTT---TTS--HHHHHHHHHHHHHHHHHHHHHS--EEEEEE-HHHHHHHHHHHTT--GGGGGGS---SS-EEEEEEETTEEEEEEEEE-S------/-PPEEEEEEE---BHHHHHT-B-SSS-PPB-HHHHHHHHHHHHHTTTS--SEEEE-SSHHHHHHHHHHS-TTTS-EEE-GGGSPPP-GGGTTB-HHHHHHHSHHHHHHHHHHTTT---TTS--HHHHHHHHHHHHHHHHHHHHHS--EEEEEE-HHHHHHHHHHHTT--GGGGGGS---SS-EEEEEEETTEEEEEEEEE-S------